Protein 3IEG (pdb70)

Structure (mmCIF, N/CA/C/O backbone):
data_3IEG
#
_entry.id   3IEG
#
_cell.length_a   84.041
_cell.length_b   93.186
_cell.length_c   84.412
_cell.angle_alpha   90.00
_cell.angle_beta   119.50
_cell.angle_gamma   90.00
#
_symmetry.space_group_name_H-M   'P 1 21 1'
#
loop_
_entity.id
_entity.type
_entity.pdbx_description
1 polymer 'DnaJ homolog subfamily C member 3'
2 water water
#
loop_
_atom_site.group_PDB
_atom_site.id
_atom_site.type_symbol
_atom_site.label_atom_id
_atom_site.label_alt_id
_atom_site.label_comp_id
_atom_site.label_asym_id
_atom_site.label_entity_id
_atom_site.label_seq_id
_atom_site.pdbx_PDB_ins_code
_atom_site.Cartn_x
_atom_site.Cartn_y
_atom_site.Cartn_z
_atom_site.occupancy
_atom_site.B_iso_or_equiv
_atom_site.auth_seq_id
_atom_site.auth_comp_id
_atom_site.auth_asym_id
_atom_site.auth_atom_id
_atom_site.pdbx_PDB_model_num
ATOM 1 N N . ALA A 1 1 ? 13.041 73.204 71.995 1.00 51.80 35 ALA A N 1
ATOM 2 C CA . ALA A 1 1 ? 13.538 74.390 71.235 1.00 52.12 35 ALA A CA 1
ATOM 3 C C . ALA A 1 1 ? 14.449 73.996 70.070 1.00 52.35 35 ALA A C 1
ATOM 4 O O . ALA A 1 1 ? 14.339 74.552 68.978 1.00 52.28 35 ALA A O 1
ATOM 6 N N . ASP A 1 2 ? 15.364 73.058 70.305 1.00 52.79 36 ASP A N 1
ATOM 7 C CA . ASP A 1 2 ? 16.091 72.422 69.204 1.00 53.11 36 ASP A CA 1
ATOM 8 C C . ASP A 1 2 ? 15.104 71.533 68.459 1.00 52.57 36 ASP A C 1
ATOM 9 O O . ASP A 1 2 ? 15.046 71.550 67.224 1.00 52.33 36 ASP A O 1
ATOM 14 N N . VAL A 1 3 ? 14.321 70.787 69.241 1.00 51.84 37 VAL A N 1
ATOM 15 C CA . VAL A 1 3 ? 13.184 70.003 68.757 1.00 51.13 37 VAL A CA 1
ATOM 16 C C . VAL A 1 3 ? 12.230 70.830 67.898 1.00 50.78 37 VAL A C 1
ATOM 17 O O . VAL A 1 3 ? 11.859 70.416 66.807 1.00 50.57 37 VAL A O 1
ATOM 21 N N . GLU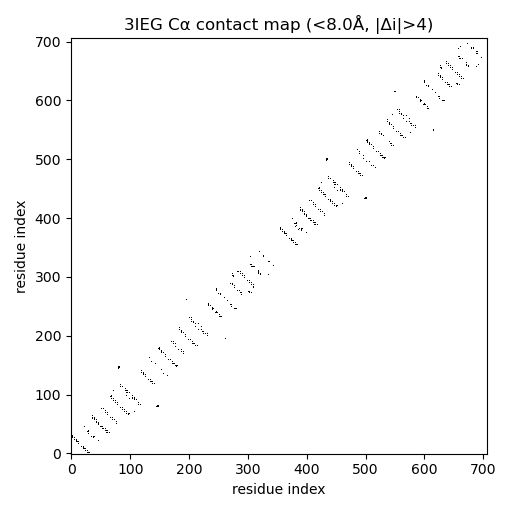 A 1 4 ? 11.847 72.000 68.398 1.00 50.72 38 GLU A N 1
ATOM 22 C CA . GLU A 1 4 ? 10.912 72.8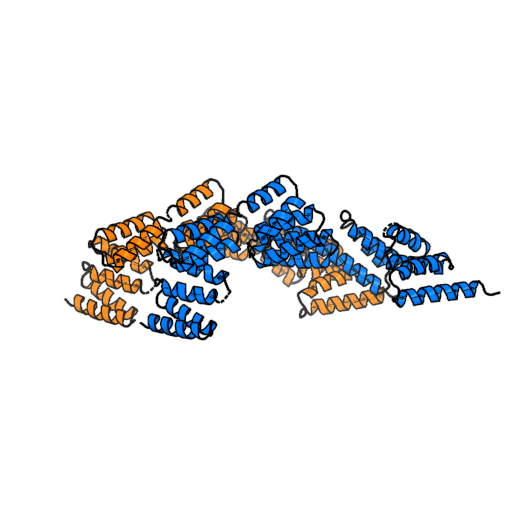76 67.699 1.00 50.73 38 GLU A CA 1
ATOM 23 C C . GLU A 1 4 ? 11.478 73.332 66.363 1.00 50.18 38 GLU A C 1
ATOM 24 O O . GLU A 1 4 ? 10.760 73.436 65.370 1.00 50.05 38 GLU A O 1
ATOM 30 N N . LYS A 1 5 ? 12.777 73.600 66.357 1.00 49.77 39 LYS A N 1
ATOM 31 C CA . LYS A 1 5 ? 13.472 74.057 65.169 1.00 49.36 39 LYS A CA 1
ATOM 32 C C . LYS A 1 5 ? 13.558 72.929 64.140 1.00 48.34 39 LYS A C 1
ATOM 33 O O . LYS A 1 5 ? 13.412 73.166 62.940 1.00 48.39 39 LYS A O 1
ATOM 39 N N . HIS A 1 6 ? 13.778 71.705 64.617 1.00 46.97 40 HIS A N 1
ATOM 40 C CA . HIS A 1 6 ? 13.761 70.532 63.753 1.00 45.70 40 HIS A CA 1
ATOM 41 C C . HIS A 1 6 ? 12.367 70.304 63.166 1.00 44.93 40 HIS A C 1
ATOM 42 O O . HIS A 1 6 ? 12.228 69.981 61.986 1.00 44.59 40 HIS A O 1
ATOM 49 N N . LEU A 1 7 ? 11.343 70.492 63.991 1.00 44.01 41 LEU A N 1
ATOM 50 C CA . LEU A 1 7 ? 9.970 70.299 63.557 1.00 43.67 41 LEU A CA 1
ATOM 51 C C . LEU A 1 7 ? 9.605 71.252 62.440 1.00 43.74 41 LEU A C 1
ATOM 52 O O . LEU A 1 7 ? 9.067 70.840 61.414 1.00 43.81 41 LEU A O 1
ATOM 57 N N . GLU A 1 8 ? 9.929 72.523 62.646 1.00 44.04 42 GLU A N 1
ATOM 58 C CA . GLU A 1 8 ? 9.620 73.593 61.705 1.00 44.34 42 GLU A CA 1
ATOM 59 C C . GLU A 1 8 ? 10.296 73.376 60.344 1.00 43.73 42 GLU A C 1
ATOM 60 O O . GLU A 1 8 ? 9.639 73.451 59.295 1.00 43.56 42 GLU A O 1
ATOM 66 N N . LEU A 1 9 ? 11.598 73.085 60.376 1.00 43.04 43 LEU A N 1
ATOM 67 C CA . LEU A 1 9 ? 12.368 72.789 59.168 1.00 42.64 43 LEU A CA 1
ATOM 68 C C . LEU A 1 9 ? 11.765 71.620 58.372 1.00 42.02 43 LEU A C 1
ATOM 69 O O . LEU A 1 9 ? 11.541 71.732 57.159 1.00 42.19 43 LEU A O 1
ATOM 74 N N . GLY A 1 10 ? 11.497 70.513 59.064 1.00 41.09 44 GLY A N 1
ATOM 75 C CA . GLY A 1 10 ? 10.880 69.340 58.467 1.00 40.24 44 GLY A CA 1
ATOM 76 C C . GLY A 1 10 ? 9.588 69.639 57.727 1.00 39.94 44 GLY A C 1
ATOM 77 O O . GLY A 1 10 ? 9.365 69.111 56.636 1.00 39.62 44 GLY A O 1
ATOM 78 N N . LYS A 1 11 ? 8.744 70.482 58.321 1.00 39.59 45 LYS A N 1
ATOM 79 C CA . LYS A 1 11 ? 7.491 70.907 57.705 1.00 39.80 45 LYS A CA 1
ATOM 80 C C . LYS A 1 11 ? 7.748 71.622 56.378 1.00 39.84 45 LYS A C 1
ATOM 81 O O . LYS A 1 11 ? 7.100 71.319 55.370 1.00 39.61 45 LYS A O 1
ATOM 87 N N . LYS A 1 12 ? 8.709 72.554 56.385 1.00 40.03 46 LYS A N 1
ATOM 88 C CA . LYS A 1 12 ? 9.147 73.247 55.167 1.00 40.23 46 LYS A CA 1
ATOM 89 C C . LYS A 1 12 ? 9.647 72.239 54.138 1.00 39.38 46 LYS A C 1
ATOM 90 O O . LYS A 1 12 ? 9.174 72.222 52.994 1.00 39.52 46 LYS A O 1
ATOM 96 N N . LEU A 1 13 ? 10.585 71.389 54.560 1.00 38.17 47 LEU A N 1
ATOM 97 C CA . LEU A 1 13 ? 11.149 70.363 53.686 1.00 37.08 47 LEU A CA 1
ATOM 98 C C . LEU A 1 13 ? 10.078 69.434 53.128 1.00 36.58 47 LEU A C 1
ATOM 99 O O . LEU A 1 13 ? 10.091 69.129 51.938 1.00 36.49 47 LEU A O 1
ATOM 104 N N . LEU A 1 14 ? 9.144 69.005 53.978 1.00 36.01 48 LEU A N 1
ATOM 105 C CA . LEU A 1 14 ? 8.028 68.171 53.532 1.00 35.69 48 LEU A CA 1
ATOM 106 C C . LEU A 1 14 ? 7.219 68.882 52.459 1.00 35.47 48 LEU A C 1
ATOM 107 O O . LEU A 1 14 ? 6.958 68.307 51.405 1.00 35.28 48 LEU A O 1
ATOM 112 N N . ALA A 1 15 ? 6.827 70.128 52.734 1.00 35.41 49 ALA A N 1
ATOM 113 C CA . ALA A 1 15 ? 6.039 70.929 51.787 1.00 35.30 49 ALA A CA 1
ATOM 114 C C . ALA A 1 15 ? 6.727 71.027 50.422 1.00 35.19 49 ALA A C 1
ATOM 115 O O . ALA A 1 15 ? 6.066 70.941 49.386 1.00 35.19 49 ALA A O 1
ATOM 117 N N . ALA A 1 16 ? 8.054 71.178 50.447 1.00 34.71 50 ALA A N 1
ATOM 118 C CA . ALA A 1 16 ? 8.881 71.290 49.248 1.00 34.34 50 ALA A CA 1
ATOM 119 C C . ALA A 1 16 ? 9.191 69.961 48.553 1.00 34.04 50 ALA A C 1
ATOM 120 O O . ALA A 1 16 ? 9.862 69.948 47.526 1.00 34.44 50 ALA A O 1
ATOM 122 N N . GLY A 1 17 ? 8.723 68.847 49.101 1.00 33.58 51 GLY A N 1
ATOM 123 C CA . GLY A 1 17 ? 8.955 67.542 48.475 1.00 32.96 51 GLY A CA 1
ATOM 124 C C . GLY A 1 17 ? 10.277 66.867 48.805 1.00 32.74 51 GLY A C 1
ATOM 125 O O . GLY A 1 17 ? 10.551 65.773 48.309 1.00 32.85 51 GLY A O 1
ATOM 126 N N . GLN A 1 18 ? 11.096 67.499 49.644 1.00 32.45 52 GLN A N 1
ATOM 127 C CA . GLN A 1 18 ? 12.348 66.890 50.084 1.00 32.84 52 GLN A CA 1
ATOM 128 C C . GLN A 1 18 ? 12.085 65.926 51.245 1.00 32.00 52 GLN A C 1
ATOM 129 O O . GLN A 1 18 ? 12.224 66.262 52.419 1.00 32.28 52 GLN A O 1
ATOM 135 N N . LEU A 1 19 ? 11.682 64.713 50.887 1.00 31.37 53 LEU A N 1
ATOM 136 C CA . LEU A 1 19 ? 11.153 63.751 51.846 1.00 30.45 53 LEU A CA 1
ATOM 137 C C . LEU A 1 19 ? 12.214 63.216 52.788 1.00 30.11 53 LEU A C 1
ATOM 138 O O . LEU A 1 19 ? 11.996 63.161 54.001 1.00 29.99 53 LEU A O 1
ATOM 143 N N . ALA A 1 20 ? 13.352 62.816 52.229 1.00 29.91 54 ALA A N 1
ATOM 144 C CA . ALA A 1 20 ? 14.431 62.243 53.021 1.00 29.87 54 ALA A CA 1
ATOM 145 C C . ALA A 1 20 ? 14.956 63.276 54.002 1.00 30.12 54 ALA A C 1
ATOM 146 O O . ALA A 1 20 ? 15.146 62.982 55.180 1.00 30.54 54 ALA A O 1
ATOM 148 N N . ASP A 1 21 ? 15.147 64.501 53.529 1.00 29.89 55 ASP A N 1
ATOM 149 C CA . ASP A 1 21 ? 15.581 65.567 54.411 1.00 30.17 55 ASP A CA 1
ATOM 150 C C . ASP A 1 21 ? 14.556 65.879 55.497 1.00 29.55 55 ASP A C 1
ATOM 151 O O . ASP A 1 21 ? 14.930 66.112 56.639 1.00 29.14 55 ASP A O 1
ATOM 156 N N . ALA A 1 22 ? 13.271 65.875 55.141 1.00 29.47 56 ALA A N 1
ATOM 157 C CA . ALA A 1 22 ? 12.195 66.020 56.132 1.00 29.24 56 ALA A CA 1
ATOM 158 C C . ALA A 1 22 ? 12.279 64.902 57.157 1.00 29.31 56 ALA A C 1
ATOM 159 O O . ALA A 1 22 ? 12.263 65.162 58.361 1.00 29.03 56 ALA A O 1
ATOM 161 N N . LEU A 1 23 ? 12.421 63.667 56.674 1.00 29.45 57 LEU A N 1
ATOM 162 C CA . LEU A 1 23 ? 12.562 62.517 57.554 1.00 29.96 57 LEU A CA 1
ATOM 163 C C . LEU A 1 23 ? 13.674 62.714 58.571 1.00 30.66 57 LEU A C 1
ATOM 164 O O . LEU A 1 23 ? 13.494 62.416 59.752 1.00 30.96 57 LEU A O 1
ATOM 169 N N . SER A 1 24 ? 14.808 63.229 58.105 1.00 31.46 58 SER A N 1
ATOM 170 C CA . SER A 1 24 ? 15.990 63.425 58.935 1.00 32.46 58 SER A CA 1
ATOM 171 C C . SER A 1 24 ? 15.693 64.372 60.106 1.00 32.91 58 SER A C 1
ATOM 172 O O . SER A 1 24 ? 16.066 64.095 61.252 1.00 32.79 58 SER A O 1
ATOM 175 N N . GLN A 1 25 ? 14.995 65.466 59.806 1.00 33.22 59 GLN A N 1
ATOM 176 C CA . GLN A 1 25 ? 14.602 66.455 60.805 1.00 33.94 59 GLN A CA 1
ATOM 177 C C . GLN A 1 25 ? 13.639 65.886 61.849 1.00 34.24 59 GLN A C 1
ATOM 178 O O . GLN A 1 25 ? 13.776 66.145 63.052 1.00 34.38 59 GLN A O 1
ATOM 184 N N . PHE A 1 26 ? 12.661 65.115 61.381 1.00 34.16 60 PHE A N 1
ATOM 185 C CA . PHE A 1 26 ? 11.684 64.515 62.270 1.00 34.03 60 PHE A CA 1
ATOM 186 C C . PHE A 1 26 ? 12.307 63.408 63.136 1.00 34.28 60 PHE A C 1
ATOM 187 O O . PHE A 1 26 ? 11.883 63.220 64.277 1.00 34.12 60 PHE A O 1
ATOM 195 N N . HIS A 1 27 ? 13.299 62.693 62.593 1.00 34.38 61 HIS A N 1
ATOM 196 C CA . HIS A 1 27 ? 14.110 61.755 63.373 1.00 35.08 61 HIS A CA 1
ATOM 197 C C . HIS A 1 27 ? 14.817 62.476 64.528 1.00 35.69 61 HIS A C 1
ATOM 198 O O . HIS A 1 27 ? 14.748 62.056 65.678 1.00 35.37 61 HIS A O 1
ATOM 205 N N . ALA A 1 28 ? 15.487 63.572 64.189 1.00 36.90 62 ALA A N 1
ATOM 206 C CA . ALA A 1 28 ? 16.208 64.406 65.138 1.00 37.93 62 ALA A CA 1
ATOM 207 C C . ALA A 1 28 ? 15.280 64.910 66.217 1.00 38.61 62 ALA A C 1
ATOM 208 O O . ALA A 1 28 ? 15.644 64.922 67.389 1.00 39.05 62 ALA A O 1
ATOM 210 N N . ALA A 1 29 ? 14.084 65.329 65.814 1.00 39.38 63 ALA A N 1
ATOM 211 C CA . ALA A 1 29 ? 13.082 65.819 66.750 1.00 40.27 63 ALA A CA 1
ATOM 212 C C . ALA A 1 29 ? 12.646 64.708 67.711 1.00 40.98 63 ALA A C 1
ATOM 213 O O . ALA A 1 29 ? 12.592 64.916 68.923 1.00 41.21 63 ALA A O 1
ATOM 215 N N . VAL A 1 30 ? 12.344 63.532 67.168 1.00 41.53 64 VAL A N 1
ATOM 216 C CA . VAL A 1 30 ? 11.963 62.393 67.990 1.00 42.35 64 VAL A CA 1
ATOM 217 C C . VAL A 1 30 ? 13.080 62.005 68.969 1.00 43.13 64 VAL A C 1
ATOM 218 O O . VAL A 1 30 ? 12.818 61.735 70.136 1.00 43.56 64 VAL A O 1
ATOM 222 N N . ASP A 1 31 ? 14.319 61.988 68.490 1.00 43.83 65 ASP A N 1
ATOM 223 C CA . ASP A 1 31 ? 15.466 61.658 69.323 1.00 44.52 65 ASP A CA 1
ATOM 224 C C . ASP A 1 31 ? 15.690 62.670 70.437 1.00 44.54 65 ASP A C 1
ATOM 225 O O . ASP A 1 31 ? 16.066 62.302 71.557 1.00 44.28 65 ASP A O 1
ATOM 230 N N . GLY A 1 32 ? 15.457 63.942 70.109 1.00 44.80 66 GLY A N 1
ATOM 231 C CA . GLY A 1 32 ? 15.576 65.051 71.049 1.00 44.88 66 GLY A CA 1
ATOM 232 C C . GLY A 1 32 ? 14.503 65.047 72.124 1.00 45.22 66 GLY A C 1
ATOM 233 O O . GLY A 1 32 ? 14.730 65.574 73.215 1.00 45.65 66 GLY A O 1
ATOM 234 N N . ASP A 1 33 ? 13.341 64.450 71.826 1.00 45.29 67 ASP A N 1
ATOM 235 C CA . ASP A 1 33 ? 12.236 64.332 72.794 1.00 45.18 67 ASP A CA 1
ATOM 236 C C . ASP A 1 33 ? 11.346 63.112 72.526 1.00 44.94 67 ASP A C 1
ATOM 237 O O . ASP A 1 33 ? 10.377 63.199 71.776 1.00 44.87 67 ASP A O 1
ATOM 242 N N . PRO A 1 34 ? 11.655 61.971 73.160 1.00 44.95 68 PRO A N 1
ATOM 243 C CA . PRO A 1 34 ? 10.946 60.727 72.820 1.00 44.84 68 PRO A CA 1
ATOM 244 C C . PRO A 1 34 ? 9.453 60.657 73.207 1.00 44.61 68 PRO A C 1
ATOM 245 O O . PRO A 1 34 ? 8.783 59.702 72.822 1.00 44.29 68 PRO A O 1
ATOM 249 N N . ASP A 1 35 ? 8.944 61.652 73.935 1.00 44.61 69 ASP A N 1
ATOM 250 C CA . ASP A 1 35 ? 7.537 61.664 74.399 1.00 44.93 69 ASP A CA 1
ATOM 251 C C . ASP A 1 35 ? 6.584 62.544 73.586 1.00 44.10 69 ASP A C 1
ATOM 252 O O . ASP A 1 35 ? 5.367 62.473 73.758 1.00 44.20 69 ASP A O 1
ATOM 257 N N . ASN A 1 36 ? 7.149 63.383 72.728 1.00 43.02 70 ASN A N 1
ATOM 258 C CA . ASN A 1 36 ? 6.402 64.355 71.952 1.00 41.79 70 ASN A CA 1
ATOM 259 C C . ASN A 1 36 ? 5.590 63.699 70.842 1.00 40.71 70 ASN A C 1
ATOM 260 O O . ASN A 1 36 ? 6.145 63.149 69.902 1.00 40.50 70 ASN A O 1
ATOM 265 N N . TYR A 1 37 ? 4.271 63.771 70.948 1.00 39.62 71 TYR A N 1
ATOM 266 C CA . TYR A 1 37 ? 3.410 63.035 70.035 1.00 38.68 71 TYR A CA 1
ATOM 267 C C . TYR A 1 37 ? 3.421 63.509 68.578 1.00 37.87 71 TYR A C 1
ATOM 268 O O . TYR A 1 37 ? 3.367 62.672 67.681 1.00 37.65 71 TYR A O 1
ATOM 277 N N . ILE A 1 38 ? 3.484 64.822 68.328 1.00 36.71 72 ILE A N 1
ATOM 278 C CA . ILE A 1 38 ? 3.517 65.297 66.932 1.00 35.90 72 ILE A CA 1
ATOM 279 C C . ILE A 1 38 ? 4.776 64.892 66.206 1.00 34.87 72 ILE A C 1
ATOM 280 O O . ILE A 1 38 ? 4.722 64.611 65.017 1.00 34.91 72 ILE A O 1
ATOM 285 N N . ALA A 1 39 ? 5.902 64.864 66.913 1.00 33.67 73 ALA A N 1
ATOM 286 C CA . ALA A 1 39 ? 7.157 64.463 66.295 1.00 32.85 73 ALA A CA 1
ATOM 287 C C . ALA A 1 39 ? 6.975 63.109 65.621 1.00 32.50 73 ALA A C 1
ATOM 288 O O . ALA A 1 39 ? 7.312 62.959 64.454 1.00 32.29 73 ALA A O 1
ATOM 290 N N . TYR A 1 40 ? 6.397 62.143 66.341 1.00 31.94 74 TYR A N 1
ATOM 291 C CA . TYR A 1 40 ? 6.120 60.830 65.773 1.00 31.09 74 TYR A CA 1
ATOM 292 C C . TYR A 1 40 ? 5.100 60.919 64.650 1.00 30.40 74 TYR A C 1
ATOM 293 O O . TYR A 1 40 ? 5.175 60.162 63.677 1.00 30.29 74 TYR A O 1
ATOM 302 N N . TYR A 1 41 ? 4.143 61.830 64.779 1.00 29.47 75 TYR A N 1
ATOM 303 C CA . TYR A 1 41 ? 3.154 61.995 63.722 1.00 29.15 75 TYR A CA 1
ATOM 304 C C . TYR A 1 41 ? 3.814 62.551 62.456 1.00 28.89 75 TYR A C 1
ATOM 305 O O . TYR A 1 41 ? 3.628 62.011 61.374 1.00 29.01 75 TYR A O 1
ATOM 314 N N . ARG A 1 42 ? 4.606 63.609 62.603 1.00 28.50 76 ARG A N 1
ATOM 315 C CA . ARG A 1 42 ? 5.289 64.206 61.466 1.00 28.38 76 ARG A CA 1
ATOM 316 C C . ARG A 1 42 ? 6.147 63.185 60.732 1.00 28.07 76 ARG A C 1
ATOM 317 O O . ARG A 1 42 ? 6.095 63.086 59.487 1.00 27.98 76 ARG A O 1
ATOM 325 N N . ARG A 1 43 ? 6.911 62.409 61.497 1.00 27.16 77 ARG A N 1
ATOM 326 C CA . ARG A 1 43 ? 7.697 61.344 60.908 1.00 26.89 77 ARG A CA 1
ATOM 327 C C . ARG A 1 43 ? 6.816 60.347 60.174 1.00 26.82 77 ARG A C 1
ATOM 328 O O . ARG A 1 43 ? 7.188 59.865 59.121 1.00 27.01 77 ARG A O 1
ATOM 336 N N . ALA A 1 44 ? 5.644 60.048 60.714 1.00 26.69 78 ALA A N 1
ATOM 337 C CA . ALA A 1 44 ? 4.779 59.079 60.054 1.00 26.94 78 ALA A CA 1
ATOM 338 C C . ALA A 1 44 ? 4.186 59.596 58.743 1.00 27.18 78 ALA A C 1
ATOM 339 O O . ALA A 1 44 ? 4.015 58.820 57.795 1.00 27.33 78 ALA A O 1
ATOM 341 N N . THR A 1 45 ? 3.858 60.887 58.681 1.00 27.46 79 THR A N 1
ATOM 342 C CA . THR A 1 45 ? 3.325 61.449 57.429 1.00 28.04 79 THR A CA 1
ATOM 343 C C . THR A 1 45 ? 4.402 61.442 56.343 1.00 27.63 79 THR A C 1
ATOM 344 O O . THR A 1 45 ? 4.080 61.266 55.174 1.00 28.45 79 THR A O 1
ATOM 348 N N . VAL A 1 46 ? 5.671 61.595 56.729 1.00 27.06 80 VAL A N 1
ATOM 349 C CA . VAL A 1 46 ? 6.792 61.453 55.770 1.00 26.73 80 VAL A CA 1
ATOM 350 C C . VAL A 1 46 ? 6.925 60.026 55.218 1.00 26.43 80 VAL A C 1
ATOM 351 O O . VAL A 1 46 ? 6.896 59.844 54.002 1.00 26.70 80 VAL A O 1
ATOM 355 N N . PHE A 1 47 ? 7.049 59.026 56.089 1.00 26.14 81 PHE A N 1
ATOM 356 C CA . PHE A 1 47 ? 6.962 57.620 55.654 1.00 26.25 81 PHE A CA 1
ATOM 357 C C . PHE A 1 47 ? 5.725 57.372 54.768 1.00 27.23 81 PHE A C 1
ATOM 358 O O . PHE A 1 47 ? 5.801 56.654 53.765 1.00 27.36 81 PHE A O 1
ATOM 366 N N . LEU A 1 48 ? 4.589 57.969 55.125 1.00 28.19 82 LEU A N 1
ATOM 367 C CA . LEU A 1 48 ? 3.381 57.784 54.328 1.00 29.36 82 LEU A CA 1
ATOM 368 C C . LEU A 1 48 ? 3.561 58.349 52.920 1.00 30.26 82 LEU A C 1
ATOM 369 O O . LEU A 1 48 ? 3.194 57.699 51.939 1.00 29.98 82 LEU A O 1
ATOM 374 N N . ALA A 1 49 ? 4.152 59.544 52.833 1.00 31.30 83 ALA A N 1
ATOM 375 C CA . ALA A 1 49 ? 4.409 60.199 51.549 1.00 32.37 83 ALA A CA 1
ATOM 376 C C . ALA A 1 49 ? 5.390 59.410 50.668 1.00 33.21 83 ALA A C 1
ATOM 377 O O . ALA A 1 49 ? 5.217 59.337 49.461 1.00 33.14 83 ALA A O 1
ATOM 387 N N . GLY A 1 51 ? 5.439 56.331 50.950 1.00 35.94 85 GLY A N 1
ATOM 388 C CA . GLY A 1 51 ? 4.693 55.098 50.780 1.00 35.13 85 GLY A CA 1
ATOM 389 C C . GLY A 1 51 ? 5.299 53.912 51.501 1.00 34.81 85 GLY A C 1
ATOM 390 O O . GLY A 1 51 ? 5.143 52.784 51.048 1.00 35.26 85 GLY A O 1
ATOM 391 N N . LYS A 1 52 ? 5.986 54.148 52.618 1.00 34.36 86 LYS A N 1
ATOM 392 C CA . LYS A 1 52 ? 6.589 53.050 53.390 1.00 33.89 86 LYS A CA 1
ATOM 393 C C . LYS A 1 52 ? 5.762 52.760 54.643 1.00 33.78 86 LYS A C 1
ATOM 394 O O . LYS A 1 52 ? 6.111 53.199 55.745 1.00 33.71 86 LYS A O 1
ATOM 400 N N . SER A 1 53 ? 4.671 52.021 54.468 1.00 33.66 87 SER A N 1
ATOM 401 C CA . SER A 1 53 ? 3.715 51.779 55.554 1.00 33.82 87 SER A CA 1
ATOM 402 C C . SER A 1 53 ? 4.281 50.941 56.696 1.00 33.89 87 SER A C 1
ATOM 403 O O . SER A 1 53 ? 3.892 51.115 57.841 1.00 34.15 87 SER A O 1
ATOM 406 N N . LYS A 1 54 ? 5.198 50.038 56.383 1.00 34.12 88 LYS A N 1
ATOM 407 C CA . LYS A 1 54 ? 5.885 49.251 57.404 1.00 34.56 88 LYS A CA 1
ATOM 408 C C . LYS A 1 54 ? 6.524 50.167 58.434 1.00 33.92 88 LYS A C 1
ATOM 409 O O . LYS A 1 54 ? 6.487 49.870 59.622 1.00 34.27 88 LYS A O 1
ATOM 415 N N . ALA A 1 55 ? 7.097 51.278 57.969 1.00 33.01 89 ALA A N 1
ATOM 416 C CA . ALA A 1 55 ? 7.763 52.247 58.832 1.00 32.02 89 ALA A CA 1
ATOM 417 C C . ALA A 1 55 ? 6.790 53.222 59.506 1.00 31.68 89 ALA A C 1
ATOM 418 O O . ALA A 1 55 ? 7.004 53.626 60.648 1.00 31.35 89 ALA A O 1
ATOM 420 N N . ALA A 1 56 ? 5.721 53.588 58.801 1.00 31.21 90 ALA A N 1
ATOM 421 C CA . ALA A 1 56 ? 4.716 54.500 59.337 1.00 30.66 90 ALA A CA 1
ATOM 422 C C . ALA A 1 56 ? 3.939 53.927 60.513 1.00 30.55 90 ALA A C 1
ATOM 423 O O . ALA A 1 56 ? 3.708 54.626 61.507 1.00 30.53 90 ALA A O 1
ATOM 425 N N . LEU A 1 57 ? 3.542 52.665 60.406 1.00 30.24 91 LEU A N 1
ATOM 426 C CA . LEU A 1 57 ? 2.674 52.055 61.420 1.00 30.40 91 LEU A CA 1
ATOM 427 C C . LEU A 1 57 ? 3.185 52.195 62.867 1.00 30.35 91 LEU A C 1
ATOM 428 O O . LEU A 1 57 ? 2.475 52.748 63.703 1.00 30.46 91 LEU A O 1
ATOM 433 N N . PRO A 1 58 ? 4.414 51.727 63.172 1.00 30.58 92 PRO A N 1
ATOM 434 C CA . PRO A 1 58 ? 4.840 51.922 64.566 1.00 30.91 92 PRO A CA 1
ATOM 435 C C . PRO A 1 58 ? 4.743 53.365 65.060 1.00 31.20 92 PRO A C 1
ATOM 436 O O . PRO A 1 58 ? 4.415 53.578 66.218 1.00 31.71 92 PRO A O 1
ATOM 440 N N . ASP A 1 59 ? 4.997 54.348 64.202 1.00 31.57 93 ASP A N 1
ATOM 441 C CA . ASP A 1 59 ? 4.864 55.751 64.621 1.00 31.91 93 ASP A CA 1
ATOM 442 C C . ASP A 1 59 ? 3.403 56.160 64.790 1.00 31.78 93 ASP A C 1
ATOM 443 O O . ASP A 1 59 ? 3.062 56.894 65.714 1.00 31.67 93 ASP A O 1
ATOM 448 N N . LEU A 1 60 ? 2.543 55.678 63.905 1.00 32.02 94 LEU A N 1
ATOM 449 C CA . LEU A 1 60 ? 1.124 55.942 64.033 1.00 32.54 94 LEU A CA 1
ATOM 450 C C . LEU A 1 60 ? 0.593 55.400 65.346 1.00 33.29 94 LEU A C 1
ATOM 451 O O . LEU A 1 60 ? -0.054 56.132 66.096 1.00 33.50 94 LEU A O 1
ATOM 456 N N . THR A 1 61 ? 0.897 54.139 65.653 1.00 33.88 95 THR A N 1
ATOM 457 C CA . THR A 1 61 ? 0.417 53.571 66.910 1.00 34.23 95 THR A CA 1
ATOM 458 C C . THR A 1 61 ? 1.097 54.199 68.131 1.00 34.30 95 THR A C 1
ATOM 459 O O . THR A 1 61 ? 0.509 54.251 69.210 1.00 34.67 95 THR A O 1
ATOM 463 N N . LYS A 1 62 ? 2.314 54.694 67.969 1.00 34.33 96 LYS A N 1
ATOM 464 C CA . LYS A 1 62 ? 2.929 55.435 69.050 1.00 35.01 96 LYS A CA 1
ATOM 465 C C . LYS A 1 62 ? 2.110 56.695 69.353 1.00 35.57 96 LYS A C 1
ATOM 466 O O . LYS A 1 62 ? 1.787 56.977 70.510 1.00 35.90 96 LYS A O 1
ATOM 472 N N . VAL A 1 63 ? 1.753 57.440 68.312 1.00 35.75 97 VAL A N 1
ATOM 473 C CA . VAL A 1 63 ? 1.003 58.672 68.500 1.00 35.78 97 VAL A CA 1
ATOM 474 C C . VAL A 1 63 ? -0.285 58.386 69.239 1.00 36.14 97 VAL A C 1
ATOM 475 O O . VAL A 1 63 ? -0.642 59.086 70.175 1.00 36.54 97 VAL A O 1
ATOM 479 N N . ILE A 1 64 ? -0.971 57.339 68.820 1.00 36.55 98 ILE A N 1
ATOM 480 C CA . ILE A 1 64 ? -2.241 56.991 69.401 1.00 36.98 98 ILE A CA 1
ATOM 481 C C . ILE A 1 64 ? -2.038 56.614 70.863 1.00 37.81 98 ILE A C 1
ATOM 482 O O . ILE A 1 64 ? -2.796 57.044 71.721 1.00 38.01 98 ILE A O 1
ATOM 487 N N . ALA A 1 65 ? -0.989 55.851 71.151 1.00 38.96 99 ALA A N 1
ATOM 488 C CA . ALA A 1 65 ? -0.673 55.485 72.530 1.00 39.81 99 ALA A CA 1
ATOM 489 C C . ALA A 1 65 ? -0.520 56.728 73.416 1.00 40.58 99 ALA A C 1
ATOM 490 O O . ALA A 1 65 ? -0.997 56.745 74.546 1.00 40.81 99 ALA A O 1
ATOM 492 N N . LEU A 1 66 ? 0.123 57.768 72.885 1.00 41.55 100 LEU A N 1
ATOM 493 C CA . LEU A 1 66 ? 0.348 59.020 73.607 1.00 42.19 100 LEU A CA 1
ATOM 494 C C . LEU A 1 66 ? -0.861 59.943 73.633 1.00 43.12 100 LEU A C 1
ATOM 495 O O . LEU A 1 66 ? -1.041 60.710 74.576 1.00 43.02 100 LEU A O 1
ATOM 500 N N . LYS A 1 67 ? -1.682 59.882 72.591 1.00 44.47 101 LYS A N 1
ATOM 501 C CA . LYS A 1 67 ? -2.732 60.861 72.411 1.00 46.18 101 LYS A CA 1
ATOM 502 C C . LYS A 1 67 ? -3.931 60.204 71.761 1.00 47.58 101 LYS A C 1
ATOM 503 O O . LYS A 1 67 ? -4.108 60.300 70.551 1.00 47.65 101 LYS A O 1
ATOM 517 N N . ASP A 1 69 ? -7.086 60.798 71.527 1.00 47.91 103 ASP A N 1
ATOM 518 C CA . ASP A 1 69 ? -8.051 61.590 70.773 1.00 46.28 103 ASP A CA 1
ATOM 519 C C . ASP A 1 69 ? -7.502 62.126 69.441 1.00 44.83 103 ASP A C 1
ATOM 520 O O . ASP A 1 69 ? -8.231 62.793 68.707 1.00 44.76 103 ASP A O 1
ATOM 525 N N . PHE A 1 70 ? -6.238 61.827 69.120 1.00 42.99 104 PHE A N 1
ATOM 526 C CA . PHE A 1 70 ? -5.614 62.379 67.908 1.00 41.04 104 PHE A CA 1
ATOM 527 C C . PHE A 1 70 ? -6.167 61.723 66.679 1.00 39.32 104 PHE A C 1
ATOM 528 O O . PHE A 1 70 ? -5.574 60.804 66.123 1.00 38.79 104 PHE A O 1
ATOM 536 N N . THR A 1 71 ? -7.312 62.224 66.251 1.00 37.55 105 THR A N 1
ATOM 537 C CA . THR A 1 71 ? -8.093 61.537 65.252 1.00 36.11 105 THR A CA 1
ATOM 538 C C . THR A 1 71 ? -7.378 61.256 63.912 1.00 35.12 105 THR A C 1
ATOM 539 O O . THR A 1 71 ? -7.511 60.172 63.361 1.00 35.42 105 THR A O 1
ATOM 543 N N . ALA A 1 72 ? -6.592 62.210 63.423 1.00 34.22 106 ALA A N 1
ATOM 544 C CA . ALA A 1 72 ? -5.903 62.074 62.125 1.00 33.13 106 ALA A CA 1
ATOM 545 C C . ALA A 1 72 ? -4.969 60.862 62.034 1.00 32.30 106 ALA A C 1
ATOM 546 O O . ALA A 1 72 ? -4.922 60.196 61.013 1.00 32.31 106 ALA A O 1
ATOM 548 N N . ALA A 1 73 ? -4.243 60.581 63.108 1.00 31.62 107 ALA A N 1
ATOM 549 C CA . ALA A 1 73 ? -3.314 59.465 63.136 1.00 31.02 107 ALA A CA 1
ATOM 550 C C . ALA A 1 73 ? -4.037 58.132 63.159 1.00 30.52 107 ALA A C 1
ATOM 551 O O . ALA A 1 73 ? -3.578 57.164 62.544 1.00 30.58 107 ALA A O 1
ATOM 553 N N . ARG A 1 74 ? -5.160 58.079 63.870 1.00 29.89 108 ARG A N 1
ATOM 554 C CA . ARG A 1 74 ? -5.952 56.866 63.944 1.00 29.45 108 ARG A CA 1
ATOM 555 C C . ARG A 1 74 ? -6.622 56.589 62.603 1.00 28.79 108 ARG A C 1
ATOM 556 O O . ARG A 1 74 ? -6.680 55.444 62.162 1.00 28.16 108 ARG A O 1
ATOM 564 N N . LEU A 1 75 ? -7.100 57.632 61.936 1.00 28.41 109 LEU A N 1
ATOM 565 C CA . LEU A 1 75 ? -7.667 57.430 60.617 1.00 28.46 109 LEU A CA 1
ATOM 566 C C . LEU A 1 75 ? -6.638 56.774 59.694 1.00 28.91 109 LEU A C 1
ATOM 567 O O . LEU A 1 75 ? -6.956 55.812 58.993 1.00 28.91 109 LEU A O 1
ATOM 572 N N . GLN A 1 76 ? -5.400 57.274 59.726 1.00 28.89 110 GLN A N 1
ATOM 573 C CA . GLN A 1 76 ? -4.328 56.735 58.885 1.00 28.88 110 GLN A CA 1
ATOM 574 C C . GLN A 1 76 ? -4.021 55.267 59.188 1.00 28.79 110 GLN A C 1
ATOM 575 O O . GLN A 1 76 ? -3.862 54.459 58.273 1.00 29.04 110 GLN A O 1
ATOM 581 N N . ARG A 1 77 ? -3.952 54.917 60.469 1.00 28.81 111 ARG A N 1
ATOM 582 C CA . ARG A 1 77 ? -3.718 53.523 60.857 1.00 28.56 111 ARG A CA 1
ATOM 583 C C . ARG A 1 77 ? -4.835 52.607 60.374 1.00 28.34 111 ARG A C 1
ATOM 584 O O . ARG A 1 77 ? -4.571 51.500 59.901 1.00 29.07 111 ARG A O 1
ATOM 592 N N . GLY A 1 78 ? -6.072 53.076 60.491 1.00 27.91 112 GLY A N 1
ATOM 593 C CA . GLY A 1 78 ? -7.230 52.379 59.949 1.00 27.48 112 GLY A CA 1
ATOM 594 C C . GLY A 1 78 ? -7.075 52.028 58.482 1.00 27.51 112 GLY A C 1
ATOM 595 O O . GLY A 1 78 ? -7.398 50.917 58.069 1.00 28.10 112 GLY A O 1
ATOM 596 N N . HIS A 1 79 ? -6.580 52.964 57.687 1.00 27.55 113 HIS A N 1
ATOM 597 C CA . HIS A 1 79 ? -6.305 52.685 56.279 1.00 27.58 113 HIS A CA 1
ATOM 598 C C . HIS A 1 79 ? -5.321 51.523 56.097 1.00 27.08 113 HIS A C 1
ATOM 599 O O . HIS A 1 79 ? -5.558 50.634 55.275 1.00 27.23 113 HIS A O 1
ATOM 606 N N . LEU A 1 80 ? -4.231 51.534 56.861 1.00 26.25 114 LEU A N 1
ATOM 607 C CA . LEU A 1 80 ? -3.183 50.536 56.692 1.00 25.65 114 LEU A CA 1
ATOM 608 C C . LEU A 1 80 ? -3.687 49.181 57.133 1.00 25.44 114 LEU A C 1
ATOM 609 O O . LEU A 1 80 ? -3.444 48.199 56.449 1.00 25.66 114 LEU A O 1
ATOM 614 N N . LEU A 1 81 ? -4.399 49.138 58.260 1.00 25.16 115 LEU A N 1
ATOM 615 C CA . LEU A 1 81 ? -5.014 47.893 58.755 1.00 25.24 115 LEU A CA 1
ATOM 616 C C . LEU A 1 81 ? -5.979 47.270 57.748 1.00 25.29 115 LEU A C 1
ATOM 617 O O . LEU A 1 81 ? -5.917 46.072 57.490 1.00 25.58 115 LEU A O 1
ATOM 622 N N . LEU A 1 82 ? -6.866 48.073 57.174 1.00 25.28 116 LEU A N 1
ATOM 623 C CA . LEU A 1 82 ? -7.758 47.563 56.139 1.00 25.48 116 LEU A CA 1
ATOM 624 C C . LEU A 1 82 ? -6.977 46.932 54.982 1.00 25.85 116 LEU A C 1
ATOM 625 O O . LEU A 1 82 ? -7.342 45.870 54.496 1.00 25.53 116 LEU A O 1
ATOM 630 N N . LYS A 1 83 ? -5.899 47.587 54.549 1.00 26.46 117 LYS A N 1
ATOM 631 C CA . LYS A 1 83 ? -5.058 47.053 53.477 1.00 27.01 117 LYS A CA 1
ATOM 632 C C . LYS A 1 83 ? -4.373 45.743 53.890 1.00 26.50 117 LYS A C 1
ATOM 633 O O . LYS A 1 83 ? -4.148 44.859 53.071 1.00 26.31 117 LYS A O 1
ATOM 639 N N . GLN A 1 84 ? -4.054 45.626 55.169 1.00 26.31 118 GLN A N 1
ATOM 640 C CA . GLN A 1 84 ? -3.441 44.419 55.693 1.00 26.49 118 GLN A CA 1
ATOM 641 C C . GLN A 1 84 ? -4.469 43.296 55.905 1.00 26.97 118 GLN A C 1
ATOM 642 O O . GLN A 1 84 ? -4.106 42.166 56.205 1.00 27.54 118 GLN A O 1
ATOM 648 N N . GLY A 1 85 ? -5.751 43.607 55.741 1.00 27.64 119 GLY A N 1
ATOM 649 C CA . GLY A 1 85 ? -6.832 42.646 55.968 1.00 27.71 119 GLY A CA 1
ATOM 650 C C . GLY A 1 85 ? -7.103 42.372 57.441 1.00 28.24 119 GLY A C 1
ATOM 651 O O . GLY A 1 85 ? -7.754 41.379 57.785 1.00 27.66 119 GLY A O 1
ATOM 652 N N . LYS A 1 86 ? -6.586 43.237 58.314 1.00 28.61 120 LYS A N 1
ATOM 653 C CA . LYS A 1 86 ? -6.924 43.188 59.733 1.00 29.31 120 LYS A CA 1
ATOM 654 C C . LYS A 1 86 ? -8.264 43.892 59.921 1.00 29.93 120 LYS A C 1
ATOM 655 O O . LYS A 1 86 ? -8.322 45.021 60.385 1.00 29.98 120 LYS A O 1
ATOM 661 N N . LEU A 1 87 ? -9.338 43.210 59.539 1.00 30.86 121 LEU A N 1
ATOM 662 C CA . LEU A 1 87 ? -10.649 43.839 59.419 1.00 32.29 121 LEU A CA 1
ATOM 663 C C . LEU A 1 87 ? -11.254 44.278 60.742 1.00 33.20 121 LEU A C 1
ATOM 664 O O . LEU A 1 87 ? -11.799 45.369 60.842 1.00 33.62 121 LEU A O 1
ATOM 669 N N . ASP A 1 88 ? -11.144 43.443 61.761 1.00 34.25 122 ASP A N 1
ATOM 670 C CA . ASP A 1 88 ? -11.655 43.800 63.076 1.00 35.13 122 ASP A CA 1
ATOM 671 C C . ASP A 1 88 ? -10.972 45.029 63.663 1.00 35.03 122 ASP A C 1
ATOM 672 O O . ASP A 1 88 ? -11.642 45.914 64.205 1.00 35.43 122 ASP A O 1
ATOM 677 N N . GLU A 1 89 ? -9.651 45.087 63.549 1.00 34.56 123 GLU A N 1
ATOM 678 C CA . GLU A 1 89 ? -8.887 46.217 64.057 1.00 34.68 123 GLU A CA 1
ATOM 679 C C . GLU A 1 89 ? -9.088 47.479 63.228 1.00 34.35 123 GLU A C 1
ATOM 680 O O . GLU A 1 89 ? -9.011 48.587 63.752 1.00 34.28 123 GLU A O 1
ATOM 686 N N . ALA A 1 90 ? -9.333 47.309 61.936 1.00 34.01 124 ALA A N 1
ATOM 687 C CA . ALA A 1 90 ? -9.625 48.439 61.074 1.00 34.11 124 ALA A CA 1
ATOM 688 C C . ALA A 1 90 ? -10.932 49.106 61.502 1.00 34.16 124 ALA A C 1
ATOM 689 O O . ALA A 1 90 ? -10.961 50.309 61.792 1.00 34.35 124 ALA A O 1
ATOM 691 N N . GLU A 1 91 ? -12.001 48.313 61.547 1.00 33.85 125 GLU A N 1
ATOM 692 C CA . GLU A 1 91 ? -13.312 48.783 61.944 1.00 33.65 125 GLU A CA 1
ATOM 693 C C . GLU A 1 91 ? -13.242 49.454 63.315 1.00 33.92 125 GLU A C 1
ATOM 694 O O . GLU A 1 91 ? -13.804 50.536 63.518 1.00 33.98 125 GLU A O 1
ATOM 700 N N . ASP A 1 92 ? -12.524 48.827 64.240 1.00 33.88 126 ASP A N 1
ATOM 701 C CA . ASP A 1 92 ? -12.344 49.386 65.555 1.00 34.19 126 ASP A CA 1
ATOM 702 C C . ASP A 1 92 ? -11.758 50.800 65.468 1.00 34.33 126 ASP A C 1
ATOM 703 O O . ASP A 1 92 ? -12.270 51.720 66.108 1.00 34.87 126 ASP A O 1
ATOM 708 N N . ASP A 1 93 ? -10.707 50.975 64.666 1.00 34.13 127 ASP A N 1
ATOM 709 C CA . ASP A 1 93 ? -10.084 52.288 64.473 1.00 34.00 127 ASP A CA 1
ATOM 710 C C . ASP A 1 93 ? -11.006 53.307 63.810 1.00 33.81 127 ASP A C 1
ATOM 711 O O . ASP A 1 93 ? -11.155 54.418 64.318 1.00 33.97 127 ASP A O 1
ATOM 716 N N . PHE A 1 94 ? -11.632 52.930 62.700 1.00 33.42 128 PHE A N 1
ATOM 717 C CA . PHE A 1 94 ? -12.579 53.808 62.034 1.00 33.27 128 PHE A CA 1
ATOM 718 C C . PHE A 1 94 ? -13.732 54.187 62.953 1.00 33.97 128 PHE A C 1
ATOM 719 O O . PHE A 1 94 ? -14.116 55.349 63.018 1.00 34.03 128 PHE A O 1
ATOM 727 N N . LYS A 1 95 ? -14.290 53.209 63.662 1.00 34.59 129 LYS A N 1
ATOM 728 C CA . LYS A 1 95 ? -15.376 53.481 64.592 1.00 35.20 129 LYS A CA 1
ATOM 729 C C . LYS A 1 95 ? -14.968 54.486 65.683 1.00 35.31 129 LYS A C 1
ATOM 730 O O . LYS A 1 95 ? -15.733 55.392 66.007 1.00 35.43 129 LYS A O 1
ATOM 736 N N . LYS A 1 96 ? -13.773 54.329 66.246 1.00 35.47 130 LYS A N 1
ATOM 737 C CA . LYS A 1 96 ? -13.301 55.251 67.283 1.00 35.93 130 LYS A CA 1
ATOM 738 C C . LYS A 1 96 ? -13.023 56.673 66.752 1.00 36.10 130 LYS A C 1
ATOM 739 O O . LYS A 1 96 ? -13.158 57.658 67.491 1.00 36.00 130 LYS A O 1
ATOM 745 N N . VAL A 1 97 ? -12.631 56.759 65.479 1.00 36.06 131 VAL A N 1
ATOM 746 C CA . VAL A 1 97 ? -12.475 58.020 64.774 1.00 36.16 131 VAL A CA 1
ATOM 747 C C . VAL A 1 97 ? -13.808 58.779 64.771 1.00 36.79 131 VAL A C 1
ATOM 748 O O . VAL A 1 97 ? -13.846 59.979 65.081 1.00 36.97 131 VAL A O 1
ATOM 752 N N . LEU A 1 98 ? -14.895 58.075 64.449 1.00 36.77 132 LEU A N 1
ATOM 753 C CA . LEU A 1 98 ? -16.223 58.675 64.419 1.00 37.16 132 LEU A CA 1
ATOM 754 C C . LEU A 1 98 ? -16.621 59.279 65.768 1.00 37.68 132 LEU A C 1
ATOM 755 O O . LEU A 1 98 ? -17.410 60.212 65.813 1.00 37.81 132 LEU A O 1
ATOM 760 N N . LYS A 1 99 ? -16.051 58.765 66.852 1.00 38.37 133 LYS A N 1
ATOM 761 C CA . LYS A 1 99 ? -16.424 59.179 68.211 1.00 39.09 133 LYS A CA 1
ATOM 762 C C . LYS A 1 99 ? -15.344 60.001 68.922 1.00 39.39 133 LYS A C 1
ATOM 763 O O . LYS A 1 99 ? -15.330 60.079 70.158 1.00 39.89 133 LYS A O 1
ATOM 769 N N . SER A 1 100 ? -14.431 60.591 68.155 1.00 39.13 134 SER A N 1
ATOM 770 C CA . SER A 1 100 ? -13.392 61.443 68.732 1.00 38.95 134 SER A CA 1
ATOM 771 C C . SER A 1 100 ? -13.413 62.842 68.084 1.00 38.79 134 SER A C 1
ATOM 772 O O . SER A 1 100 ? -12.382 63.513 67.965 1.00 37.71 134 SER A O 1
ATOM 775 N N . ASN A 1 101 ? -14.623 63.259 67.696 1.00 39.07 135 ASN A N 1
ATOM 776 C CA . ASN A 1 101 ? -14.893 64.529 67.008 1.00 39.52 135 ASN A CA 1
ATOM 777 C C . ASN A 1 101 ? -14.075 64.705 65.728 1.00 39.77 135 ASN A C 1
ATOM 778 O O . ASN A 1 101 ? -13.175 65.541 65.669 1.00 40.04 135 ASN A O 1
ATOM 783 N N . PRO A 1 102 ? -14.382 63.904 64.699 1.00 39.94 136 PRO A N 1
ATOM 784 C CA . PRO A 1 102 ? -13.647 64.002 63.450 1.00 40.09 136 PRO A CA 1
ATOM 785 C C . PRO A 1 102 ? -13.969 65.299 62.756 1.00 40.27 136 PRO A C 1
ATOM 786 O O . PRO A 1 102 ? -15.053 65.843 62.954 1.00 40.19 136 PRO A O 1
ATOM 790 N N . SER A 1 103 ? -13.029 65.792 61.957 1.00 40.72 137 SER A N 1
ATOM 791 C CA . SER A 1 103 ? -13.320 66.895 61.067 1.00 41.14 137 SER A CA 1
ATOM 792 C C . SER A 1 103 ? -14.281 66.313 60.061 1.00 41.51 137 SER A C 1
ATOM 793 O O . SER A 1 103 ? -14.405 65.096 59.952 1.00 41.37 137 SER A O 1
ATOM 796 N N . GLU A 1 104 ? -14.964 67.178 59.329 1.00 42.32 138 GLU A N 1
ATOM 797 C CA . GLU A 1 104 ? -15.887 66.735 58.297 1.00 43.01 138 GLU A CA 1
ATOM 798 C C . GLU A 1 104 ? -15.248 65.713 57.345 1.00 43.01 138 GLU A C 1
ATOM 799 O O . GLU A 1 104 ? -15.825 64.662 57.081 1.00 42.99 138 GLU A O 1
ATOM 805 N N . GLN A 1 105 ? -14.055 66.031 56.849 1.00 43.37 139 GLN A N 1
ATOM 806 C CA . GLN A 1 105 ? -13.331 65.174 55.902 1.00 43.70 139 GLN A CA 1
ATOM 807 C C . GLN A 1 105 ? -13.001 63.802 56.495 1.00 43.36 139 GLN A C 1
ATOM 808 O O . GLN A 1 105 ? -13.222 62.775 55.859 1.00 43.04 139 GLN A O 1
ATOM 814 N N . GLU A 1 106 ? -12.474 63.809 57.716 1.00 43.08 140 GLU A N 1
ATOM 815 C CA . GLU A 1 106 ? -12.220 62.596 58.473 1.00 42.89 140 GLU A CA 1
ATOM 816 C C . GLU A 1 106 ? -13.483 61.762 58.714 1.00 42.98 140 GLU A C 1
ATOM 817 O O . GLU A 1 106 ? -13.445 60.538 58.609 1.00 42.84 140 GLU A O 1
ATOM 823 N N . GLU A 1 107 ? -14.595 62.422 59.021 1.00 43.32 141 GLU A N 1
ATOM 824 C CA . GLU A 1 107 ? -15.867 61.723 59.202 1.00 43.84 141 GLU A CA 1
ATOM 825 C C . GLU A 1 107 ? -16.304 60.970 57.931 1.00 44.13 141 GLU A C 1
ATOM 826 O O . GLU A 1 107 ? -16.661 59.801 58.017 1.00 43.97 141 GLU A O 1
ATOM 832 N N . LYS A 1 108 ? -16.255 61.628 56.769 1.00 44.86 142 LYS A N 1
ATOM 833 C CA . LYS A 1 108 ? -16.654 60.993 55.501 1.00 45.43 142 LYS A CA 1
ATOM 834 C C . LYS A 1 108 ? -15.739 59.829 55.116 1.00 45.13 142 LYS A C 1
ATOM 835 O O . LYS A 1 108 ? -16.222 58.784 54.677 1.00 45.32 142 LYS A O 1
ATOM 841 N N . GLU A 1 109 ? -14.429 60.023 55.285 1.00 44.94 143 GLU A N 1
ATOM 842 C CA . GLU A 1 109 ? -13.414 58.990 55.009 1.00 44.75 143 GLU A CA 1
ATOM 843 C C . GLU A 1 109 ? -13.637 57.732 55.874 1.00 44.03 143 GLU A C 1
ATOM 844 O O . GLU A 1 109 ? -13.603 56.614 55.360 1.00 44.10 143 GLU A O 1
ATOM 850 N N . ALA A 1 110 ? -13.907 57.925 57.166 1.00 43.05 144 ALA A N 1
ATOM 851 C CA . ALA A 1 110 ? -14.141 56.819 58.089 1.00 42.44 144 ALA A CA 1
ATOM 852 C C . ALA A 1 110 ? -15.451 56.072 57.841 1.00 42.38 144 ALA A C 1
ATOM 853 O O . ALA A 1 110 ? -15.495 54.854 57.984 1.00 42.55 144 ALA A O 1
ATOM 855 N N . GLU A 1 111 ? -16.513 56.789 57.477 1.00 42.16 145 GLU A N 1
ATOM 856 C CA . GLU A 1 111 ? -17.792 56.149 57.130 1.00 41.87 145 GLU A CA 1
ATOM 857 C C . GLU A 1 111 ? -17.648 55.343 55.843 1.00 41.04 145 GLU A C 1
ATOM 858 O O . GLU A 1 111 ? -18.185 54.237 55.716 1.00 40.74 145 GLU A O 1
ATOM 864 N N . SER A 1 112 ? -16.914 55.917 54.897 1.00 40.18 146 SER A N 1
ATOM 865 C CA . SER A 1 112 ? -16.627 55.276 53.627 1.00 39.56 146 SER A CA 1
ATOM 866 C C . SER A 1 112 ? -15.819 53.978 53.839 1.00 39.20 146 SER A C 1
ATOM 867 O O . SER A 1 112 ? -16.078 52.951 53.190 1.00 38.97 146 SER A O 1
ATOM 870 N N . GLN A 1 113 ? -14.862 54.025 54.767 1.00 38.23 147 GLN A N 1
ATOM 871 C CA . GLN A 1 113 ? -14.033 52.870 55.059 1.00 37.40 147 GLN A CA 1
ATOM 872 C C . GLN A 1 113 ? -14.760 51.804 55.893 1.00 37.39 147 GLN A C 1
ATOM 873 O O . GLN A 1 113 ? -14.400 50.629 55.834 1.00 37.62 147 GLN A O 1
ATOM 879 N N . LEU A 1 114 ? -15.784 52.202 56.648 1.00 36.87 148 LEU A N 1
ATOM 880 C CA . LEU A 1 114 ? -16.586 51.243 57.415 1.00 36.50 148 LEU A CA 1
ATOM 881 C C . LEU A 1 114 ? -17.552 50.471 56.540 1.00 36.51 148 LEU A C 1
ATOM 882 O O . LEU A 1 114 ? -17.847 49.306 56.822 1.00 36.24 148 LEU A O 1
ATOM 887 N N . VAL A 1 115 ? -18.048 51.115 55.483 1.00 36.66 149 VAL A N 1
ATOM 888 C CA . VAL A 1 115 ? -18.901 50.418 54.522 1.00 36.58 149 VAL A CA 1
ATOM 889 C C . VAL A 1 115 ? -18.061 49.340 53.859 1.00 36.76 149 VAL A C 1
ATOM 890 O O . VAL A 1 115 ? -18.471 48.180 53.803 1.00 37.01 149 VAL A O 1
ATOM 894 N N . LYS A 1 116 ? -16.865 49.724 53.417 1.00 36.49 150 LYS A N 1
ATOM 895 C CA . LYS A 1 116 ? -15.991 48.825 52.691 1.00 36.86 150 LYS A CA 1
ATOM 896 C C . LYS A 1 116 ? -15.416 47.680 53.528 1.00 36.67 150 LYS A C 1
ATOM 897 O O . LYS A 1 116 ? -15.277 46.570 53.022 1.00 36.50 150 LYS A O 1
ATOM 903 N N . ALA A 1 117 ? -15.070 47.954 54.785 1.00 36.46 151 ALA A N 1
ATOM 904 C CA . ALA A 1 117 ? -14.560 46.931 55.700 1.00 36.37 151 ALA A CA 1
ATOM 905 C C . ALA A 1 117 ? -15.601 45.840 55.895 1.00 36.72 151 ALA A C 1
ATOM 906 O O . ALA A 1 117 ? -15.303 44.647 55.852 1.00 36.33 151 ALA A O 1
ATOM 908 N N . ASP A 1 118 ? -16.833 46.279 56.089 1.00 37.49 152 ASP A N 1
ATOM 909 C CA . ASP A 1 118 ? -17.949 45.400 56.289 1.00 38.27 152 ASP A CA 1
ATOM 910 C C . ASP A 1 118 ? -18.252 44.534 55.057 1.00 38.59 152 ASP A C 1
ATOM 911 O O . ASP A 1 118 ? -18.665 43.382 55.204 1.00 38.86 152 ASP A O 1
ATOM 916 N N . GLU A 1 119 ? -18.063 45.080 53.857 1.00 38.82 153 GLU A N 1
ATOM 917 C CA . GLU A 1 119 ? -18.065 44.274 52.645 1.00 39.75 153 GLU A CA 1
ATOM 918 C C . GLU A 1 119 ? -17.003 43.164 52.715 1.00 40.15 153 GLU A C 1
ATOM 919 O O . GLU A 1 119 ? -17.303 41.993 52.491 1.00 40.01 153 GLU A O 1
ATOM 933 N N . GLN A 1 121 ? -15.504 41.997 55.294 1.00 40.64 155 GLN A N 1
ATOM 934 C CA . GLN A 1 121 ? -15.782 41.149 56.439 1.00 40.55 155 GLN A CA 1
ATOM 935 C C . GLN A 1 121 ? -16.786 40.044 56.055 1.00 40.69 155 GLN A C 1
ATOM 936 O O . GLN A 1 121 ? -16.674 38.902 56.495 1.00 40.76 155 GLN A O 1
ATOM 942 N N . ARG A 1 122 ? -17.742 40.410 55.209 1.00 40.81 156 ARG A N 1
ATOM 943 C CA . ARG A 1 122 ? -18.757 39.517 54.679 1.00 40.91 156 ARG A CA 1
ATOM 944 C C . ARG A 1 122 ? -18.149 38.577 53.640 1.00 40.17 156 ARG A C 1
ATOM 945 O O . ARG A 1 122 ? -18.469 37.392 53.604 1.00 40.50 156 ARG A O 1
ATOM 953 N N . LEU A 1 123 ? -17.275 39.118 52.795 1.00 39.39 157 LEU A N 1
ATOM 954 C CA . LEU A 1 123 ? -16.601 38.347 51.754 1.00 38.53 157 LEU A CA 1
ATOM 955 C C . LEU A 1 123 ? -15.612 37.337 52.336 1.00 38.09 157 LEU A C 1
ATOM 956 O O . LEU A 1 123 ? -15.406 36.266 51.777 1.00 37.74 157 LEU A O 1
ATOM 961 N N . ARG A 1 124 ? -15.000 37.693 53.458 1.00 37.58 158 ARG A N 1
ATOM 962 C CA . ARG A 1 124 ? -14.067 36.810 54.133 1.00 37.03 158 ARG A CA 1
ATOM 963 C C . ARG A 1 124 ? -14.787 35.545 54.624 1.00 37.00 158 ARG A C 1
ATOM 964 O O . ARG A 1 124 ? -14.315 34.441 54.394 1.00 36.58 158 ARG A O 1
ATOM 972 N N . SER A 1 125 ? -15.935 35.715 55.278 1.00 37.33 159 SER A N 1
ATOM 973 C CA . SER A 1 125 ? -16.776 34.583 55.699 1.00 37.73 159 SER A CA 1
ATOM 974 C C . SER A 1 125 ? -17.121 33.667 54.527 1.00 37.76 159 SER A C 1
ATOM 975 O O . SER A 1 125 ? -16.937 32.462 54.617 1.00 38.01 159 SER A O 1
ATOM 978 N N . GLN A 1 126 ? -17.599 34.252 53.430 1.00 37.63 160 GLN A N 1
ATOM 979 C CA . GLN A 1 126 ? -17.918 33.516 52.220 1.00 37.61 160 GLN A CA 1
ATOM 980 C C . GLN A 1 126 ? -16.716 32.769 51.624 1.00 38.06 160 GLN A C 1
ATOM 981 O O . GLN A 1 126 ? -16.862 31.657 51.108 1.00 38.36 160 GLN A O 1
ATOM 987 N N . ALA A 1 127 ? -15.536 33.385 51.694 1.00 38.03 161 ALA A N 1
ATOM 988 C CA . ALA A 1 127 ? -14.306 32.783 51.208 1.00 37.64 161 ALA A CA 1
ATOM 989 C C . ALA A 1 127 ? -13.894 31.607 52.087 1.00 37.61 161 ALA A C 1
ATOM 990 O O . ALA A 1 127 ? -13.642 30.524 51.574 1.00 37.66 161 ALA A O 1
ATOM 992 N N . LEU A 1 128 ? -13.821 31.825 53.401 1.00 37.58 162 LEU A N 1
ATOM 993 C CA . LEU A 1 128 ? -13.458 30.776 54.347 1.00 37.72 162 LEU A CA 1
ATOM 994 C C . LEU A 1 128 ? -14.484 29.660 54.345 1.00 38.45 162 LEU A C 1
ATOM 995 O O . LEU A 1 128 ? -14.125 28.485 54.450 1.00 38.62 162 LEU A O 1
ATOM 1000 N N . ASP A 1 129 ? -15.758 30.033 54.230 1.00 39.19 163 ASP A N 1
ATOM 1001 C CA . ASP A 1 129 ? -16.843 29.060 54.188 1.00 39.94 163 ASP A CA 1
ATOM 1002 C C . ASP A 1 129 ? -16.738 28.165 52.966 1.00 39.65 163 ASP A C 1
ATOM 1003 O O . ASP A 1 129 ? -16.869 26.954 53.090 1.00 39.97 163 ASP A O 1
ATOM 1008 N N . ALA A 1 130 ? -16.499 28.757 51.797 1.00 39.65 164 ALA A N 1
ATOM 1009 C CA . ALA A 1 130 ? -16.410 27.994 50.553 1.00 39.78 164 ALA A CA 1
ATOM 1010 C C . ALA A 1 130 ? -15.213 27.043 50.583 1.00 40.05 164 ALA A C 1
ATOM 1011 O O . ALA A 1 130 ? -15.306 25.906 50.129 1.00 40.49 164 ALA A O 1
ATOM 1013 N N . PHE A 1 131 ? -14.103 27.514 51.142 1.00 40.09 165 PHE A N 1
ATOM 1014 C CA . PHE A 1 131 ? -12.907 26.702 51.311 1.00 39.95 165 PHE A CA 1
ATOM 1015 C C . PHE A 1 131 ? -13.151 25.507 52.252 1.00 40.65 165 PHE A C 1
ATOM 1016 O O . PHE A 1 131 ? -12.834 24.372 51.902 1.00 41.18 165 PHE A O 1
ATOM 1024 N N . ASP A 1 132 ? -13.713 25.749 53.430 1.00 41.12 166 ASP A N 1
ATOM 1025 C CA . ASP A 1 132 ? -14.042 24.656 54.341 1.00 41.93 166 ASP A CA 1
ATOM 1026 C C . ASP A 1 132 ? -14.971 23.636 53.699 1.00 41.68 166 ASP A C 1
ATOM 1027 O O . ASP A 1 132 ? -14.949 22.461 54.051 1.00 41.62 166 ASP A O 1
ATOM 1032 N N . GLY A 1 133 ? -15.793 24.097 52.760 1.00 41.55 167 GLY A N 1
ATOM 1033 C CA . GLY A 1 133 ? -16.717 23.219 52.054 1.00 40.97 167 GLY A CA 1
ATOM 1034 C C . GLY A 1 133 ? -16.096 22.645 50.800 1.00 40.77 167 GLY A C 1
ATOM 1035 O O . GLY A 1 133 ? -16.805 22.124 49.940 1.00 41.22 167 GLY A O 1
ATOM 1036 N N . ALA A 1 134 ? -14.769 22.750 50.701 1.00 40.14 168 ALA A N 1
ATOM 1037 C CA . ALA A 1 134 ? -13.989 22.271 49.562 1.00 39.15 168 ALA A CA 1
ATOM 1038 C C . ALA A 1 134 ? -14.545 22.726 48.217 1.00 38.83 168 ALA A C 1
ATOM 1039 O O . ALA A 1 134 ? -14.455 22.010 47.214 1.00 38.84 168 ALA A O 1
ATOM 1041 N N . ASP A 1 135 ? -15.111 23.924 48.198 1.00 38.28 169 ASP A N 1
ATOM 1042 C CA . ASP A 1 135 ? -15.488 24.545 46.939 1.00 38.27 169 ASP A CA 1
ATOM 1043 C C . ASP A 1 135 ? -14.456 25.604 46.530 1.00 37.80 169 ASP A C 1
ATOM 1044 O O . ASP A 1 135 ? -14.644 26.807 46.765 1.00 37.50 169 ASP A O 1
ATOM 1049 N N . TYR A 1 136 ? -13.385 25.138 45.891 1.00 36.98 170 TYR A N 1
ATOM 1050 C CA . TYR A 1 136 ? -12.198 25.954 45.671 1.00 36.42 170 TYR A CA 1
ATOM 1051 C C . TYR A 1 136 ? -12.406 27.032 44.637 1.00 36.72 170 TYR A C 1
ATOM 1052 O O . TYR A 1 136 ? -11.859 28.127 44.777 1.00 36.56 170 TYR A O 1
ATOM 1061 N N . THR A 1 137 ? -13.221 26.750 43.622 1.00 37.12 171 THR A N 1
ATOM 1062 C CA . THR A 1 137 ? -13.538 27.782 42.627 1.00 37.88 171 THR A CA 1
ATOM 1063 C C . THR A 1 137 ? -14.424 28.894 43.193 1.00 37.63 171 THR A C 1
ATOM 1064 O O . THR A 1 137 ? -14.245 30.058 42.855 1.00 37.98 171 THR A O 1
ATOM 1068 N N . ALA A 1 138 ? -15.370 28.544 44.053 1.00 37.55 172 ALA A N 1
ATOM 1069 C CA . ALA A 1 138 ? -16.165 29.567 44.726 1.00 37.38 172 ALA A CA 1
ATOM 1070 C C . ALA A 1 138 ? -15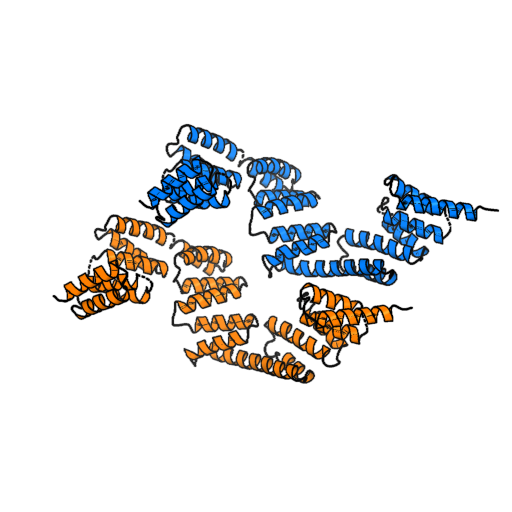.259 30.424 45.597 1.00 37.17 172 ALA A C 1
ATOM 1071 O O . ALA A 1 138 ? -15.329 31.647 45.546 1.00 37.26 172 ALA A O 1
ATOM 1073 N N . ALA A 1 139 ? -14.405 29.773 46.384 1.00 36.87 173 ALA A N 1
ATOM 1074 C CA . ALA A 1 139 ? -13.432 30.467 47.213 1.00 36.73 173 ALA A CA 1
ATOM 1075 C C . ALA A 1 139 ? -12.567 31.464 46.425 1.00 36.99 173 ALA A C 1
ATOM 1076 O O . ALA A 1 139 ? -12.442 32.624 46.849 1.00 37.07 173 ALA A O 1
ATOM 1078 N N . ILE A 1 140 ? -12.002 31.052 45.281 1.00 36.88 174 ILE A N 1
ATOM 1079 C CA . ILE A 1 140 ? -11.136 31.971 44.527 1.00 37.04 174 ILE A CA 1
ATOM 1080 C C . ILE A 1 140 ? -11.886 33.254 44.181 1.00 36.65 174 ILE A C 1
ATOM 1081 O O . ILE A 1 140 ? -11.344 34.355 44.344 1.00 36.96 174 ILE A O 1
ATOM 1086 N N . THR A 1 141 ? -13.138 33.105 43.745 1.00 36.13 175 THR A N 1
ATOM 1087 C CA . THR A 1 141 ? -13.985 34.234 43.357 1.00 35.50 175 THR A CA 1
ATOM 1088 C C . THR A 1 141 ? -14.009 35.272 44.466 1.00 34.97 175 THR A C 1
ATOM 1089 O O . THR A 1 141 ? -13.725 36.443 44.232 1.00 34.91 175 THR A O 1
ATOM 1093 N N . PHE A 1 142 ? -14.310 34.819 45.677 1.00 34.48 176 PHE A N 1
ATOM 1094 C CA . PHE A 1 142 ? -14.385 35.697 46.827 1.00 33.92 176 PHE A CA 1
ATOM 1095 C C . PHE A 1 142 ? -13.019 36.267 47.166 1.00 33.49 176 PHE A C 1
ATOM 1096 O O . PHE A 1 142 ? -12.896 37.451 47.459 1.00 33.53 176 PHE A O 1
ATOM 1104 N N . LEU A 1 143 ? -11.985 35.438 47.106 1.00 33.32 177 LEU A N 1
ATOM 1105 C CA . LEU A 1 143 ? -10.644 35.907 47.444 1.00 32.80 177 LEU A CA 1
ATOM 1106 C C . LEU A 1 143 ? -10.156 36.923 46.431 1.00 32.75 177 LEU A C 1
ATOM 1107 O O . LEU A 1 143 ? -9.500 37.888 46.792 1.00 32.68 177 LEU A O 1
ATOM 1112 N N . ASP A 1 144 ? -10.504 36.723 45.167 1.00 33.29 178 ASP A N 1
ATOM 1113 C CA . ASP A 1 144 ? -10.177 37.699 44.132 1.00 33.92 178 ASP A CA 1
ATOM 1114 C C . ASP A 1 144 ? -10.671 39.084 44.531 1.00 34.21 178 ASP A C 1
ATOM 1115 O O . ASP A 1 144 ? -9.910 40.047 44.495 1.00 34.37 178 ASP A O 1
ATOM 1120 N N . LYS A 1 145 ? -11.947 39.167 44.913 1.00 34.75 179 LYS A N 1
ATOM 1121 C CA . LYS A 1 145 ? -12.553 40.412 45.370 1.00 35.11 179 LYS A CA 1
ATOM 1122 C C . LYS A 1 145 ? -11.856 40.975 46.605 1.00 34.35 179 LYS A C 1
ATOM 1123 O O . LYS A 1 145 ? -11.462 42.137 46.615 1.00 34.46 179 LYS A O 1
ATOM 1129 N N . ILE A 1 146 ? -11.696 40.159 47.639 1.00 33.54 180 ILE A N 1
ATOM 1130 C CA . ILE A 1 146 ? -11.035 40.628 48.845 1.00 33.15 180 ILE A CA 1
ATOM 1131 C C . ILE A 1 146 ? -9.639 41.175 48.523 1.00 33.17 180 ILE A C 1
ATOM 1132 O O . ILE A 1 146 ? -9.310 42.302 48.904 1.00 33.05 180 ILE A O 1
ATOM 1137 N N . LEU A 1 147 ? -8.837 40.417 47.785 1.00 33.02 181 LEU A N 1
ATOM 1138 C CA . LEU A 1 147 ? -7.441 40.809 47.591 1.00 33.41 181 LEU A CA 1
ATOM 1139 C C . LEU A 1 147 ? -7.223 42.075 46.751 1.00 33.69 181 LEU A C 1
ATOM 1140 O O . LEU A 1 147 ? -6.109 42.596 46.705 1.00 33.52 181 LEU A O 1
ATOM 1145 N N . GLU A 1 148 ? -8.285 42.562 46.104 1.00 34.29 182 GLU A N 1
ATOM 1146 C CA . GLU A 1 148 ? -8.259 43.853 45.401 1.00 34.92 182 GLU A CA 1
ATOM 1147 C C . GLU A 1 148 ? -8.115 44.989 46.400 1.00 34.27 182 GLU A C 1
ATOM 1148 O O . GLU A 1 148 ? -7.494 46.002 46.106 1.00 35.08 182 GLU A O 1
ATOM 1154 N N . VAL A 1 149 ? -8.697 44.815 47.579 1.00 33.20 183 VAL A N 1
ATOM 1155 C CA . VAL A 1 149 ? -8.690 45.845 48.594 1.00 32.06 183 VAL A CA 1
ATOM 1156 C C . VAL A 1 149 ? -7.637 45.529 49.639 1.00 31.77 183 VAL A C 1
ATOM 1157 O O . VAL A 1 149 ? -6.817 46.375 49.959 1.00 32.08 183 VAL A O 1
ATOM 1161 N N . CYS A 1 150 ? -7.664 44.315 50.176 1.00 31.38 184 CYS A N 1
ATOM 1162 C CA . CYS A 1 150 ? -6.723 43.923 51.208 1.00 30.93 184 CYS A CA 1
ATOM 1163 C C . CYS A 1 150 ? -5.496 43.332 50.526 1.00 31.09 184 CYS A C 1
ATOM 1164 O O . CYS A 1 150 ? -5.298 42.104 50.498 1.00 31.50 184 CYS A O 1
ATOM 1167 N N . VAL A 1 151 ? -4.682 44.220 49.966 1.00 30.51 185 VAL A N 1
ATOM 1168 C CA . VAL A 1 151 ? -3.578 43.835 49.096 1.00 30.13 185 VAL A CA 1
ATOM 1169 C C . VAL A 1 151 ? -2.361 43.326 49.867 1.00 30.08 185 VAL A C 1
ATOM 1170 O O . VAL A 1 151 ? -1.511 42.645 49.297 1.00 30.92 185 VAL A O 1
ATOM 1174 N N . TRP A 1 152 ? -2.275 43.643 51.153 1.00 29.42 186 TRP A N 1
ATOM 1175 C CA . TRP A 1 152 ? -1.150 43.197 51.969 1.00 29.11 186 TRP A CA 1
ATOM 1176 C C . TRP A 1 152 ? -1.559 42.089 52.950 1.00 29.40 186 TRP A C 1
ATOM 1177 O O . TRP A 1 152 ? -0.858 41.811 53.929 1.00 29.21 186 TRP A O 1
ATOM 1188 N N . ASP A 1 153 ? -2.700 41.466 52.675 1.00 29.46 187 ASP A N 1
ATOM 1189 C CA . ASP A 1 153 ? -3.169 40.337 53.449 1.00 29.96 187 ASP A CA 1
ATOM 1190 C C . ASP A 1 153 ? -2.445 39.079 52.971 1.00 30.25 187 ASP A C 1
ATOM 1191 O O . ASP A 1 153 ? -2.811 38.473 51.959 1.00 30.43 187 ASP A O 1
ATOM 1196 N N . ALA A 1 154 ? -1.401 38.698 53.695 1.00 30.44 188 ALA A N 1
ATOM 1197 C CA . ALA A 1 154 ? -0.566 37.582 53.276 1.00 30.34 188 ALA A CA 1
ATOM 1198 C C . ALA A 1 154 ? -1.301 36.252 53.365 1.00 30.44 188 ALA A C 1
ATOM 1199 O O . ALA A 1 154 ? -1.186 35.430 52.469 1.00 30.41 188 ALA A O 1
ATOM 1201 N N . GLU A 1 155 ? -2.066 36.046 54.432 1.00 30.90 189 GLU A N 1
ATOM 1202 C CA . GLU A 1 155 ? -2.670 34.734 54.684 1.00 31.67 189 GLU A CA 1
ATOM 1203 C C . GLU A 1 155 ? -3.793 34.392 53.686 1.00 31.58 189 GLU A C 1
ATOM 1204 O O . GLU A 1 155 ? -3.944 33.231 53.294 1.00 32.15 189 GLU A O 1
ATOM 1210 N N . LEU A 1 156 ? -4.572 35.389 53.270 1.00 31.34 190 LEU A N 1
ATOM 1211 C CA . LEU A 1 156 ? -5.637 35.167 52.292 1.00 30.91 190 LEU A CA 1
ATOM 1212 C C . LEU A 1 156 ? -5.060 34.917 50.914 1.00 31.15 190 LEU A C 1
ATOM 1213 O O . LEU A 1 156 ? -5.628 34.183 50.121 1.00 31.12 190 LEU A O 1
ATOM 1218 N N . ARG A 1 157 ? -3.923 35.548 50.647 1.00 31.62 191 ARG A N 1
ATOM 1219 C CA . ARG A 1 157 ? -3.082 35.245 49.500 1.00 32.06 191 ARG A CA 1
ATOM 1220 C C . ARG A 1 157 ? -2.671 33.775 49.485 1.00 31.96 191 ARG A C 1
ATOM 1221 O O . ARG A 1 157 ? -2.790 33.098 48.471 1.00 32.05 191 ARG A O 1
ATOM 1229 N N . GLU A 1 158 ? -2.165 33.297 50.612 1.00 31.89 192 GLU A N 1
ATOM 1230 C CA . GLU A 1 158 ? -1.760 31.909 50.722 1.00 32.29 192 GLU A CA 1
ATOM 1231 C C . GLU A 1 158 ? -2.950 30.965 50.628 1.00 31.38 192 GLU A C 1
ATOM 1232 O O . GLU A 1 158 ? -2.813 29.887 50.070 1.00 31.61 192 GLU A O 1
ATOM 1238 N N . LEU A 1 159 ? -4.104 31.373 51.158 1.00 30.59 193 LEU A N 1
ATOM 1239 C CA . LEU A 1 159 ? -5.323 30.583 51.050 1.00 30.05 193 LEU A CA 1
ATOM 1240 C C . LEU A 1 159 ? -5.793 30.437 49.605 1.00 29.96 193 LEU A C 1
ATOM 1241 O O . LEU A 1 159 ? -6.224 29.360 49.203 1.00 30.14 193 LEU A O 1
ATOM 1246 N N . ARG A 1 160 ? -5.700 31.508 48.828 1.00 29.70 194 ARG A N 1
ATOM 1247 C CA . ARG A 1 160 ? -5.990 31.442 47.401 1.00 30.05 194 ARG A CA 1
ATOM 1248 C C . ARG A 1 160 ? -5.016 30.500 46.692 1.00 30.57 194 ARG A C 1
ATOM 1249 O O . ARG A 1 160 ? -5.399 29.791 45.764 1.00 30.73 194 ARG A O 1
ATOM 1257 N N . ALA A 1 161 ? -3.762 30.495 47.134 1.00 30.73 195 ALA A N 1
ATOM 1258 C CA . ALA A 1 161 ? -2.772 29.593 46.578 1.00 31.52 195 ALA A CA 1
ATOM 1259 C C . ALA A 1 161 ? -3.178 28.133 46.818 1.00 32.11 195 ALA A C 1
ATOM 1260 O O . ALA A 1 161 ? -3.125 27.313 45.897 1.00 31.92 195 ALA A O 1
ATOM 1262 N N . GLU A 1 162 ? -3.613 27.826 48.042 1.00 32.83 196 GLU A N 1
ATOM 1263 C CA . GLU A 1 162 ? -4.148 26.513 48.364 1.00 33.46 196 GLU A CA 1
ATOM 1264 C C . GLU A 1 162 ? -5.242 26.152 47.376 1.00 33.61 196 GLU A C 1
ATOM 1265 O O . GLU A 1 162 ? -5.319 25.011 46.919 1.00 33.64 196 GLU A O 1
ATOM 1271 N N . CYS A 1 163 ? -6.099 27.115 47.045 1.00 33.58 197 CYS A N 1
ATOM 1272 C CA . CYS A 1 163 ? -7.189 26.825 46.118 1.00 33.90 197 CYS A CA 1
ATOM 1273 C C . CYS A 1 163 ? -6.614 26.397 44.789 1.00 33.97 197 CYS A C 1
ATOM 1274 O O . CYS A 1 163 ? -7.066 25.432 44.184 1.00 33.97 197 CYS A O 1
ATOM 1277 N N . PHE A 1 164 ? -5.592 27.119 44.356 1.00 34.35 198 PHE A N 1
ATOM 1278 C CA . PHE A 1 164 ? -5.007 26.882 43.068 1.00 34.74 198 PHE A CA 1
ATOM 1279 C C . PHE A 1 164 ? -4.328 25.529 43.019 1.00 35.02 198 PHE A C 1
ATOM 1280 O O . PHE A 1 164 ? -4.462 24.831 42.014 1.00 35.07 198 PHE A O 1
ATOM 1288 N N . ILE A 1 165 ? -3.618 25.138 44.080 1.00 35.16 199 ILE A N 1
ATOM 1289 C CA . ILE A 1 165 ? -3.006 23.811 44.049 1.00 35.74 199 ILE A CA 1
ATOM 1290 C C . ILE A 1 165 ? -4.090 22.720 43.970 1.00 35.53 199 ILE A C 1
ATOM 1291 O O . ILE A 1 165 ? -3.977 21.808 43.162 1.00 35.61 199 ILE A O 1
ATOM 1296 N N . LYS A 1 166 ? -5.150 22.853 44.764 1.00 35.68 200 LYS A N 1
ATOM 1297 C CA . LYS A 1 166 ? -6.270 21.908 44.740 1.00 35.77 200 LYS A CA 1
ATOM 1298 C C . LYS A 1 166 ? -6.944 21.882 43.377 1.00 36.09 200 LYS A C 1
ATOM 1299 O O . LYS A 1 166 ? -7.443 20.854 42.939 1.00 36.09 200 LYS A O 1
ATOM 1305 N N . GLU A 1 167 ? -6.952 23.020 42.704 1.00 36.43 201 GLU A N 1
ATOM 1306 C CA . GLU A 1 167 ? -7.626 23.123 41.429 1.00 37.14 201 GLU A CA 1
ATOM 1307 C C . GLU A 1 167 ? -6.720 22.649 40.310 1.00 37.29 201 GLU A C 1
ATOM 1308 O O . GLU A 1 167 ? -7.050 22.796 39.135 1.00 37.62 201 GLU A O 1
ATOM 1314 N N . GLY A 1 168 ? -5.577 22.068 40.680 1.00 37.48 202 GLY A N 1
ATOM 1315 C CA . GLY A 1 168 ? -4.589 21.604 39.722 1.00 37.19 202 GLY A CA 1
ATOM 1316 C C . GLY A 1 168 ? -3.935 22.729 38.930 1.00 37.63 202 GLY A C 1
ATOM 1317 O O . GLY A 1 168 ? -3.659 22.574 37.742 1.00 38.02 202 GLY A O 1
ATOM 1318 N N . GLU A 1 169 ? -3.669 23.859 39.583 1.00 37.53 203 GLU A N 1
ATOM 1319 C CA . GLU A 1 169 ? -3.033 25.005 38.926 1.00 37.31 203 GLU A CA 1
ATOM 1320 C C . GLU A 1 169 ? -1.776 25.426 39.682 1.00 37.12 203 GLU A C 1
ATOM 1321 O O . GLU A 1 169 ? -1.713 26.543 40.204 1.00 37.17 203 GLU A O 1
ATOM 1327 N N . PRO A 1 170 ? -0.769 24.533 39.755 1.00 37.09 204 PRO A N 1
ATOM 1328 C CA . PRO A 1 170 ? 0.399 24.806 40.604 1.00 37.03 204 PRO A CA 1
ATOM 1329 C C . PRO A 1 170 ? 1.170 26.074 40.262 1.00 37.10 204 PRO A C 1
ATOM 1330 O O . PRO A 1 170 ? 1.675 26.726 41.172 1.00 37.29 204 PRO A O 1
ATOM 1334 N N . ARG A 1 171 ? 1.261 26.429 38.982 1.00 37.27 205 ARG A N 1
ATOM 1335 C CA . ARG A 1 171 ? 1.986 27.638 38.596 1.00 37.65 205 ARG A CA 1
ATOM 1336 C C . ARG A 1 171 ? 1.306 28.903 39.104 1.00 37.47 205 ARG A C 1
ATOM 1337 O O . ARG A 1 171 ? 1.968 29.893 39.394 1.00 37.50 205 ARG A O 1
ATOM 1345 N N . LYS A 1 172 ? -0.013 28.870 39.216 1.00 37.50 206 LYS A N 1
ATOM 1346 C CA . LYS A 1 172 ? -0.732 30.010 39.756 1.00 37.56 206 LYS A CA 1
ATOM 1347 C C . LYS A 1 172 ? -0.470 30.098 41.251 1.00 37.19 206 LYS A C 1
ATOM 1348 O O . LYS A 1 172 ? -0.254 31.185 41.795 1.00 37.42 206 LYS A O 1
ATOM 1354 N N . ALA A 1 173 ? -0.449 28.938 41.896 1.00 36.74 207 ALA A N 1
ATOM 1355 C CA . ALA A 1 173 ? -0.152 28.840 43.316 1.00 36.53 207 ALA A CA 1
ATOM 1356 C C . ALA A 1 173 ? 1.245 29.359 43.653 1.00 36.60 207 ALA A C 1
ATOM 1357 O O . ALA A 1 173 ? 1.393 30.157 44.571 1.00 36.40 207 ALA A O 1
ATOM 1359 N N . ILE A 1 174 ? 2.263 28.930 42.904 1.00 37.23 208 ILE A N 1
ATOM 1360 C CA . ILE A 1 174 ? 3.635 29.436 43.105 1.00 37.77 208 ILE A CA 1
ATOM 1361 C C . ILE A 1 174 ? 3.643 30.958 43.094 1.00 37.45 208 ILE A C 1
ATOM 1362 O O . ILE A 1 174 ? 4.294 31.593 43.927 1.00 38.09 208 ILE A O 1
ATOM 1367 N N . SER A 1 175 ? 2.895 31.537 42.163 1.00 36.67 209 SER A N 1
ATOM 1368 C CA . SER A 1 175 ? 2.872 32.978 41.988 1.00 36.14 209 SER A CA 1
ATOM 1369 C C . SER A 1 175 ? 2.264 33.703 43.187 1.00 35.60 209 SER A C 1
ATOM 1370 O O . SER A 1 175 ? 2.795 34.710 43.648 1.00 35.20 209 SER A O 1
ATOM 1373 N N . ASP A 1 176 ? 1.154 33.177 43.691 1.00 35.26 210 ASP A N 1
ATOM 1374 C CA . ASP A 1 176 ? 0.529 33.729 44.883 1.00 34.99 210 ASP A CA 1
ATOM 1375 C C . ASP A 1 176 ? 1.404 33.589 46.108 1.00 34.59 210 ASP A C 1
ATOM 1376 O O . ASP A 1 176 ? 1.446 34.486 46.941 1.00 34.57 210 ASP A O 1
ATOM 1381 N N . LEU A 1 177 ? 2.106 32.463 46.212 1.00 34.32 211 LEU A N 1
ATOM 1382 C CA . LEU A 1 177 ? 3.013 32.229 47.328 1.00 33.84 211 LEU A CA 1
ATOM 1383 C C . LEU A 1 177 ? 4.237 33.128 47.270 1.00 34.14 211 LEU A C 1
ATOM 1384 O O . LEU A 1 177 ? 4.726 33.570 48.309 1.00 34.24 211 LEU A O 1
ATOM 1389 N N . LYS A 1 178 ? 4.717 33.412 46.063 1.00 34.51 212 LYS A N 1
ATOM 1390 C CA . LYS A 1 178 ? 5.826 34.339 45.893 1.00 35.20 212 LYS A CA 1
ATOM 1391 C C . LYS A 1 178 ? 5.396 35.736 46.304 1.00 35.36 212 LYS A C 1
ATOM 1392 O O . LYS A 1 178 ? 6.099 36.400 47.073 1.00 35.36 212 LYS A O 1
ATOM 1398 N N . ALA A 1 179 ? 4.234 36.173 45.816 1.00 35.70 213 ALA A N 1
ATOM 1399 C CA . ALA A 1 179 ? 3.689 37.474 46.214 1.00 36.01 213 ALA A CA 1
ATOM 1400 C C . ALA A 1 179 ? 3.571 37.565 47.737 1.00 36.57 213 ALA A C 1
ATOM 1401 O O . ALA A 1 179 ? 4.042 38.526 48.337 1.00 36.91 213 ALA A O 1
ATOM 1403 N N . ALA A 1 180 ? 2.991 36.535 48.351 1.00 37.30 214 ALA A N 1
ATOM 1404 C CA . ALA A 1 180 ? 2.815 36.454 49.801 1.00 38.38 214 ALA A CA 1
ATOM 1405 C C . ALA A 1 180 ? 4.116 36.553 50.582 1.00 39.33 214 ALA A C 1
ATOM 1406 O O . ALA A 1 180 ? 4.135 37.093 51.692 1.00 39.57 214 ALA A O 1
ATOM 1408 N N . SER A 1 181 ? 5.188 36.010 50.010 1.00 40.34 215 SER A N 1
ATOM 1409 C CA . SER A 1 181 ? 6.497 35.984 50.660 1.00 41.24 215 SER A CA 1
ATOM 1410 C C . SER A 1 181 ? 7.115 37.375 50.749 1.00 42.08 215 SER A C 1
ATOM 1411 O O . SER A 1 181 ? 7.857 37.672 51.675 1.00 41.82 215 SER A O 1
ATOM 1414 N N . LYS A 1 182 ? 6.791 38.220 49.778 1.00 43.42 216 LYS A N 1
ATOM 1415 C CA . LYS A 1 182 ? 7.224 39.614 49.780 1.00 45.12 216 LYS A CA 1
ATOM 1416 C C . LYS A 1 182 ? 6.516 40.471 50.846 1.00 45.74 216 LYS A C 1
ATOM 1417 O O . LYS A 1 182 ? 6.935 41.588 51.110 1.00 45.99 216 LYS A O 1
ATOM 1423 N N . LEU A 1 183 ? 5.454 39.950 51.454 1.00 46.72 217 LEU A N 1
ATOM 1424 C CA . LEU A 1 183 ? 4.639 40.724 52.396 1.00 47.67 217 LEU A CA 1
ATOM 1425 C C . LEU A 1 183 ? 4.934 40.335 53.831 1.00 48.66 217 LEU A C 1
ATOM 1426 O O . LEU A 1 183 ? 4.717 41.122 54.744 1.00 48.82 217 LEU A O 1
ATOM 1431 N N . LYS A 1 184 ? 5.428 39.114 54.010 1.00 49.89 218 LYS A N 1
ATOM 1432 C CA . LYS A 1 184 ? 5.712 38.527 55.316 1.00 51.08 218 LYS A CA 1
ATOM 1433 C C . LYS A 1 184 ? 7.227 38.261 55.412 1.00 51.48 218 LYS A C 1
ATOM 1434 O O . LYS A 1 184 ? 7.901 38.122 54.390 1.00 51.56 218 LYS A O 1
ATOM 1440 N N . SER A 1 185 ? 7.768 38.200 56.627 1.00 52.00 219 SER A N 1
ATOM 1441 C CA . SER A 1 185 ? 9.176 37.817 56.815 1.00 52.12 219 SER A CA 1
ATOM 1442 C C . SER A 1 185 ? 9.315 36.291 56.999 1.00 52.24 219 SER A C 1
ATOM 1443 O O . SER A 1 185 ? 10.090 35.638 56.284 1.00 52.32 219 SER A O 1
ATOM 1446 N N . ASP A 1 186 ? 8.565 35.735 57.954 1.00 52.07 220 ASP A N 1
ATOM 1447 C CA . ASP A 1 186 ? 8.517 34.286 58.170 1.00 52.13 220 ASP A CA 1
ATOM 1448 C C . ASP A 1 186 ? 7.998 33.566 56.908 1.00 51.47 220 ASP A C 1
ATOM 1449 O O . ASP A 1 186 ? 6.785 33.361 56.731 1.00 51.69 220 ASP A O 1
ATOM 1454 N N . ASN A 1 187 ? 8.934 33.182 56.044 1.00 50.25 221 ASN A N 1
ATOM 1455 C CA . ASN A 1 187 ? 8.605 32.693 54.704 1.00 49.14 221 ASN A CA 1
ATOM 1456 C C . ASN A 1 187 ? 8.938 31.227 54.488 1.00 48.01 221 ASN A C 1
ATOM 1457 O O . ASN A 1 187 ? 8.717 30.669 53.412 1.00 47.66 221 ASN A O 1
ATOM 1462 N N . THR A 1 188 ? 9.456 30.613 55.539 1.00 46.77 222 THR A N 1
ATOM 1463 C CA . THR A 1 188 ? 9.993 29.269 55.485 1.00 45.69 222 THR A CA 1
ATOM 1464 C C . THR A 1 188 ? 8.998 28.251 54.903 1.00 44.72 222 THR A C 1
ATOM 1465 O O . THR A 1 188 ? 9.339 27.433 54.049 1.00 44.40 222 THR A O 1
ATOM 1469 N N . GLU A 1 189 ? 7.757 28.359 55.344 1.00 43.78 223 GLU A N 1
ATOM 1470 C CA . GLU A 1 189 ? 6.703 27.434 54.990 1.00 43.03 223 GLU A CA 1
ATOM 1471 C C . GLU A 1 189 ? 6.252 27.661 53.542 1.00 42.24 223 GLU A C 1
ATOM 1472 O O . GLU A 1 189 ? 5.900 26.717 52.830 1.00 41.60 223 GLU A O 1
ATOM 1478 N N . ALA A 1 190 ? 6.292 28.917 53.105 1.00 41.68 224 ALA A N 1
ATOM 1479 C CA . ALA A 1 190 ? 5.908 29.265 51.740 1.00 41.40 224 ALA A CA 1
ATOM 1480 C C . ALA A 1 190 ? 6.987 28.837 50.748 1.00 41.32 224 ALA A C 1
ATOM 1481 O O . ALA A 1 190 ? 6.666 28.262 49.707 1.00 41.33 224 ALA A O 1
ATOM 1483 N N . PHE A 1 191 ? 8.254 29.111 51.082 1.00 40.76 225 PHE A N 1
ATOM 1484 C CA . PHE A 1 191 ? 9.386 28.657 50.285 1.00 40.23 225 PHE A CA 1
ATOM 1485 C C . PHE A 1 191 ? 9.372 27.143 50.188 1.00 39.48 225 PHE A C 1
ATOM 1486 O O . PHE A 1 191 ? 9.596 26.593 49.116 1.00 39.80 225 PHE A O 1
ATOM 1494 N N . TYR A 1 192 ? 9.075 26.462 51.289 1.00 38.25 226 TYR A N 1
ATOM 1495 C CA . TYR A 1 192 ? 8.979 25.008 51.243 1.00 37.39 226 TYR A CA 1
ATOM 1496 C C . TYR A 1 192 ? 7.934 24.545 50.245 1.00 36.91 226 TYR A C 1
ATOM 1497 O O . TYR A 1 192 ? 8.143 23.587 49.512 1.00 36.86 226 TYR A O 1
ATOM 1506 N N . LYS A 1 193 ? 6.811 25.241 50.229 1.00 36.75 227 LYS A N 1
ATOM 1507 C CA . LYS A 1 193 ? 5.661 24.840 49.436 1.00 36.68 227 LYS A CA 1
ATOM 1508 C C . LYS A 1 193 ? 5.923 25.051 47.959 1.00 36.36 227 LYS A C 1
ATOM 1509 O O . LYS A 1 193 ? 5.606 24.182 47.137 1.00 36.38 227 LYS A O 1
ATOM 1515 N N . ILE A 1 194 ? 6.513 26.195 47.620 1.00 36.10 228 ILE A N 1
ATOM 1516 C CA . ILE A 1 194 ? 6.851 26.454 46.226 1.00 35.91 228 ILE A CA 1
ATOM 1517 C C . ILE A 1 194 ? 7.897 25.455 45.700 1.00 35.44 228 ILE A C 1
ATOM 1518 O O . ILE A 1 194 ? 7.806 25.012 44.556 1.00 35.17 228 ILE A O 1
ATOM 1523 N N . SER A 1 195 ? 8.843 25.071 46.555 1.00 35.23 229 SER A N 1
ATOM 1524 C CA . SER A 1 195 ? 9.911 24.139 46.178 1.00 35.25 229 SER A CA 1
ATOM 1525 C C . SER A 1 195 ? 9.323 22.785 45.853 1.00 35.33 229 SER A C 1
ATOM 1526 O O . SER A 1 195 ? 9.711 22.131 44.884 1.00 35.48 229 SER A O 1
ATOM 1529 N N . THR A 1 196 ? 8.377 22.387 46.691 1.00 35.36 230 THR A N 1
ATOM 1530 C CA . THR A 1 196 ? 7.569 21.192 46.498 1.00 34.95 230 THR A CA 1
ATOM 1531 C C . THR A 1 196 ? 6.793 21.236 45.182 1.00 34.53 230 THR A C 1
ATOM 1532 O O . THR A 1 196 ? 6.732 20.253 44.458 1.00 34.40 230 THR A O 1
ATOM 1536 N N . LEU A 1 197 ? 6.208 22.384 44.870 1.00 34.52 231 LEU A N 1
ATOM 1537 C CA . LEU A 1 197 ? 5.347 22.473 43.703 1.00 34.30 231 LEU A CA 1
ATOM 1538 C C . LEU A 1 197 ? 6.187 22.389 42.427 1.00 34.51 231 LEU A C 1
ATOM 1539 O O . LEU A 1 197 ? 5.800 21.726 41.451 1.00 34.69 231 LEU A O 1
ATOM 1544 N N . TYR A 1 198 ? 7.342 23.046 42.450 1.00 34.36 232 TYR A N 1
ATOM 1545 C CA . TYR A 1 198 ? 8.300 22.908 41.374 1.00 34.75 232 TYR A CA 1
ATOM 1546 C C . TYR A 1 198 ? 8.693 21.439 41.196 1.00 35.16 232 TYR A C 1
ATOM 1547 O O . TYR A 1 198 ? 8.775 20.944 40.065 1.00 35.44 232 TYR A O 1
ATOM 1556 N N . TYR A 1 199 ? 8.932 20.753 42.314 1.00 35.46 233 TYR A N 1
ATOM 1557 C CA . TYR A 1 199 ? 9.338 19.354 42.284 1.00 35.93 233 TYR A CA 1
ATOM 1558 C C . TYR A 1 199 ? 8.307 18.541 41.529 1.00 36.50 233 TYR A C 1
ATOM 1559 O O . TYR A 1 199 ? 8.641 17.918 40.523 1.00 36.64 233 TYR A O 1
ATOM 1568 N N . GLN A 1 200 ? 7.058 18.574 41.998 1.00 37.15 234 GLN A N 1
ATOM 1569 C CA . GLN A 1 200 ? 5.959 17.874 41.343 1.00 38.05 234 GLN A CA 1
ATOM 1570 C C . GLN A 1 200 ? 5.858 18.272 39.877 1.00 37.72 234 GLN A C 1
ATOM 1571 O O . GLN A 1 200 ? 5.480 17.460 39.039 1.00 37.91 234 GLN A O 1
ATOM 1577 N N . LEU A 1 201 ? 6.217 19.514 39.564 1.00 37.67 235 LEU A N 1
ATOM 1578 C CA . LEU A 1 201 ? 6.170 19.978 38.175 1.00 37.65 235 LEU A CA 1
ATOM 1579 C C . LEU A 1 201 ? 7.278 19.416 37.300 1.00 37.46 235 LEU A C 1
ATOM 1580 O O . LEU A 1 201 ? 7.162 19.430 36.076 1.00 37.79 235 LEU A O 1
ATOM 1585 N N . GLY A 1 202 ? 8.349 18.932 37.917 1.00 37.00 236 GLY A N 1
ATOM 1586 C CA . GLY A 1 202 ? 9.498 18.475 37.157 1.00 36.86 236 GLY A CA 1
ATOM 1587 C C . GLY A 1 202 ? 10.616 19.496 37.081 1.00 36.77 236 GLY A C 1
ATOM 1588 O O . GLY A 1 202 ? 11.683 19.195 36.571 1.00 36.63 236 GLY A O 1
ATOM 1589 N N . ASP A 1 203 ? 10.374 20.699 37.597 1.00 36.75 237 ASP A N 1
ATOM 1590 C CA . ASP A 1 203 ? 11.398 21.744 37.642 1.00 36.80 237 ASP A CA 1
ATOM 1591 C C . ASP A 1 203 ? 12.386 21.544 38.796 1.00 36.18 237 ASP A C 1
ATOM 1592 O O . ASP A 1 203 ? 12.416 22.317 39.764 1.00 35.90 237 ASP A O 1
ATOM 1597 N N . HIS A 1 204 ? 13.208 20.511 38.669 1.00 35.53 238 HIS A N 1
ATOM 1598 C CA . HIS A 1 204 ? 14.144 20.136 39.717 1.00 35.17 238 HIS A CA 1
ATOM 1599 C C . HIS A 1 204 ? 15.108 21.243 40.107 1.00 35.27 238 HIS A C 1
ATOM 1600 O O . HIS A 1 204 ? 15.441 21.387 41.287 1.00 35.58 238 HIS A O 1
ATOM 1607 N N . GLU A 1 205 ? 15.529 22.050 39.142 1.00 35.08 239 GLU A N 1
ATOM 1608 C CA . GLU A 1 205 ? 16.510 23.079 39.438 1.00 35.72 239 GLU A CA 1
ATOM 1609 C C . GLU A 1 205 ? 15.970 24.220 40.306 1.00 35.30 239 GLU A C 1
ATOM 1610 O O . GLU A 1 205 ? 16.588 24.594 41.306 1.00 34.99 239 GLU A O 1
ATOM 1616 N N . LEU A 1 206 ? 14.822 24.769 39.919 1.00 35.37 240 LEU A N 1
ATOM 1617 C CA . LEU A 1 206 ? 14.169 25.825 40.699 1.00 35.19 240 LEU A CA 1
ATOM 1618 C C . LEU A 1 206 ? 13.744 25.298 42.057 1.00 34.75 240 LEU A C 1
ATOM 1619 O O . LEU A 1 206 ? 13.903 25.995 43.055 1.00 34.74 240 LEU A O 1
ATOM 1624 N N . SER A 1 207 ? 13.237 24.062 42.087 1.00 34.09 241 SER A N 1
ATOM 1625 C CA . SER A 1 207 ? 12.945 23.360 43.339 1.00 33.55 241 SER A CA 1
ATOM 1626 C C . SER A 1 207 ? 14.150 23.393 44.289 1.00 33.84 241 SER A C 1
ATOM 1627 O O . SER A 1 207 ? 14.008 23.726 45.467 1.00 33.53 241 SER A O 1
ATOM 1630 N N . LEU A 1 208 ? 15.331 23.080 43.758 1.00 34.16 242 LEU A N 1
ATOM 1631 C CA . LEU A 1 208 ? 16.561 23.039 44.547 1.00 34.75 242 LEU A CA 1
ATOM 1632 C C . LEU A 1 208 ? 16.906 24.405 45.124 1.00 35.19 242 LEU A C 1
ATOM 1633 O O . LEU A 1 208 ? 17.153 24.524 46.324 1.00 35.03 242 LEU A O 1
ATOM 1638 N N . SER A 1 209 ? 16.931 25.431 44.275 1.00 35.89 243 SER A N 1
ATOM 1639 C CA . SER A 1 209 ? 17.347 26.766 44.717 1.00 36.98 243 SER A CA 1
ATOM 1640 C C . SER A 1 209 ? 16.271 27.404 45.579 1.00 37.60 243 SER A C 1
ATOM 1641 O O . SER A 1 209 ? 16.541 28.300 46.373 1.00 37.95 243 SER A O 1
ATOM 1644 N N . GLU A 1 210 ? 15.047 26.928 45.418 1.00 38.19 244 GLU A N 1
ATOM 1645 C CA . GLU A 1 210 ? 13.961 27.405 46.227 1.00 39.10 244 GLU A CA 1
ATOM 1646 C C . GLU A 1 210 ? 14.034 26.807 47.626 1.00 39.43 244 GLU A C 1
ATOM 1647 O O . GLU A 1 210 ? 13.748 27.490 48.607 1.00 39.36 244 GLU A O 1
ATOM 1653 N N . VAL A 1 211 ? 14.420 25.539 47.721 1.00 39.80 245 VAL A N 1
ATOM 1654 C CA . VAL A 1 211 ? 14.609 24.921 49.021 1.00 40.75 245 VAL A CA 1
ATOM 1655 C C . VAL A 1 211 ? 15.846 25.512 49.726 1.00 41.90 245 VAL A C 1
ATOM 1656 O O . VAL A 1 211 ? 15.941 25.498 50.960 1.00 41.90 245 VAL A O 1
ATOM 1660 N N . ARG A 1 212 ? 16.777 26.054 48.936 1.00 43.24 246 ARG A N 1
ATOM 1661 C CA . ARG A 1 212 ? 17.978 26.680 49.492 1.00 44.72 246 ARG A CA 1
ATOM 1662 C C . ARG A 1 212 ? 17.600 27.969 50.204 1.00 45.52 246 ARG A C 1
ATOM 1663 O O . ARG A 1 212 ? 18.117 28.266 51.281 1.00 45.68 246 ARG A O 1
ATOM 1671 N N . GLU A 1 213 ? 16.686 28.722 49.599 1.00 46.42 247 GLU A N 1
ATOM 1672 C CA . GLU A 1 213 ? 16.143 29.913 50.231 1.00 47.29 247 GLU A CA 1
ATOM 1673 C C . GLU A 1 213 ? 15.511 29.571 51.577 1.00 47.68 247 GLU A C 1
ATOM 1674 O O . GLU A 1 213 ? 15.704 30.301 52.549 1.00 48.10 247 GLU A O 1
ATOM 1680 N N . CYS A 1 214 ? 14.781 28.457 51.635 1.00 48.29 248 CYS A N 1
ATOM 1681 C CA . CYS A 1 214 ? 14.195 27.994 52.886 1.00 48.98 248 CYS A CA 1
ATOM 1682 C C . CYS A 1 214 ? 15.279 27.759 53.945 1.00 49.80 248 CYS A C 1
ATOM 1683 O O . CYS A 1 214 ? 15.209 28.311 55.047 1.00 49.92 248 CYS A O 1
ATOM 1686 N N . LEU A 1 215 ? 16.289 26.963 53.596 1.00 50.66 249 LEU A N 1
ATOM 1687 C CA . LEU A 1 215 ? 17.353 26.610 54.534 1.00 51.44 249 LEU A CA 1
ATOM 1688 C C . LEU A 1 215 ? 18.210 27.802 54.948 1.00 52.27 249 LEU A C 1
ATOM 1689 O O . LEU A 1 215 ? 18.804 27.802 56.026 1.00 52.33 249 LEU A O 1
ATOM 1694 N N . LYS A 1 216 ? 18.258 28.814 54.088 1.00 53.37 250 LYS A N 1
ATOM 1695 C CA . LYS A 1 216 ? 18.976 30.051 54.374 1.00 54.69 250 LYS A CA 1
ATOM 1696 C C . LYS A 1 216 ? 18.299 30.836 55.514 1.00 55.33 250 LYS A C 1
ATOM 1697 O O . LYS A 1 216 ? 18.977 31.522 56.290 1.00 55.58 250 LYS A O 1
ATOM 1703 N N . LEU A 1 217 ? 16.971 30.725 55.611 1.00 55.85 251 LEU A N 1
ATOM 1704 C CA . LEU A 1 217 ? 16.206 31.396 56.665 1.00 56.19 251 LEU A CA 1
ATOM 1705 C C . LEU A 1 217 ? 16.215 30.586 57.951 1.00 56.42 251 LEU A C 1
ATOM 1706 O O . LEU A 1 217 ? 16.240 31.149 59.047 1.00 56.55 251 LEU A O 1
ATOM 1711 N N . ASP A 1 218 ? 16.196 29.267 57.810 1.00 56.56 252 ASP A N 1
ATOM 1712 C CA . ASP A 1 218 ? 16.212 28.374 58.952 1.00 57.00 252 ASP A CA 1
ATOM 1713 C C . ASP A 1 218 ? 16.919 27.087 58.542 1.00 57.28 252 ASP A C 1
ATOM 1714 O O . ASP A 1 218 ? 16.343 26.246 57.847 1.00 57.28 252 ASP A O 1
ATOM 1719 N N . GLN A 1 219 ? 18.169 26.943 58.978 1.00 57.59 253 GLN A N 1
ATOM 1720 C CA . GLN A 1 219 ? 18.999 25.791 58.603 1.00 58.09 253 GLN A CA 1
ATOM 1721 C C . GLN A 1 219 ? 18.480 24.476 59.162 1.00 57.86 253 GLN A C 1
ATOM 1722 O O . GLN A 1 219 ? 18.727 23.416 58.582 1.00 57.93 253 GLN A O 1
ATOM 1728 N N . ASP A 1 220 ? 17.765 24.545 60.282 1.00 57.58 254 ASP A N 1
ATOM 1729 C CA . ASP A 1 220 ? 17.303 23.340 60.963 1.00 57.44 254 ASP A CA 1
ATOM 1730 C C . ASP A 1 220 ? 15.923 22.848 60.519 1.00 56.97 254 ASP A C 1
ATOM 1731 O O . ASP A 1 220 ? 15.449 21.814 60.999 1.00 56.76 254 ASP A O 1
ATOM 1736 N N . HIS A 1 221 ? 15.295 23.566 59.588 1.00 56.54 255 HIS A N 1
ATOM 1737 C CA . HIS A 1 221 ? 13.964 23.196 59.101 1.00 56.13 255 HIS A CA 1
ATOM 1738 C C . HIS A 1 221 ? 13.930 21.751 58.613 1.00 55.80 255 HIS A C 1
ATOM 1739 O O . HIS A 1 221 ? 14.389 21.452 57.510 1.00 56.17 255 HIS A O 1
ATOM 1746 N N . LYS A 1 222 ? 13.384 20.861 59.437 1.00 55.29 256 LYS A N 1
ATOM 1747 C CA . LYS A 1 222 ? 13.444 19.420 59.173 1.00 55.04 256 LYS A CA 1
ATOM 1748 C C . LYS A 1 222 ? 12.867 18.993 57.827 1.00 54.22 256 LYS A C 1
ATOM 1749 O O . LYS A 1 222 ? 13.505 18.228 57.103 1.00 54.36 256 LYS A O 1
ATOM 1755 N N . ARG A 1 223 ? 11.674 19.482 57.491 1.00 53.34 257 ARG A N 1
ATOM 1756 C CA . ARG A 1 223 ? 11.036 19.125 56.220 1.00 52.30 257 ARG A CA 1
ATOM 1757 C C . ARG A 1 223 ? 11.797 19.691 55.029 1.00 51.04 257 ARG A C 1
ATOM 1758 O O . ARG A 1 223 ? 11.966 19.017 54.016 1.00 50.92 257 ARG A O 1
ATOM 1766 N N . CYS A 1 224 ? 12.255 20.930 55.159 1.00 49.48 258 CYS A N 1
ATOM 1767 C CA . CYS A 1 224 ? 13.029 21.569 54.104 1.00 48.20 258 CYS A CA 1
ATOM 1768 C C . CYS A 1 224 ? 14.339 20.842 53.870 1.00 47.39 258 CYS A C 1
ATOM 1769 O O . CYS A 1 224 ? 14.809 20.762 52.731 1.00 46.98 258 CYS A O 1
ATOM 1772 N N . PHE A 1 225 ? 14.918 20.315 54.951 1.00 46.03 259 PHE A N 1
ATOM 1773 C CA . PHE A 1 225 ? 16.185 19.618 54.853 1.00 44.62 259 PHE A CA 1
ATOM 1774 C C . PHE A 1 225 ? 16.011 18.255 54.195 1.00 43.46 259 PHE A C 1
ATOM 1775 O O . PHE A 1 225 ? 16.779 17.916 53.299 1.00 43.45 259 PHE A O 1
ATOM 1783 N N . ALA A 1 226 ? 14.996 17.501 54.615 1.00 41.92 260 ALA A N 1
ATOM 1784 C CA . ALA A 1 226 ? 14.736 16.164 54.068 1.00 40.94 260 ALA A CA 1
ATOM 1785 C C . ALA A 1 226 ? 14.486 16.215 52.565 1.00 40.22 260 ALA A C 1
ATOM 1786 O O . ALA A 1 226 ? 14.883 15.304 51.832 1.00 40.39 260 ALA A O 1
ATOM 1788 N N . HIS A 1 227 ? 13.817 17.281 52.127 1.00 38.83 261 HIS A N 1
ATOM 1789 C CA . HIS A 1 227 ? 13.506 17.480 50.730 1.00 37.24 261 HIS A CA 1
ATOM 1790 C C . HIS A 1 227 ? 14.746 17.941 49.958 1.00 36.99 261 HIS A C 1
ATOM 1791 O O . HIS A 1 227 ? 14.943 17.531 48.826 1.00 37.24 261 HIS A O 1
ATOM 1798 N N . TYR A 1 228 ? 15.571 18.783 50.575 1.00 36.74 262 TYR A N 1
ATOM 1799 C CA . TYR A 1 228 ? 16.877 19.207 50.029 1.00 36.53 262 TYR A CA 1
ATOM 1800 C C . TYR A 1 228 ? 17.725 18.010 49.617 1.00 36.98 262 TYR A C 1
ATOM 1801 O O . TYR A 1 228 ? 18.271 17.972 48.512 1.00 37.19 262 TYR A O 1
ATOM 1810 N N . LYS A 1 229 ? 17.803 17.016 50.495 1.00 37.09 263 LYS A N 1
ATOM 1811 C CA . LYS A 1 229 ? 18.611 15.832 50.230 1.00 37.15 263 LYS A CA 1
ATOM 1812 C C . LYS A 1 229 ? 18.097 15.078 49.016 1.00 36.83 263 LYS A C 1
ATOM 1813 O O . LYS A 1 229 ? 18.892 14.559 48.226 1.00 36.99 263 LYS A O 1
ATOM 1819 N N . GLN A 1 230 ? 16.774 15.046 48.864 1.00 36.44 264 GLN A N 1
ATOM 1820 C CA . GLN A 1 230 ? 16.127 14.384 47.732 1.00 36.20 264 GLN A CA 1
ATOM 1821 C C . GLN A 1 230 ? 16.361 15.125 46.412 1.00 36.24 264 GLN A C 1
ATOM 1822 O O . GLN A 1 230 ? 16.823 14.518 45.453 1.00 36.24 264 GLN A O 1
ATOM 1828 N N . VAL A 1 231 ? 16.057 16.422 46.359 1.00 36.24 265 VAL A N 1
ATOM 1829 C CA . VAL A 1 231 ? 16.276 17.182 45.123 1.00 36.50 265 VAL A CA 1
ATOM 1830 C C . VAL A 1 231 ? 17.744 17.277 44.787 1.00 36.75 265 VAL A C 1
ATOM 1831 O O . VAL A 1 231 ? 18.096 17.163 43.632 1.00 36.86 265 VAL A O 1
ATOM 1835 N N . LYS A 1 232 ? 18.596 17.494 45.792 1.00 37.41 266 LYS A N 1
ATOM 1836 C CA . LYS A 1 232 ? 20.038 17.616 45.556 1.00 37.80 266 LYS A CA 1
ATOM 1837 C C . LYS A 1 232 ? 20.541 16.407 44.764 1.00 38.51 266 LYS A C 1
ATOM 1838 O O . LYS A 1 232 ? 21.170 16.583 43.708 1.00 38.38 266 LYS A O 1
ATOM 1844 N N . LYS A 1 233 ? 20.219 15.203 45.254 1.00 38.79 267 LYS A N 1
ATOM 1845 C CA . LYS A 1 233 ? 20.559 13.948 44.579 1.00 39.95 267 LYS A CA 1
ATOM 1846 C C . LYS A 1 233 ? 19.914 13.820 43.199 1.00 39.45 267 LYS A C 1
ATOM 1847 O O . LYS A 1 233 ? 20.594 13.555 42.212 1.00 39.89 267 LYS A O 1
ATOM 1853 N N . LEU A 1 234 ? 18.601 14.002 43.138 1.00 38.91 268 LEU A N 1
ATOM 1854 C CA . LEU A 1 234 ? 17.874 13.887 41.895 1.00 38.36 268 LEU A CA 1
ATOM 1855 C C . LEU A 1 234 ? 18.411 14.870 40.870 1.00 38.37 268 LEU A C 1
ATOM 1856 O O . LEU A 1 234 ? 18.469 14.567 39.683 1.00 38.93 268 LEU A O 1
ATOM 1861 N N . ASN A 1 235 ? 18.826 16.038 41.336 1.00 37.84 269 ASN A N 1
ATOM 1862 C CA . ASN A 1 235 ? 19.349 17.063 40.459 1.00 37.38 269 ASN A CA 1
ATOM 1863 C C . ASN A 1 235 ? 20.768 16.783 39.964 1.00 37.60 269 ASN A C 1
ATOM 1864 O O . ASN A 1 235 ? 21.085 17.104 38.819 1.00 37.52 269 ASN A O 1
ATOM 1869 N N . LYS A 1 236 ? 21.625 16.221 40.823 1.00 37.60 270 LYS A N 1
ATOM 1870 C CA . LYS A 1 236 ? 22.995 15.874 40.420 1.00 37.72 270 LYS A CA 1
ATOM 1871 C C . LYS A 1 236 ? 22.953 14.798 39.356 1.00 36.80 270 LYS A C 1
ATOM 1872 O O . LYS A 1 236 ? 23.656 14.885 38.350 1.00 37.15 270 LYS A O 1
ATOM 1878 N N . LEU A 1 237 ? 22.110 13.799 39.582 1.00 35.78 271 LEU A N 1
ATOM 1879 C CA . LEU A 1 237 ? 21.917 12.711 38.638 1.00 35.16 271 LEU A CA 1
ATOM 1880 C C . LEU A 1 237 ? 21.537 13.199 37.244 1.00 34.36 271 LEU A C 1
ATOM 1881 O O . LEU A 1 237 ? 22.140 12.770 36.270 1.00 34.87 271 LEU A O 1
ATOM 1886 N N . ILE A 1 238 ? 20.566 14.104 37.150 1.00 33.52 272 ILE A N 1
ATOM 1887 C CA . ILE A 1 238 ? 20.150 14.661 35.866 1.00 32.75 272 ILE A CA 1
ATOM 1888 C C . ILE A 1 238 ? 21.261 15.509 35.247 1.00 32.77 272 ILE A C 1
ATOM 1889 O O . ILE A 1 238 ? 21.463 15.501 34.030 1.00 32.81 272 ILE A O 1
ATOM 1894 N N . GLU A 1 239 ? 21.990 16.223 36.093 1.00 32.67 273 GLU A N 1
ATOM 1895 C CA . GLU A 1 239 ? 23.109 17.041 35.641 1.00 32.88 273 GLU A CA 1
ATOM 1896 C C . GLU A 1 239 ? 24.213 16.139 35.093 1.00 32.04 273 GLU A C 1
ATOM 1897 O O . GLU A 1 239 ? 24.826 16.441 34.065 1.00 31.73 273 GLU A O 1
ATOM 1903 N N . SER A 1 240 ? 24.424 15.009 35.756 1.00 31.26 274 SER A N 1
ATOM 1904 C CA . SER A 1 240 ? 25.394 14.031 35.293 1.00 30.61 274 SER A CA 1
ATOM 1905 C C . SER A 1 240 ? 24.996 13.433 33.958 1.00 30.01 274 SER A C 1
ATOM 1906 O O . SER A 1 240 ? 25.829 13.309 33.059 1.00 29.81 274 SER A O 1
ATOM 1909 N N . ALA A 1 241 ? 23.723 13.070 33.834 1.00 29.05 275 ALA A N 1
ATOM 1910 C CA . ALA A 1 241 ? 23.208 12.458 32.618 1.00 28.36 275 ALA A CA 1
ATOM 1911 C C . ALA A 1 241 ? 23.366 13.373 31.414 1.00 28.17 275 ALA A C 1
ATOM 1912 O O . ALA A 1 241 ? 23.850 12.945 30.370 1.00 28.01 275 ALA A O 1
ATOM 1914 N N . GLU A 1 242 ? 22.964 14.632 31.569 1.00 28.07 276 GLU A N 1
ATOM 1915 C CA . GLU A 1 242 ? 23.088 15.633 30.511 1.00 28.11 276 GLU A CA 1
ATOM 1916 C C . GLU A 1 242 ? 24.546 15.930 30.173 1.00 28.14 276 GLU A C 1
ATOM 1917 O O . GLU A 1 242 ? 24.895 16.224 29.032 1.00 27.75 276 GLU A O 1
ATOM 1923 N N . GLU A 1 243 ? 25.402 15.823 31.173 1.00 28.68 277 GLU A N 1
ATOM 1924 C CA . GLU A 1 243 ? 26.824 15.940 30.945 1.00 29.77 277 GLU A CA 1
ATOM 1925 C C . GLU A 1 243 ? 27.343 14.733 30.141 1.00 29.57 277 GLU A C 1
ATOM 1926 O O . GLU A 1 243 ? 28.119 14.881 29.194 1.00 29.64 277 GLU A O 1
ATOM 1932 N N . LEU A 1 244 ? 26.888 13.543 30.503 1.00 29.32 278 LEU A N 1
ATOM 1933 C CA . LEU A 1 244 ? 27.250 12.367 29.745 1.00 29.21 278 LEU A CA 1
ATOM 1934 C C . LEU A 1 244 ? 26.762 12.442 28.291 1.00 29.80 278 LEU A C 1
ATOM 1935 O O . LEU A 1 244 ? 27.534 12.107 27.388 1.00 30.02 278 LEU A O 1
ATOM 1940 N N . ILE A 1 245 ? 25.524 12.895 28.046 1.00 30.03 279 ILE A N 1
ATOM 1941 C CA . ILE A 1 245 ? 25.049 12.927 26.653 1.00 30.43 279 ILE A CA 1
ATOM 1942 C C . ILE A 1 245 ? 25.828 13.969 25.844 1.00 31.05 279 ILE A C 1
ATOM 1943 O O . ILE A 1 245 ? 25.992 13.817 24.637 1.00 31.99 279 ILE A O 1
ATOM 1948 N N . ARG A 1 246 ? 26.325 15.007 26.508 1.00 31.12 280 ARG A N 1
ATOM 1949 C CA . ARG A 1 246 ? 27.142 16.025 25.855 1.00 31.34 280 ARG A CA 1
ATOM 1950 C C . ARG A 1 246 ? 28.458 15.450 25.275 1.00 31.53 280 ARG A C 1
ATOM 1951 O O . ARG A 1 246 ? 28.941 15.888 24.222 1.00 31.75 280 ARG A O 1
ATOM 1959 N N . ASP A 1 247 ? 29.024 14.462 25.957 1.00 31.37 281 ASP A N 1
ATOM 1960 C CA . ASP A 1 247 ? 30.287 13.866 25.545 1.00 31.16 281 ASP A CA 1
ATOM 1961 C C . ASP A 1 247 ? 30.125 12.584 24.754 1.00 30.73 281 ASP A C 1
ATOM 1962 O O . ASP A 1 247 ? 31.091 11.849 24.587 1.00 31.20 281 ASP A O 1
ATOM 1967 N N . GLY A 1 248 ? 28.914 12.301 24.286 1.00 30.18 282 GLY A N 1
ATOM 1968 C CA . GLY A 1 248 ? 28.663 11.091 23.510 1.00 29.63 282 GLY A CA 1
ATOM 1969 C C . GLY A 1 248 ? 28.683 9.785 24.290 1.00 29.48 282 GLY A C 1
ATOM 1970 O O . GLY A 1 248 ? 28.691 8.704 23.703 1.00 29.23 282 GLY A O 1
ATOM 1971 N N . ARG A 1 249 ? 28.684 9.867 25.616 1.00 29.57 283 ARG A N 1
ATOM 1972 C CA . ARG A 1 249 ? 28.715 8.663 26.450 1.00 29.53 283 ARG A CA 1
ATOM 1973 C C . ARG A 1 249 ? 27.296 8.118 26.687 1.00 30.35 283 ARG A C 1
ATOM 1974 O O . ARG A 1 249 ? 26.791 8.138 27.807 1.00 30.90 283 ARG A O 1
ATOM 1982 N N . TYR A 1 250 ? 26.669 7.618 25.628 1.00 30.74 284 TYR A N 1
ATOM 1983 C CA . TYR A 1 250 ? 25.240 7.293 25.645 1.00 31.32 284 TYR A CA 1
ATOM 1984 C C . TYR A 1 250 ? 24.817 6.151 26.561 1.00 31.68 284 TYR A C 1
ATOM 1985 O O . TYR A 1 250 ? 23.757 6.214 27.201 1.00 31.78 284 TYR A O 1
ATOM 1994 N N . THR A 1 251 ? 25.644 5.117 26.649 1.00 32.08 285 THR A N 1
ATOM 1995 C CA . THR A 1 251 ? 25.275 3.993 27.492 1.00 32.17 285 THR A CA 1
ATOM 1996 C C . THR A 1 251 ? 25.405 4.340 28.979 1.00 32.04 285 THR A C 1
ATOM 1997 O O . THR A 1 251 ? 24.616 3.862 29.788 1.00 32.47 285 THR A O 1
ATOM 2001 N N . ASP A 1 252 ? 26.365 5.190 29.330 1.00 31.97 286 ASP A N 1
ATOM 2002 C CA . ASP A 1 252 ? 26.458 5.677 30.708 1.00 32.56 286 ASP A CA 1
ATOM 2003 C C . ASP A 1 252 ? 25.339 6.656 31.057 1.00 32.61 286 ASP A C 1
ATOM 2004 O O . ASP A 1 252 ? 24.842 6.660 32.184 1.00 32.79 286 ASP A O 1
ATOM 2009 N N . ALA A 1 253 ? 24.934 7.466 30.085 1.00 32.74 287 ALA A N 1
ATOM 2010 C CA . ALA A 1 253 ? 23.759 8.336 30.239 1.00 32.95 287 ALA A CA 1
ATOM 2011 C C . ALA A 1 253 ? 22.471 7.538 30.443 1.00 32.66 287 ALA A C 1
ATOM 2012 O O . ALA A 1 253 ? 21.646 7.881 31.285 1.00 32.80 287 ALA A O 1
ATOM 2014 N N . THR A 1 254 ? 22.301 6.476 29.670 1.00 32.59 288 THR A N 1
ATOM 2015 C CA . THR A 1 254 ? 21.147 5.608 29.834 1.00 32.63 288 THR A CA 1
ATOM 2016 C C . THR A 1 254 ? 21.109 5.113 31.275 1.00 32.87 288 THR A C 1
ATOM 2017 O O . THR A 1 254 ? 20.158 5.385 32.017 1.00 32.83 288 THR A O 1
ATOM 2021 N N . SER A 1 255 ? 22.184 4.432 31.658 1.00 32.98 289 SER A N 1
ATOM 2022 C CA . SER A 1 255 ? 22.438 4.017 33.025 1.00 32.95 289 SER A CA 1
ATOM 2023 C C . SER A 1 255 ? 22.106 5.127 34.034 1.00 32.81 289 SER A C 1
ATOM 2024 O O . SER A 1 255 ? 21.401 4.880 35.009 1.00 32.61 289 SER A O 1
ATOM 2027 N N . LYS A 1 256 ? 22.602 6.342 33.795 1.00 32.73 290 LYS A N 1
ATOM 2028 C CA . LYS A 1 256 ? 22.307 7.470 34.672 1.00 32.76 290 LYS A CA 1
ATOM 2029 C C . LYS A 1 256 ? 20.823 7.819 34.772 1.00 32.89 290 LYS A C 1
ATOM 2030 O O . LYS A 1 256 ? 20.319 7.989 35.877 1.00 32.69 290 LYS A O 1
ATOM 2036 N N . TYR A 1 257 ? 20.126 7.921 33.640 1.00 33.10 291 TYR A N 1
ATOM 2037 C CA . TYR A 1 257 ? 18.691 8.188 33.680 1.00 33.68 291 TYR A CA 1
ATOM 2038 C C . TYR A 1 257 ? 17.893 7.031 34.295 1.00 34.79 291 TYR A C 1
ATOM 2039 O O . TYR A 1 257 ? 16.813 7.233 34.852 1.00 34.55 291 TYR A O 1
ATOM 2048 N N . GLU A 1 258 ? 18.451 5.828 34.218 1.00 36.33 292 GLU A N 1
ATOM 2049 C CA . GLU A 1 258 ? 17.841 4.669 34.841 1.00 38.22 292 GLU A CA 1
ATOM 2050 C C . GLU A 1 258 ? 17.741 4.923 36.339 1.00 38.77 292 GLU A C 1
ATOM 2051 O O . GLU A 1 258 ? 16.697 4.699 36.943 1.00 38.85 292 GLU A O 1
ATOM 2057 N N . SER A 1 259 ? 18.820 5.412 36.933 1.00 39.72 293 SER A N 1
ATOM 2058 C CA . SER A 1 259 ? 18.815 5.665 38.358 1.00 41.21 293 SER A CA 1
ATOM 2059 C C . SER A 1 259 ? 18.013 6.924 38.719 1.00 41.87 293 SER A C 1
ATOM 2060 O O . SER A 1 259 ? 17.478 7.021 39.818 1.00 42.05 293 SER A O 1
ATOM 2063 N N . VAL A 1 260 ? 17.902 7.867 37.785 1.00 42.81 294 VAL A N 1
ATOM 2064 C CA . VAL A 1 260 ? 17.013 9.021 37.959 1.00 43.54 294 VAL A CA 1
ATOM 2065 C C . VAL A 1 260 ? 15.563 8.580 38.203 1.00 44.53 294 VAL A C 1
ATOM 2066 O O . VAL A 1 260 ? 14.914 9.091 39.104 1.00 44.45 294 VAL A O 1
ATOM 2078 N N . LYS A 1 262 ? 14.759 5.535 39.270 1.00 46.91 296 LYS A N 1
ATOM 2079 C CA . LYS A 1 262 ? 14.816 4.789 40.511 1.00 46.66 296 LYS A CA 1
ATOM 2080 C C . LYS A 1 262 ? 14.566 5.762 41.667 1.00 46.01 296 LYS A C 1
ATOM 2081 O O . LYS A 1 262 ? 13.641 5.566 42.458 1.00 46.00 296 LYS A O 1
ATOM 2087 N N . THR A 1 263 ? 15.369 6.825 41.736 1.00 45.15 297 THR A N 1
ATOM 2088 C CA . THR A 1 263 ? 15.324 7.749 42.870 1.00 44.14 297 THR A CA 1
ATOM 2089 C C . THR A 1 263 ? 14.093 8.680 42.917 1.00 43.41 297 THR A C 1
ATOM 2090 O O . THR A 1 263 ? 13.828 9.301 43.950 1.00 43.22 297 THR A O 1
ATOM 2094 N N . GLU A 1 264 ? 13.327 8.741 41.828 1.00 42.42 298 GLU A N 1
ATOM 2095 C CA . GLU A 1 264 ? 12.003 9.366 41.862 1.00 41.56 298 GLU A CA 1
ATOM 2096 C C . GLU A 1 264 ? 10.992 8.659 40.963 1.00 41.56 298 GLU A C 1
ATOM 2097 O O . GLU A 1 264 ? 10.740 9.112 39.854 1.00 41.48 298 GLU A O 1
ATOM 2103 N N . PRO A 1 265 ? 10.390 7.558 41.453 1.00 41.75 299 PRO A N 1
ATOM 2104 C CA . PRO A 1 265 ? 9.461 6.753 40.648 1.00 41.91 299 PRO A CA 1
ATOM 2105 C C . PRO A 1 265 ? 8.013 7.217 40.691 1.00 42.27 299 PRO A C 1
ATOM 2106 O O . PRO A 1 265 ? 7.224 6.809 39.842 1.00 42.31 299 PRO A O 1
ATOM 2110 N N . SER A 1 266 ? 7.676 8.067 41.660 1.00 42.80 300 SER A N 1
ATOM 2111 C CA . SER A 1 266 ? 6.290 8.521 41.880 1.00 43.21 300 SER A CA 1
ATOM 2112 C C . SER A 1 266 ? 5.843 9.624 40.914 1.00 43.04 300 SER A C 1
ATOM 2113 O O . SER A 1 266 ? 4.772 9.532 40.309 1.00 43.25 300 SER A O 1
ATOM 2116 N N . VAL A 1 267 ? 6.660 10.666 40.781 1.00 42.73 301 VAL A N 1
ATOM 2117 C CA . VAL A 1 267 ? 6.304 11.829 39.970 1.00 42.04 301 VAL A CA 1
ATOM 2118 C C . VAL A 1 267 ? 6.483 11.508 38.498 1.00 41.68 301 VAL A C 1
ATOM 2119 O O . VAL A 1 267 ? 7.607 11.411 38.022 1.00 41.68 301 VAL A O 1
ATOM 2123 N N . ALA A 1 268 ? 5.364 11.360 37.789 1.00 41.46 302 ALA A N 1
ATOM 2124 C CA . ALA A 1 268 ? 5.343 10.902 36.388 1.00 41.23 302 ALA A CA 1
ATOM 2125 C C . ALA A 1 268 ? 6.303 11.644 35.453 1.00 40.86 302 ALA A C 1
ATOM 2126 O O . ALA A 1 268 ? 6.927 11.044 34.575 1.00 40.98 302 ALA A O 1
ATOM 2128 N N . GLU A 1 269 ? 6.427 12.945 35.666 1.00 40.26 303 GLU A N 1
ATOM 2129 C CA . GLU A 1 269 ? 7.260 13.792 34.834 1.00 39.53 303 GLU A CA 1
ATOM 2130 C C . GLU A 1 269 ? 8.718 13.338 34.773 1.00 38.93 303 GLU A C 1
ATOM 2131 O O . GLU A 1 269 ? 9.375 13.524 33.753 1.00 38.88 303 GLU A O 1
ATOM 2137 N N . TYR A 1 270 ? 9.227 12.753 35.853 1.00 38.00 304 TYR A N 1
ATOM 2138 C CA . TYR A 1 270 ? 10.628 12.347 35.868 1.00 37.19 304 TYR A CA 1
ATOM 2139 C C . TYR A 1 270 ? 10.873 11.058 35.104 1.00 37.48 304 TYR A C 1
ATOM 2140 O O . TYR A 1 270 ? 11.936 10.900 34.518 1.00 37.73 304 TYR A O 1
ATOM 2149 N N . THR A 1 271 ? 9.907 10.141 35.083 1.00 37.70 305 THR A N 1
ATOM 2150 C CA . THR A 1 271 ? 10.070 8.971 34.219 1.00 38.09 305 THR A CA 1
ATOM 2151 C C . THR A 1 271 ? 9.888 9.367 32.747 1.00 37.67 305 THR A C 1
ATOM 2152 O O . THR A 1 271 ? 10.722 9.015 31.918 1.00 37.85 305 THR A O 1
ATOM 2156 N N . VAL A 1 272 ? 8.835 10.124 32.439 1.00 37.10 306 VAL A N 1
ATOM 2157 C CA . VAL A 1 272 ? 8.549 10.546 31.052 1.00 36.95 306 VAL A CA 1
ATOM 2158 C C . VAL A 1 272 ? 9.723 11.310 30.429 1.00 36.31 306 VAL A C 1
ATOM 2159 O O . VAL A 1 272 ? 10.123 11.037 29.293 1.00 36.50 306 VAL A O 1
ATOM 2163 N N . ARG A 1 273 ? 10.270 12.257 31.183 1.00 35.51 307 ARG A N 1
ATOM 2164 C CA . ARG A 1 273 ? 11.375 13.069 30.711 1.00 35.00 307 ARG A CA 1
ATOM 2165 C C . ARG A 1 273 ? 12.636 12.224 30.592 1.00 34.98 307 ARG A C 1
ATOM 2166 O O . ARG A 1 273 ? 13.396 12.387 29.644 1.00 34.84 307 ARG A O 1
ATOM 2174 N N . SER A 1 274 ? 12.839 11.314 31.547 1.00 35.04 308 SER A N 1
ATOM 2175 C CA . SER A 1 274 ? 13.975 10.390 31.510 1.00 35.22 308 SER A CA 1
ATOM 2176 C C . SER A 1 274 ? 13.895 9.439 30.326 1.00 35.32 308 SER A C 1
ATOM 2177 O O . SER A 1 274 ? 14.897 9.208 29.650 1.00 35.55 308 SER A O 1
ATOM 2180 N N . LYS A 1 275 ? 12.706 8.902 30.071 1.00 35.37 309 LYS A N 1
ATOM 2181 C CA . LYS A 1 275 ? 12.494 8.034 28.925 1.00 35.67 309 LYS A CA 1
ATOM 2182 C C . LYS A 1 275 ? 12.797 8.764 27.628 1.00 35.02 309 LYS A C 1
ATOM 2183 O O . LYS A 1 275 ? 13.459 8.209 26.749 1.00 35.09 309 LYS A O 1
ATOM 2189 N N . GLU A 1 276 ? 12.347 10.014 27.519 1.00 34.46 310 GLU A N 1
ATOM 2190 C CA . GLU A 1 276 ? 12.644 10.819 26.338 1.00 33.86 310 GLU A CA 1
ATOM 2191 C C . GLU A 1 276 ? 14.157 10.913 26.070 1.00 33.70 310 GLU A C 1
ATOM 2192 O O . GLU A 1 276 ? 14.610 10.712 24.946 1.00 33.26 310 GLU A O 1
ATOM 2198 N N . ARG A 1 277 ? 14.929 11.223 27.108 1.00 33.52 311 ARG A N 1
ATOM 2199 C CA . ARG A 1 277 ? 16.381 11.319 26.980 1.00 33.51 311 ARG A CA 1
ATOM 2200 C C . ARG A 1 277 ? 17.023 9.948 26.695 1.00 34.10 311 ARG A C 1
ATOM 2201 O O . ARG A 1 277 ? 18.012 9.860 25.963 1.00 34.02 311 ARG A O 1
ATOM 2209 N N . ILE A 1 278 ? 16.447 8.882 27.246 1.00 34.52 312 ILE A N 1
ATOM 2210 C CA . ILE A 1 278 ? 16.934 7.542 26.953 1.00 35.10 312 ILE A CA 1
ATOM 2211 C C . ILE A 1 278 ? 16.664 7.216 25.482 1.00 35.92 312 ILE A C 1
ATOM 2212 O O . ILE A 1 278 ? 17.532 6.679 24.787 1.00 36.09 312 ILE A O 1
ATOM 2217 N N . CYS A 1 279 ? 15.476 7.581 25.011 1.00 36.94 313 CYS A N 1
ATOM 2218 C CA . CYS A 1 279 ? 15.141 7.505 23.595 1.00 36.80 313 CYS A CA 1
ATOM 2219 C C . CYS A 1 279 ? 16.207 8.195 22.740 1.00 36.41 313 CYS A C 1
ATOM 2220 O O . CYS A 1 279 ? 16.630 7.663 21.713 1.00 36.37 313 CYS A O 1
ATOM 2223 N N . HIS A 1 280 ? 16.658 9.363 23.197 1.00 36.03 314 HIS A N 1
ATOM 2224 C CA . HIS A 1 280 ? 17.743 10.106 22.559 1.00 35.49 314 HIS A CA 1
ATOM 2225 C C . HIS A 1 280 ? 19.050 9.319 22.598 1.00 35.41 314 HIS A C 1
ATOM 2226 O O . HIS A 1 280 ? 19.740 9.226 21.591 1.00 35.27 314 HIS A O 1
ATOM 2233 N N . CYS A 1 281 ? 19.374 8.744 23.754 1.00 35.55 315 CYS A N 1
ATOM 2234 C CA . CYS A 1 281 ? 20.604 7.967 23.920 1.00 36.12 315 CYS A CA 1
ATOM 2235 C C . CYS A 1 281 ? 20.741 6.807 22.951 1.00 36.82 315 CYS A C 1
ATOM 2236 O O . CYS A 1 281 ? 21.732 6.716 22.238 1.00 36.69 315 CYS A O 1
ATOM 2239 N N . PHE A 1 282 ? 19.740 5.937 22.911 1.00 37.94 316 PHE A N 1
ATOM 2240 C CA . PHE A 1 282 ? 19.763 4.811 21.983 1.00 39.24 316 PHE A CA 1
ATOM 2241 C C . PHE A 1 282 ? 19.852 5.257 20.513 1.00 39.71 316 PHE A C 1
ATOM 2242 O O . PHE A 1 282 ? 20.638 4.712 19.749 1.00 39.60 316 PHE A O 1
ATOM 2250 N N . SER A 1 283 ? 19.082 6.274 20.139 1.00 40.56 317 SER A N 1
ATOM 2251 C CA . SER A 1 283 ? 19.143 6.833 18.788 1.00 41.33 317 SER A CA 1
ATOM 2252 C C . SER A 1 283 ? 20.558 7.254 18.380 1.00 41.66 317 SER A C 1
ATOM 2253 O O . SER A 1 283 ? 21.066 6.816 17.354 1.00 41.49 317 SER A O 1
ATOM 2256 N N . LYS A 1 284 ? 21.184 8.100 19.193 1.00 42.49 318 LYS A N 1
ATOM 2257 C CA . LYS A 1 284 ? 22.509 8.646 18.899 1.00 43.16 318 LYS A CA 1
ATOM 2258 C C . LYS A 1 284 ? 23.641 7.618 19.027 1.00 43.55 318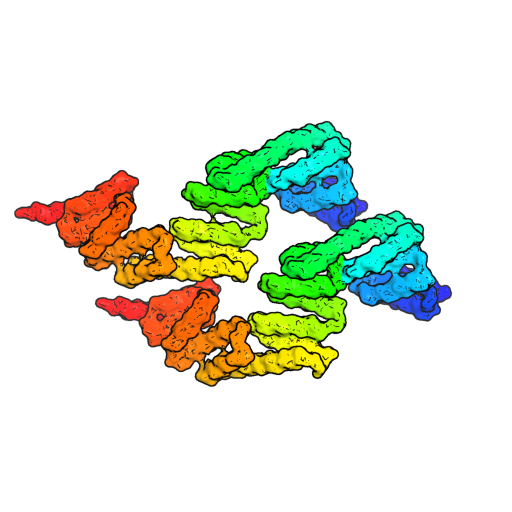 LYS A C 1
ATOM 2259 O O . LYS A 1 284 ? 24.701 7.773 18.418 1.00 43.72 318 LYS A O 1
ATOM 2265 N N . ASP A 1 285 ? 23.416 6.580 19.823 1.00 44.08 319 ASP A N 1
ATOM 2266 C CA . ASP A 1 285 ? 24.374 5.488 19.966 1.00 44.92 319 ASP A CA 1
ATOM 2267 C C . ASP A 1 285 ? 24.186 4.493 18.817 1.00 45.62 319 ASP A C 1
ATOM 2268 O O . ASP A 1 285 ? 24.727 3.386 18.838 1.00 45.65 319 ASP A O 1
ATOM 2273 N N . GLU A 1 286 ? 23.418 4.916 17.812 1.00 46.49 320 GLU A N 1
ATOM 2274 C CA . GLU A 1 286 ? 23.026 4.082 16.681 1.00 47.24 320 GLU A CA 1
ATOM 2275 C C . GLU A 1 286 ? 22.656 2.655 17.086 1.00 47.35 320 GLU A C 1
ATOM 2276 O O . GLU A 1 286 ? 23.266 1.690 16.623 1.00 47.41 320 GLU A O 1
ATOM 2282 N N . LYS A 1 287 ? 21.657 2.543 17.961 1.00 47.35 321 LYS A N 1
ATOM 2283 C CA . LYS A 1 287 ? 21.093 1.256 18.358 1.00 47.55 321 LYS A CA 1
ATOM 2284 C C . LYS A 1 287 ? 19.583 1.230 18.072 1.00 47.32 321 LYS A C 1
ATOM 2285 O O . LYS A 1 287 ? 18.761 1.316 18.981 1.00 47.37 321 LYS A O 1
ATOM 2291 N N . PRO A 1 288 ? 19.222 1.095 16.785 1.00 47.36 322 PRO A N 1
ATOM 2292 C CA . PRO A 1 288 ? 17.888 1.384 16.260 1.00 47.25 322 PRO A CA 1
ATOM 2293 C C . PRO A 1 288 ? 16.734 0.577 16.840 1.00 47.46 322 PRO A C 1
ATOM 2294 O O . PRO A 1 288 ? 15.683 1.150 17.091 1.00 47.70 322 PRO A O 1
ATOM 2298 N N . VAL A 1 289 ? 16.911 -0.728 17.044 1.00 47.83 323 VAL A N 1
ATOM 2299 C CA . VAL A 1 289 ? 15.824 -1.577 17.560 1.00 47.98 323 VAL A CA 1
ATOM 2300 C C . VAL A 1 289 ? 15.295 -1.045 18.887 1.00 48.10 323 VAL A C 1
ATOM 2301 O O . VAL A 1 289 ? 14.091 -0.840 19.036 1.00 48.15 323 VAL A O 1
ATOM 2305 N N . GLU A 1 290 ? 16.201 -0.814 19.838 1.00 48.39 324 GLU A N 1
ATOM 2306 C CA . GLU A 1 290 ? 15.834 -0.295 21.158 1.00 48.94 324 GLU A CA 1
ATOM 2307 C C . GLU A 1 290 ? 15.309 1.128 21.045 1.00 48.53 324 GLU A C 1
ATOM 2308 O O . GLU A 1 290 ? 14.358 1.498 21.725 1.00 48.60 324 GLU A O 1
ATOM 2314 N N . ALA A 1 291 ? 15.920 1.912 20.167 1.00 48.25 325 ALA A N 1
ATOM 2315 C CA . ALA A 1 291 ? 15.499 3.279 19.937 1.00 48.17 325 ALA A CA 1
ATOM 2316 C C . ALA A 1 291 ? 14.025 3.366 19.563 1.00 48.44 325 ALA A C 1
ATOM 2317 O O . ALA A 1 291 ? 13.284 4.135 20.179 1.00 48.13 325 ALA A O 1
ATOM 2319 N N . ILE A 1 292 ? 13.587 2.573 18.579 1.00 48.84 326 ILE A N 1
ATOM 2320 C CA . ILE A 1 292 ? 12.189 2.663 18.145 1.00 49.10 326 ILE A CA 1
ATOM 2321 C C . ILE A 1 292 ? 11.216 2.161 19.212 1.00 49.29 326 ILE A C 1
ATOM 2322 O O . ILE A 1 292 ? 10.109 2.680 19.305 1.00 49.36 326 ILE A O 1
ATOM 2327 N N . ARG A 1 293 ? 11.631 1.187 20.026 1.00 49.60 327 ARG A N 1
ATOM 2328 C CA . ARG A 1 293 ? 10.739 0.641 21.056 1.00 50.46 327 ARG A CA 1
ATOM 2329 C C . ARG A 1 293 ? 10.373 1.703 22.083 1.00 49.76 327 ARG A C 1
ATOM 2330 O O . ARG A 1 293 ? 9.194 1.919 22.363 1.00 49.80 327 ARG A O 1
ATOM 2338 N N . ILE A 1 294 ? 11.377 2.384 22.625 1.00 49.32 328 ILE A N 1
ATOM 2339 C CA . ILE A 1 294 ? 11.116 3.317 23.719 1.00 48.87 328 ILE A CA 1
ATOM 2340 C C . ILE A 1 294 ? 10.762 4.720 23.259 1.00 48.01 328 ILE A C 1
ATOM 2341 O O . ILE A 1 294 ? 10.053 5.417 23.962 1.00 47.92 328 ILE A O 1
ATOM 2346 N N . CYS A 1 295 ? 11.227 5.133 22.085 1.00 47.44 329 CYS A N 1
ATOM 2347 C CA . CYS A 1 295 ? 10.755 6.398 21.533 1.00 47.22 329 CYS A CA 1
ATOM 2348 C C . CYS A 1 295 ? 9.258 6.297 21.246 1.00 47.89 329 CYS A C 1
ATOM 2349 O O . CYS A 1 295 ? 8.528 7.281 21.399 1.00 47.76 329 CYS A O 1
ATOM 2352 N N . SER A 1 296 ? 8.807 5.101 20.860 1.00 48.70 330 SER A N 1
ATOM 2353 C CA . SER A 1 296 ? 7.376 4.825 20.706 1.00 49.59 330 SER A CA 1
ATOM 2354 C C . SER A 1 296 ? 6.628 4.944 22.026 1.00 50.54 330 SER A C 1
ATOM 2355 O O . SER A 1 296 ? 5.556 5.537 22.077 1.00 50.51 330 SER A O 1
ATOM 2358 N N . GLU A 1 297 ? 7.194 4.383 23.092 1.00 51.92 331 GLU A N 1
ATOM 2359 C CA . GLU A 1 297 ? 6.588 4.494 24.419 1.00 53.46 331 GLU A CA 1
ATOM 2360 C C . GLU A 1 297 ? 6.371 5.946 24.788 1.00 54.04 331 GLU A C 1
ATOM 2361 O O . GLU A 1 297 ? 5.258 6.338 25.110 1.00 54.34 331 GLU A O 1
ATOM 2367 N N . VAL A 1 298 ? 7.437 6.740 24.726 1.00 54.91 332 VAL A N 1
ATOM 2368 C CA . VAL A 1 298 ? 7.350 8.172 24.987 1.00 55.71 332 VAL A CA 1
ATOM 2369 C C . VAL A 1 298 ? 6.226 8.772 24.143 1.00 56.49 332 VAL A C 1
ATOM 2370 O O . VAL A 1 298 ? 5.396 9.518 24.658 1.00 56.43 332 VAL A O 1
ATOM 2374 N N . LEU A 1 299 ? 6.182 8.404 22.863 1.00 57.75 333 LEU A N 1
ATOM 2375 C CA . LEU A 1 299 ? 5.195 8.943 21.931 1.00 59.13 333 LEU A CA 1
ATOM 2376 C C . LEU A 1 299 ? 3.772 8.465 22.196 1.00 60.49 333 LEU A C 1
ATOM 2377 O O . LEU A 1 299 ? 2.811 9.159 21.871 1.00 60.65 333 LEU A O 1
ATOM 2382 N N . GLN A 1 300 ? 3.639 7.284 22.787 1.00 62.34 334 GLN A N 1
ATOM 2383 C CA . GLN A 1 300 ? 2.344 6.815 23.248 1.00 64.35 334 GLN A CA 1
ATOM 2384 C C . GLN A 1 300 ? 1.771 7.831 24.224 1.00 65.42 334 GLN A C 1
ATOM 2385 O O . GLN A 1 300 ? 0.597 8.187 24.135 1.00 65.72 334 GLN A O 1
ATOM 2399 N N . GLU A 1 302 ? 3.149 11.024 24.726 1.00 65.44 336 GLU A N 1
ATOM 2400 C CA . GLU A 1 302 ? 3.245 12.371 24.182 1.00 63.94 336 GLU A CA 1
ATOM 2401 C C . GLU A 1 302 ? 3.329 12.332 22.665 1.00 63.27 336 GLU A C 1
ATOM 2402 O O . GLU A 1 302 ? 4.412 12.481 22.107 1.00 63.38 336 GLU A O 1
ATOM 2408 N N . PRO A 1 303 ? 2.185 12.141 21.983 1.00 62.47 337 PRO A N 1
ATOM 2409 C CA . PRO A 1 303 ? 2.203 12.013 20.518 1.00 61.46 337 PRO A CA 1
ATOM 2410 C C . PRO A 1 303 ? 2.877 13.171 19.779 1.00 60.39 337 PRO A C 1
ATOM 2411 O O . PRO A 1 303 ? 3.273 13.004 18.628 1.00 60.23 337 PRO A O 1
ATOM 2415 N N . ASP A 1 304 ? 3.024 14.321 20.434 1.00 59.14 338 ASP A N 1
ATOM 2416 C CA . ASP A 1 304 ? 3.582 15.507 19.773 1.00 58.07 338 ASP A CA 1
ATOM 2417 C C . ASP A 1 304 ? 5.026 15.848 20.152 1.00 56.76 338 ASP A C 1
ATOM 2418 O O . ASP A 1 304 ? 5.547 16.870 19.697 1.00 56.66 338 ASP A O 1
ATOM 2423 N N . ASN A 1 305 ? 5.664 15.009 20.976 1.00 55.09 339 ASN A N 1
ATOM 2424 C CA . ASN A 1 305 ? 7.060 15.220 21.401 1.00 53.40 339 ASN A CA 1
ATOM 2425 C C . ASN A 1 305 ? 8.031 15.279 20.219 1.00 52.53 339 ASN A C 1
ATOM 2426 O O . ASN A 1 305 ? 8.393 14.249 19.648 1.00 52.38 339 ASN A O 1
ATOM 2431 N N . VAL A 1 306 ? 8.451 16.493 19.870 1.00 51.43 340 VAL A N 1
ATOM 2432 C CA . VAL A 1 306 ? 9.304 16.727 18.704 1.00 50.47 340 VAL A CA 1
ATOM 2433 C C . VAL A 1 306 ? 10.632 15.947 18.776 1.00 49.97 340 VAL A C 1
ATOM 2434 O O . VAL A 1 306 ? 11.023 15.301 17.796 1.00 50.04 340 VAL A O 1
ATOM 2438 N N . ASN A 1 307 ? 11.304 16.001 19.931 1.00 49.01 341 ASN A N 1
ATOM 2439 C CA . ASN A 1 307 ? 12.581 15.295 20.144 1.00 47.85 341 ASN A CA 1
ATOM 2440 C C . ASN A 1 307 ? 12.480 13.789 19.896 1.00 47.26 341 ASN A C 1
ATOM 2441 O O . ASN A 1 307 ? 13.345 13.195 19.242 1.00 46.99 341 ASN A O 1
ATOM 2446 N N . ALA A 1 308 ? 11.414 13.193 20.422 1.00 46.67 342 ALA A N 1
ATOM 2447 C CA . ALA A 1 308 ? 11.136 11.761 20.274 1.00 46.10 342 ALA A CA 1
ATOM 2448 C C . ALA A 1 308 ? 10.849 11.402 18.821 1.00 45.59 342 ALA A C 1
ATOM 2449 O O . ALA A 1 308 ? 11.276 10.347 18.342 1.00 45.58 342 ALA A O 1
ATOM 2451 N N . LEU A 1 309 ? 10.129 12.281 18.128 1.00 44.83 343 LEU A N 1
ATOM 2452 C CA . LEU A 1 309 ? 9.856 12.095 16.709 1.00 44.49 343 LEU A CA 1
ATOM 2453 C C . LEU A 1 309 ? 11.141 12.096 15.885 1.00 44.36 343 LEU A C 1
ATOM 2454 O O . LEU A 1 309 ? 11.366 11.186 15.083 1.00 44.19 343 LEU A O 1
ATOM 2459 N N . LYS A 1 310 ? 11.981 13.107 16.102 1.00 44.09 344 LYS A N 1
ATOM 2460 C CA . LYS A 1 310 ? 13.249 13.243 15.385 1.00 44.31 344 LYS A CA 1
ATOM 2461 C C . LYS A 1 310 ? 14.167 12.061 15.653 1.00 43.88 344 LYS A C 1
ATOM 2462 O O . LYS A 1 310 ? 14.802 11.538 14.732 1.00 43.92 344 LYS A O 1
ATOM 2468 N N . ASP A 1 311 ? 14.231 11.643 16.916 1.00 43.55 345 ASP A N 1
ATOM 2469 C CA . ASP A 1 311 ? 15.122 10.561 17.308 1.00 43.12 345 ASP A CA 1
ATOM 2470 C C . ASP A 1 311 ? 14.636 9.206 16.793 1.00 43.28 345 ASP A C 1
ATOM 2471 O O . ASP A 1 311 ? 15.455 8.385 16.350 1.00 43.01 345 ASP A O 1
ATOM 2476 N N . ARG A 1 312 ? 13.319 8.983 16.829 1.00 43.31 346 ARG A N 1
ATOM 2477 C CA . ARG A 1 312 ? 12.750 7.784 16.208 1.00 43.67 346 ARG A CA 1
ATOM 2478 C C . ARG A 1 312 ? 12.985 7.802 14.696 1.00 44.15 346 ARG A C 1
ATOM 2479 O O . ARG A 1 312 ? 13.385 6.789 14.119 1.00 44.35 346 ARG A O 1
ATOM 2487 N N . ALA A 1 313 ? 12.754 8.954 14.067 1.00 44.38 347 ALA A N 1
ATOM 2488 C CA . ALA A 1 313 ? 13.086 9.131 12.666 1.00 44.75 347 ALA A CA 1
ATOM 2489 C C . ALA A 1 313 ? 14.526 8.690 12.414 1.00 45.15 347 ALA A C 1
ATOM 2490 O O . ALA A 1 313 ? 14.761 7.753 11.659 1.00 45.16 347 ALA A O 1
ATOM 2492 N N . GLU A 1 314 ? 15.487 9.338 13.066 1.00 45.78 348 GLU A N 1
ATOM 2493 C CA . GLU A 1 314 ? 16.887 8.964 12.888 1.00 46.77 348 GLU A CA 1
ATOM 2494 C C . GLU A 1 314 ? 17.121 7.451 13.018 1.00 46.27 348 GLU A C 1
ATOM 2495 O O . GLU A 1 314 ? 17.950 6.888 12.305 1.00 46.47 348 GLU A O 1
ATOM 2501 N N . ALA A 1 315 ? 16.376 6.795 13.903 1.00 46.09 349 ALA A N 1
ATOM 2502 C CA . ALA A 1 315 ? 16.509 5.351 14.085 1.00 45.97 349 ALA A CA 1
ATOM 2503 C C . ALA A 1 315 ? 15.908 4.552 12.925 1.00 46.09 349 ALA A C 1
ATOM 2504 O O . ALA A 1 315 ? 16.421 3.489 12.582 1.00 46.03 349 ALA A O 1
ATOM 2506 N N . TYR A 1 316 ? 14.828 5.061 12.329 1.00 46.36 350 TYR A N 1
ATOM 2507 C CA . TYR A 1 316 ? 14.196 4.413 11.170 1.00 46.62 350 TYR A CA 1
ATOM 2508 C C . TYR A 1 316 ? 15.112 4.350 9.952 1.00 46.98 350 TYR A C 1
ATOM 2509 O O . TYR A 1 316 ? 15.076 3.381 9.196 1.00 46.60 350 TYR A O 1
ATOM 2518 N N . LEU A 1 317 ? 15.920 5.395 9.782 1.00 47.71 351 LEU A N 1
ATOM 2519 C CA . LEU A 1 317 ? 16.864 5.510 8.675 1.00 48.68 351 LEU A CA 1
ATOM 2520 C C . LEU A 1 317 ? 17.990 4.470 8.718 1.00 49.35 351 LEU A C 1
ATOM 2521 O O . LEU A 1 317 ? 18.404 3.961 7.672 1.00 49.37 351 LEU A O 1
ATOM 2526 N N . ILE A 1 318 ? 18.503 4.172 9.911 1.00 50.23 352 ILE A N 1
ATOM 2527 C CA . ILE A 1 318 ? 19.476 3.091 10.044 1.00 51.09 352 ILE A CA 1
ATOM 2528 C C . ILE A 1 318 ? 18.798 1.808 9.574 1.00 51.94 352 ILE A C 1
ATOM 2529 O O . ILE A 1 318 ? 19.351 1.060 8.774 1.00 51.97 352 ILE A O 1
ATOM 2534 N N . GLU A 1 319 ? 17.567 1.603 10.024 1.00 53.26 353 GLU A N 1
ATOM 2535 C CA . GLU A 1 319 ? 16.754 0.462 9.612 1.00 54.66 353 GLU A CA 1
ATOM 2536 C C . GLU A 1 319 ? 16.251 0.539 8.169 1.00 55.60 353 GLU A C 1
ATOM 2537 O O . GLU A 1 319 ? 15.470 -0.313 7.738 1.00 55.84 353 GLU A O 1
ATOM 2543 N N . GLU A 1 320 ? 16.683 1.558 7.432 1.00 56.76 354 GLU A N 1
ATOM 2544 C CA . GLU A 1 320 ? 16.300 1.735 6.024 1.00 58.33 354 GLU A CA 1
ATOM 2545 C C . GLU A 1 320 ? 14.790 1.817 5.797 1.00 59.06 354 GLU A C 1
ATOM 2546 O O . GLU A 1 320 ? 14.309 1.657 4.678 1.00 59.16 354 GLU A O 1
ATOM 2560 N N . TYR A 1 322 ? 12.556 4.133 5.305 1.00 61.25 356 TYR A N 1
ATOM 2561 C CA . TYR A 1 322 ? 12.485 5.531 4.901 1.00 61.24 356 TYR A CA 1
ATOM 2562 C C . TYR A 1 322 ? 11.085 6.141 5.032 1.00 61.18 356 TYR A C 1
ATOM 2563 O O . TYR A 1 322 ? 10.944 7.289 5.458 1.00 60.89 356 TYR A O 1
ATOM 2572 N N . ASP A 1 323 ? 10.064 5.358 4.679 1.00 61.17 357 ASP A N 1
ATOM 2573 C CA . ASP A 1 323 ? 8.659 5.778 4.755 1.00 61.14 357 ASP A CA 1
ATOM 2574 C C . ASP A 1 323 ? 8.246 6.216 6.162 1.00 60.88 357 ASP A C 1
ATOM 2575 O O . ASP A 1 323 ? 7.558 7.225 6.331 1.00 60.70 357 ASP A O 1
ATOM 2580 N N . GLU A 1 324 ? 8.674 5.443 7.159 1.00 60.68 358 GLU A N 1
ATOM 2581 C CA . GLU A 1 324 ? 8.370 5.718 8.562 1.00 60.33 358 GLU A CA 1
ATOM 2582 C C . GLU A 1 324 ? 9.172 6.905 9.085 1.00 60.24 358 GLU A C 1
ATOM 2583 O O . GLU A 1 324 ? 8.696 7.660 9.935 1.00 59.96 358 GLU A O 1
ATOM 2589 N N . ALA A 1 325 ? 10.389 7.061 8.567 1.00 60.21 359 ALA A N 1
ATOM 2590 C CA . ALA A 1 325 ? 11.261 8.157 8.960 1.00 60.12 359 ALA A CA 1
ATOM 2591 C C . ALA A 1 325 ? 10.678 9.490 8.522 1.00 60.31 359 ALA A C 1
ATOM 2592 O O . ALA A 1 325 ? 10.615 10.415 9.329 1.00 60.43 359 ALA A O 1
ATOM 2594 N N . ILE A 1 326 ? 10.234 9.588 7.265 1.00 60.52 360 ILE A N 1
ATOM 2595 C CA . ILE A 1 326 ? 9.667 10.845 6.763 1.00 60.77 360 ILE A CA 1
ATOM 2596 C C . ILE A 1 326 ? 8.341 11.169 7.453 1.00 60.87 360 ILE A C 1
ATOM 2597 O O . ILE A 1 326 ? 8.077 12.320 7.793 1.00 60.94 360 ILE A O 1
ATOM 2602 N N . GLN A 1 327 ? 7.534 10.140 7.687 1.00 61.09 361 GLN A N 1
ATOM 2603 C CA . GLN A 1 327 ? 6.247 10.290 8.341 1.00 61.41 361 GLN A CA 1
ATOM 2604 C C . GLN A 1 327 ? 6.400 10.875 9.747 1.00 61.62 361 GLN A C 1
ATOM 2605 O O . GLN A 1 327 ? 5.570 11.678 10.182 1.00 61.80 361 GLN A O 1
ATOM 2611 N N . ASP A 1 328 ? 7.463 10.475 10.445 1.00 61.66 362 ASP A N 1
ATOM 2612 C CA . ASP A 1 328 ? 7.778 11.028 11.764 1.00 61.47 362 ASP A CA 1
ATOM 2613 C C . ASP A 1 328 ? 8.322 12.462 11.707 1.00 61.51 362 ASP A C 1
ATOM 2614 O O . ASP A 1 328 ? 8.006 13.264 12.581 1.00 61.56 362 ASP A O 1
ATOM 2619 N N . TYR A 1 329 ? 9.122 12.791 10.690 1.00 61.64 363 TYR A N 1
ATOM 2620 C CA . TYR A 1 329 ? 9.595 14.176 10.505 1.00 61.92 363 TYR A CA 1
ATOM 2621 C C . TYR A 1 329 ? 8.437 15.123 10.175 1.00 62.58 363 TYR A C 1
ATOM 2622 O O . TYR A 1 329 ? 8.373 16.236 10.694 1.00 62.71 363 TYR A O 1
ATOM 2631 N N . GLU A 1 330 ? 7.525 14.667 9.321 1.00 63.41 364 GLU A N 1
ATOM 2632 C CA . GLU A 1 330 ? 6.342 15.441 8.951 1.00 64.36 364 GLU A CA 1
ATOM 2633 C C . GLU A 1 330 ? 5.446 15.778 10.145 1.00 64.83 364 GLU A C 1
ATOM 2634 O O . GLU A 1 330 ? 4.920 16.889 10.234 1.00 65.07 364 GLU A O 1
ATOM 2640 N N . ALA A 1 331 ? 5.284 14.820 11.054 1.00 65.48 365 ALA A N 1
ATOM 2641 C CA . ALA A 1 331 ? 4.532 15.031 12.289 1.00 66.28 365 ALA A CA 1
ATOM 2642 C C . ALA A 1 331 ? 5.206 16.078 13.184 1.00 66.97 365 ALA A C 1
ATOM 2643 O O . ALA A 1 331 ? 4.531 16.917 13.787 1.00 67.08 365 ALA A O 1
ATOM 2645 N N . ALA A 1 332 ? 6.536 16.026 13.257 1.00 67.70 366 ALA A N 1
ATOM 2646 C CA . ALA A 1 332 ? 7.303 16.980 14.040 1.00 68.51 366 ALA A CA 1
ATOM 2647 C C . ALA A 1 332 ? 7.238 18.365 13.414 1.00 69.27 366 ALA A C 1
ATOM 2648 O O . ALA A 1 332 ? 7.076 19.358 14.123 1.00 69.36 366 ALA A O 1
ATOM 2650 N N . GLN A 1 333 ? 7.347 18.419 12.086 1.00 70.29 367 GLN A N 1
ATOM 2651 C CA . GLN A 1 333 ? 7.361 19.682 11.343 1.00 71.37 367 GLN A CA 1
ATOM 2652 C C . GLN A 1 333 ? 6.013 20.392 11.410 1.00 72.41 367 GLN A C 1
ATOM 2653 O O . GLN A 1 333 ? 5.947 21.619 11.319 1.00 72.56 367 GLN A O 1
ATOM 2659 N N . GLU A 1 334 ? 4.948 19.614 11.584 1.00 73.63 368 GLU A N 1
ATOM 2660 C CA . GLU A 1 334 ? 3.588 20.131 11.532 1.00 75.00 368 GLU A CA 1
ATOM 2661 C C . GLU A 1 334 ? 3.378 21.403 12.356 1.00 75.74 368 GLU A C 1
ATOM 2662 O O . GLU A 1 334 ? 2.790 22.365 11.856 1.00 75.99 368 GLU A O 1
ATOM 2668 N N . HIS A 1 335 ? 3.853 21.412 13.601 1.00 76.60 369 HIS A N 1
ATOM 2669 C CA . HIS A 1 335 ? 3.737 22.605 14.455 1.00 77.44 369 HIS A CA 1
ATOM 2670 C C . HIS A 1 335 ? 5.011 23.454 14.499 1.00 77.61 369 HIS A C 1
ATOM 2671 O O . HIS A 1 335 ? 5.016 24.537 15.084 1.00 77.74 369 HIS A O 1
ATOM 2678 N N . ASN A 1 336 ? 6.076 22.966 13.870 1.00 77.76 370 ASN A N 1
ATOM 2679 C CA . ASN A 1 336 ? 7.352 23.670 13.863 1.00 78.02 370 ASN A CA 1
ATOM 2680 C C . ASN A 1 336 ? 7.799 24.000 12.444 1.00 78.50 370 ASN A C 1
ATOM 2681 O O . ASN A 1 336 ? 8.895 23.625 12.011 1.00 78.53 370 ASN A O 1
ATOM 2686 N N . GLU A 1 337 ? 6.930 24.724 11.742 1.00 79.07 371 GLU A N 1
ATOM 2687 C CA . GLU A 1 337 ? 7.094 25.081 10.327 1.00 79.65 371 GLU A CA 1
ATOM 2688 C C . GLU A 1 337 ? 8.488 25.580 9.940 1.00 79.80 371 GLU A C 1
ATOM 2689 O O . GLU A 1 337 ? 9.011 25.236 8.875 1.00 79.84 371 GLU A O 1
ATOM 2695 N N . ASN A 1 338 ? 9.081 26.386 10.816 1.00 79.95 372 ASN A N 1
ATOM 2696 C CA . ASN A 1 338 ? 10.306 27.106 10.496 1.00 80.03 372 ASN A CA 1
ATOM 2697 C C . ASN A 1 338 ? 11.579 26.443 11.004 1.00 79.78 372 ASN A C 1
ATOM 2698 O O . ASN A 1 338 ? 12.679 26.822 10.588 1.00 79.75 372 ASN A O 1
ATOM 2703 N N . ASP A 1 339 ? 11.432 25.462 11.896 1.00 79.50 373 ASP A N 1
ATOM 2704 C CA . ASP A 1 339 ? 12.592 24.802 12.493 1.00 79.21 373 ASP A CA 1
ATOM 2705 C C . ASP A 1 339 ? 13.499 24.231 11.420 1.00 78.78 373 ASP A C 1
ATOM 2706 O O . ASP A 1 339 ? 13.120 23.322 10.680 1.00 78.83 373 ASP A O 1
ATOM 2711 N N . GLN A 1 340 ? 14.704 24.783 11.361 1.00 78.37 374 GLN A N 1
ATOM 2712 C CA . GLN A 1 340 ? 15.701 24.409 10.371 1.00 77.89 374 GLN A CA 1
ATOM 2713 C C . GLN A 1 340 ? 16.193 22.974 10.556 1.00 77.31 374 GLN A C 1
ATOM 2714 O O . GLN A 1 340 ? 16.573 22.314 9.587 1.00 77.38 374 GLN A O 1
ATOM 2720 N N . GLN A 1 341 ? 16.184 22.493 11.797 1.00 76.56 375 GLN A N 1
ATOM 2721 C CA . GLN A 1 341 ? 16.724 21.172 12.094 1.00 75.70 375 GLN A CA 1
ATOM 2722 C C . GLN A 1 341 ? 15.819 20.052 11.591 1.00 75.05 375 GLN A C 1
ATOM 2723 O O . GLN A 1 341 ? 16.311 19.063 11.063 1.00 75.03 375 GLN A O 1
ATOM 2729 N N . ILE A 1 342 ? 14.506 20.210 11.743 1.00 74.19 376 ILE A N 1
ATOM 2730 C CA . ILE A 1 342 ? 13.558 19.244 11.196 1.00 73.33 376 ILE A CA 1
ATOM 2731 C C . ILE A 1 342 ? 13.705 19.162 9.676 1.00 73.22 376 ILE A C 1
ATOM 2732 O O . ILE A 1 342 ? 13.898 18.077 9.128 1.00 73.08 376 ILE A O 1
ATOM 2737 N N . ARG A 1 343 ? 13.644 20.315 9.011 1.00 72.98 377 ARG A N 1
ATOM 2738 C CA . ARG A 1 343 ? 13.802 20.391 7.558 1.00 72.79 377 ARG A CA 1
ATOM 2739 C C . ARG A 1 343 ? 15.012 19.616 7.058 1.00 72.35 377 ARG A C 1
ATOM 2740 O O . ARG A 1 343 ? 14.891 18.812 6.138 1.00 72.51 377 ARG A O 1
ATOM 2748 N N . GLU A 1 344 ? 16.175 19.865 7.660 1.00 71.83 378 GLU A N 1
ATOM 2749 C CA . GLU A 1 344 ? 17.427 19.232 7.228 1.00 71.45 378 GLU A CA 1
ATOM 2750 C C . GLU A 1 344 ? 17.311 17.702 7.184 1.00 70.49 378 GLU A C 1
ATOM 2751 O O . GLU A 1 344 ? 17.723 17.064 6.207 1.00 70.56 378 GLU A O 1
ATOM 2757 N N . GLY A 1 345 ? 16.732 17.137 8.243 1.00 69.30 379 GLY A N 1
ATOM 2758 C CA . GLY A 1 345 ? 16.579 15.696 8.391 1.00 67.60 379 GLY A CA 1
ATOM 2759 C C . GLY A 1 345 ? 15.552 15.126 7.443 1.00 66.42 379 GLY A C 1
ATOM 2760 O O . GLY A 1 345 ? 15.783 14.085 6.836 1.00 66.47 379 GLY A O 1
ATOM 2761 N N . LEU A 1 346 ? 14.416 15.808 7.313 1.00 65.22 380 LEU A N 1
ATOM 2762 C CA . LEU A 1 346 ? 13.373 15.384 6.388 1.00 63.98 380 LEU A CA 1
ATOM 2763 C C . LEU A 1 346 ? 13.927 15.325 4.971 1.00 62.96 380 LEU A C 1
ATOM 2764 O O . LEU A 1 346 ? 13.748 14.333 4.268 1.00 62.85 380 LEU A O 1
ATOM 2769 N N . GLU A 1 347 ? 14.623 16.382 4.573 1.00 61.77 381 GLU A N 1
ATOM 2770 C CA . GLU A 1 347 ? 15.223 16.452 3.250 1.00 60.82 381 GLU A CA 1
ATOM 2771 C C . GLU A 1 347 ? 16.361 15.441 3.090 1.00 59.91 381 GLU A C 1
ATOM 2772 O O . GLU A 1 347 ? 16.627 14.975 1.980 1.00 59.88 381 GLU A O 1
ATOM 2778 N N . LYS A 1 348 ? 17.011 15.087 4.198 1.00 58.74 382 LYS A N 1
ATOM 2779 C CA . LYS A 1 348 ? 18.020 14.029 4.180 1.00 57.56 382 LYS A CA 1
ATOM 2780 C C . LYS A 1 348 ? 17.369 12.661 3.972 1.00 56.91 382 LYS A C 1
ATOM 2781 O O . LYS A 1 348 ? 17.793 11.890 3.112 1.00 56.75 382 LYS A O 1
ATOM 2787 N N . ALA A 1 349 ? 16.336 12.378 4.763 1.00 56.10 383 ALA A N 1
ATOM 2788 C CA . ALA A 1 349 ? 15.577 11.134 4.664 1.00 55.50 383 ALA A CA 1
ATOM 2789 C C . ALA A 1 349 ? 15.068 10.907 3.244 1.00 55.13 383 ALA A C 1
ATOM 2790 O O . ALA A 1 349 ? 15.023 9.776 2.768 1.00 54.79 383 ALA A O 1
ATOM 2792 N N . GLN A 1 350 ? 14.699 12.003 2.583 1.00 54.91 384 GLN A N 1
ATOM 2793 C CA . GLN A 1 350 ? 14.213 11.987 1.217 1.00 54.65 384 GLN A CA 1
ATOM 2794 C C . GLN A 1 350 ? 15.316 11.676 0.209 1.00 54.33 384 GLN A C 1
ATOM 2795 O O . GLN A 1 350 ? 15.067 10.986 -0.775 1.00 54.50 384 GLN A O 1
ATOM 2801 N N . ARG A 1 351 ? 16.525 12.186 0.452 1.00 53.89 385 ARG A N 1
ATOM 2802 C CA . ARG A 1 351 ? 17.685 11.884 -0.402 1.00 53.47 385 ARG A CA 1
ATOM 2803 C C . ARG A 1 351 ? 18.092 10.416 -0.292 1.00 52.58 385 ARG A C 1
ATOM 2804 O O . ARG A 1 351 ? 18.365 9.763 -1.302 1.00 52.29 385 ARG A O 1
ATOM 2812 N N . LEU A 1 352 ? 18.119 9.906 0.938 1.00 51.69 386 LEU A N 1
ATOM 2813 C CA . LEU A 1 352 ? 18.433 8.507 1.185 1.00 51.05 386 LEU A CA 1
ATOM 2814 C C . LEU A 1 352 ? 17.417 7.579 0.527 1.00 50.88 386 LEU A C 1
ATOM 2815 O O . LEU A 1 352 ? 17.798 6.586 -0.094 1.00 50.91 386 LEU A O 1
ATOM 2820 N N . LEU A 1 353 ? 16.136 7.923 0.661 1.00 50.65 387 LEU A N 1
ATOM 2821 C CA . LEU A 1 353 ? 15.038 7.199 0.023 1.00 50.36 387 LEU A CA 1
ATOM 2822 C C . LEU A 1 353 ? 15.242 7.106 -1.488 1.00 50.30 387 LEU A C 1
ATOM 2823 O O . LEU A 1 353 ? 15.198 6.006 -2.049 1.00 49.94 387 LEU A O 1
ATOM 2828 N N . LYS A 1 354 ? 15.488 8.254 -2.128 1.00 50.04 388 LYS A N 1
ATOM 2829 C CA . LYS A 1 354 ? 15.784 8.316 -3.563 1.00 50.42 388 LYS A CA 1
ATOM 2830 C C . LYS A 1 354 ? 16.935 7.399 -3.962 1.00 49.72 388 LYS A C 1
ATOM 2831 O O . LYS A 1 354 ? 16.825 6.660 -4.932 1.00 49.58 388 LYS A O 1
ATOM 2837 N N . GLN A 1 355 ? 18.038 7.466 -3.219 1.00 49.54 389 GLN A N 1
ATOM 2838 C CA . GLN A 1 355 ? 19.206 6.628 -3.473 1.00 49.27 389 GLN A CA 1
ATOM 2839 C C . GLN A 1 355 ? 18.815 5.175 -3.601 1.00 48.52 389 GLN A C 1
ATOM 2840 O O . GLN A 1 355 ? 19.105 4.550 -4.613 1.00 48.51 389 GLN A O 1
ATOM 2846 N N . SER A 1 356 ? 18.135 4.650 -2.584 1.00 47.86 390 SER A N 1
ATOM 2847 C CA . SER A 1 356 ? 17.677 3.260 -2.590 1.00 47.41 390 SER A CA 1
ATOM 2848 C C . SER A 1 356 ? 16.772 2.939 -3.780 1.00 46.96 390 SER A C 1
ATOM 2849 O O . SER A 1 356 ? 16.725 1.805 -4.245 1.00 47.01 390 SER A O 1
ATOM 2852 N N . GLN A 1 357 ? 16.064 3.948 -4.271 1.00 46.67 391 GLN A N 1
ATOM 2853 C CA . GLN A 1 357 ? 15.130 3.775 -5.376 1.00 46.34 391 GLN A CA 1
ATOM 2854 C C . GLN A 1 357 ? 15.791 3.788 -6.745 1.00 46.16 391 GLN A C 1
ATOM 2855 O O . GLN A 1 357 ? 15.131 3.490 -7.747 1.00 45.84 391 GLN A O 1
ATOM 2861 N N . LYS A 1 358 ? 17.079 4.141 -6.785 1.00 46.02 392 LYS A N 1
ATOM 2862 C CA . LYS A 1 358 ? 17.811 4.243 -8.047 1.00 46.20 392 LYS A CA 1
ATOM 2863 C C . LYS A 1 358 ? 18.095 2.856 -8.639 1.00 45.82 392 LYS A C 1
ATOM 2864 O O . LYS A 1 358 ? 18.395 1.912 -7.916 1.00 45.61 392 LYS A O 1
ATOM 2870 N N . ARG A 1 359 ? 17.946 2.744 -9.955 1.00 45.77 393 ARG A N 1
ATOM 2871 C CA . ARG A 1 359 ? 18.153 1.498 -10.687 1.00 45.87 393 ARG A CA 1
ATOM 2872 C C . ARG A 1 359 ? 18.912 1.804 -11.972 1.00 45.86 393 ARG A C 1
ATOM 2873 O O . ARG A 1 359 ? 19.264 0.911 -12.742 1.00 45.78 393 ARG A O 1
ATOM 2882 N N . ALA B 1 1 ? 27.562 72.248 107.399 1.00 55.19 35 ALA B N 1
ATOM 2883 C CA . ALA B 1 1 ? 28.973 72.430 107.833 1.00 55.27 35 ALA B CA 1
ATOM 2884 C C . ALA B 1 1 ? 29.870 72.560 106.594 1.00 55.13 35 ALA B C 1
ATOM 2885 O O . ALA B 1 1 ? 29.656 73.424 105.745 1.00 55.01 35 ALA B O 1
ATOM 2887 N N . ASP B 1 2 ? 30.873 71.690 106.504 1.00 54.99 36 ASP B N 1
ATOM 2888 C CA . ASP B 1 2 ? 31.648 71.491 105.283 1.00 54.59 36 ASP B CA 1
ATOM 2889 C C . ASP B 1 2 ? 30.859 70.592 104.329 1.00 54.07 36 ASP B C 1
ATOM 2890 O O . ASP B 1 2 ? 31.059 70.625 103.112 1.00 53.97 36 ASP B O 1
ATOM 2895 N N . VAL B 1 3 ? 29.974 69.785 104.908 1.00 53.42 37 VAL B N 1
ATOM 2896 C CA . VAL B 1 3 ? 29.087 68.901 104.169 1.00 52.94 37 VAL B CA 1
ATOM 2897 C C . VAL B 1 3 ? 28.368 69.692 103.085 1.00 52.78 37 VAL B C 1
ATOM 2898 O O . VAL B 1 3 ? 28.266 69.248 101.939 1.00 52.77 37 VAL B O 1
ATOM 2902 N N . GLU B 1 4 ? 27.902 70.879 103.461 1.00 52.69 38 GLU B N 1
ATOM 2903 C CA . GLU B 1 4 ? 27.121 71.736 102.587 1.00 52.52 38 GLU B CA 1
ATOM 2904 C C . GLU B 1 4 ? 27.924 72.159 101.366 1.00 52.30 38 GLU B C 1
ATOM 2905 O O . GLU B 1 4 ? 27.399 72.148 100.250 1.00 52.36 38 GLU B O 1
ATOM 2911 N N . LYS B 1 5 ? 29.194 72.512 101.583 1.00 51.88 39 LYS B N 1
ATOM 2912 C CA . LYS B 1 5 ? 30.103 72.882 100.494 1.00 51.66 39 LYS B CA 1
ATOM 2913 C C . LYS B 1 5 ? 30.319 71.720 99.524 1.00 50.81 39 LYS B C 1
ATOM 2914 O O . LYS B 1 5 ? 30.143 71.879 98.306 1.00 50.72 39 LYS B O 1
ATOM 2920 N N . HIS B 1 6 ? 30.677 70.557 100.077 1.00 49.62 40 HIS B N 1
ATOM 2921 C CA . HIS B 1 6 ? 30.817 69.323 99.303 1.00 48.50 40 HIS B CA 1
ATOM 2922 C C . HIS B 1 6 ? 29.582 69.082 98.466 1.00 47.87 40 HIS B C 1
ATOM 2923 O O . HIS B 1 6 ? 29.681 68.709 97.305 1.00 47.43 40 HIS B O 1
ATOM 2930 N N . LEU B 1 7 ? 28.421 69.318 99.066 1.00 47.45 41 LEU B N 1
ATOM 2931 C CA . LEU B 1 7 ? 27.162 69.090 98.393 1.00 47.40 41 LEU B CA 1
ATOM 2932 C C . LEU B 1 7 ? 26.929 70.073 97.252 1.00 47.49 41 LEU B C 1
ATOM 2933 O O . LEU B 1 7 ? 26.408 69.686 96.206 1.00 47.21 41 LEU B O 1
ATOM 2938 N N . GLU B 1 8 ? 27.325 71.332 97.442 1.00 47.75 42 GLU B N 1
ATOM 2939 C CA . GLU B 1 8 ? 27.211 72.323 96.363 1.00 48.13 42 GLU B CA 1
ATOM 2940 C C . GLU B 1 8 ? 28.280 72.086 95.302 1.00 47.60 42 GLU B C 1
ATOM 2941 O O . GLU B 1 8 ? 27.973 72.043 94.104 1.00 47.53 42 GLU B O 1
ATOM 2947 N N . LEU B 1 9 ? 29.524 71.908 95.737 1.00 47.04 43 LEU B N 1
ATOM 2948 C CA . LEU B 1 9 ? 30.598 71.607 94.798 1.00 47.12 43 LEU B CA 1
ATOM 2949 C C . LEU B 1 9 ? 30.224 70.401 93.930 1.00 46.62 43 LEU B C 1
ATOM 2950 O O . LEU B 1 9 ? 30.320 70.458 92.703 1.00 46.67 43 LEU B O 1
ATOM 2955 N N . GLY B 1 10 ? 29.771 69.329 94.578 1.00 46.16 44 GLY B N 1
ATOM 2956 C CA . GLY B 1 10 ? 29.377 68.110 93.895 1.00 45.64 44 GLY B CA 1
ATOM 2957 C C . GLY B 1 10 ? 28.261 68.345 92.905 1.00 45.67 44 GLY B C 1
ATOM 2958 O O . GLY B 1 10 ? 28.308 67.830 91.788 1.00 45.42 44 GLY B O 1
ATOM 2959 N N . LYS B 1 11 ? 27.263 69.129 93.311 1.00 45.76 45 LYS B N 1
ATOM 2960 C CA . LYS B 1 11 ? 26.106 69.410 92.462 1.00 46.21 45 LYS B CA 1
ATOM 2961 C C . LYS B 1 11 ? 26.526 70.074 91.148 1.00 46.35 45 LYS B C 1
ATOM 2962 O O . LYS B 1 11 ? 25.993 69.744 90.079 1.00 46.38 45 LYS B O 1
ATOM 2968 N N . LYS B 1 12 ? 27.487 70.996 91.238 1.00 46.17 46 LYS B N 1
ATOM 2969 C CA . LYS B 1 12 ? 28.000 71.712 90.071 1.00 46.12 46 LYS B CA 1
ATOM 2970 C C . LYS B 1 12 ? 28.825 70.795 89.198 1.00 45.31 46 LYS B C 1
ATOM 2971 O O . LYS B 1 12 ? 28.603 70.715 87.986 1.00 45.47 46 LYS B O 1
ATOM 2977 N N . LEU B 1 13 ? 29.779 70.107 89.818 1.00 44.33 47 LEU B N 1
ATOM 2978 C CA . LEU B 1 13 ? 30.591 69.126 89.116 1.00 43.31 47 LEU B CA 1
ATOM 2979 C C . LEU B 1 13 ? 29.707 68.159 88.330 1.00 43.06 47 LEU B C 1
ATOM 2980 O O . LEU B 1 13 ? 29.961 67.915 87.148 1.00 42.87 47 LEU B O 1
ATOM 2985 N N . LEU B 1 14 ? 28.656 67.644 88.978 1.00 42.71 48 LEU B N 1
ATOM 2986 C CA . LEU B 1 14 ? 27.716 66.736 88.321 1.00 42.72 48 LEU B CA 1
ATOM 2987 C C . LEU B 1 14 ? 27.029 67.428 87.158 1.00 42.41 48 LEU B C 1
ATOM 2988 O O . LEU B 1 14 ? 26.944 66.871 86.065 1.00 42.27 48 LEU B O 1
ATOM 2993 N N . ALA B 1 15 ? 26.548 68.644 87.402 1.00 42.24 49 ALA B N 1
ATOM 2994 C CA . ALA B 1 15 ? 25.948 69.471 86.346 1.00 41.89 49 ALA B CA 1
ATOM 2995 C C . ALA B 1 15 ? 26.904 69.720 85.170 1.00 41.40 49 ALA B C 1
ATOM 2996 O O . ALA B 1 15 ? 26.456 69.874 84.047 1.00 41.76 49 ALA B O 1
ATOM 2998 N N . ALA B 1 16 ? 28.209 69.733 85.430 1.00 40.71 50 ALA B N 1
ATOM 2999 C CA . ALA B 1 16 ? 29.201 69.951 84.380 1.00 40.11 50 ALA B CA 1
ATOM 3000 C C . ALA B 1 16 ? 29.797 68.650 83.837 1.00 39.77 50 ALA B C 1
ATOM 3001 O O . ALA B 1 16 ? 30.752 68.672 83.050 1.00 39.78 50 ALA B O 1
ATOM 3003 N N . GLY B 1 17 ? 29.251 67.519 84.268 1.00 39.19 51 GLY B N 1
ATOM 3004 C CA . GLY B 1 17 ? 29.651 66.225 83.724 1.00 38.44 51 GLY B CA 1
ATOM 3005 C C . GLY B 1 17 ? 30.906 65.618 84.315 1.00 38.12 51 GLY B C 1
ATOM 3006 O O . GLY B 1 17 ? 31.424 64.647 83.779 1.00 37.74 51 GLY B O 1
ATOM 3007 N N . GLN B 1 18 ? 31.393 66.175 85.423 1.00 38.20 52 GLN B N 1
ATOM 3008 C CA . GLN B 1 18 ? 32.584 65.631 86.091 1.00 38.58 52 GLN B CA 1
ATOM 3009 C C . GLN B 1 18 ? 32.166 64.596 87.143 1.00 38.02 52 GLN B C 1
ATOM 3010 O O . GLN B 1 18 ? 32.142 64.857 88.351 1.00 38.03 52 GLN B O 1
ATOM 3016 N N . LEU B 1 19 ? 31.846 63.408 86.650 1.00 37.37 53 LEU B N 1
ATOM 3017 C CA . LEU B 1 19 ? 31.196 62.375 87.445 1.00 36.61 53 LEU B CA 1
ATOM 3018 C C . LEU B 1 19 ? 32.045 61.898 88.610 1.00 36.27 53 LEU B C 1
ATOM 3019 O O . LEU B 1 19 ? 31.580 61.897 89.749 1.00 36.32 53 LEU B O 1
ATOM 3024 N N . ALA B 1 20 ? 33.284 61.498 88.333 1.00 35.87 54 ALA B N 1
ATOM 3025 C CA . ALA B 1 20 ? 34.164 61.002 89.388 1.00 35.79 54 ALA B CA 1
ATOM 3026 C C . ALA B 1 20 ? 34.439 62.073 90.442 1.00 35.85 54 ALA B C 1
ATOM 3027 O O . ALA B 1 20 ? 34.390 61.800 91.646 1.00 36.21 54 ALA B O 1
ATOM 3029 N N . ASP B 1 21 ? 34.698 63.296 89.993 1.00 35.71 55 ASP B N 1
ATOM 3030 C CA . ASP B 1 21 ? 34.904 64.402 90.915 1.00 35.76 55 ASP B CA 1
ATOM 3031 C C . ASP B 1 21 ? 33.660 64.635 91.774 1.00 35.49 55 ASP B C 1
ATOM 3032 O O . ASP B 1 21 ? 33.773 64.801 92.988 1.00 36.09 55 ASP B O 1
ATOM 3037 N N . ALA B 1 22 ? 32.482 64.617 91.149 1.00 34.88 56 ALA B N 1
ATOM 3038 C CA . ALA B 1 22 ? 31.216 64.711 91.883 1.00 34.41 56 ALA B CA 1
ATOM 3039 C C . ALA B 1 22 ? 31.091 63.588 92.907 1.00 34.08 56 ALA B C 1
ATOM 3040 O O . ALA B 1 22 ? 30.802 63.839 94.082 1.00 33.89 56 ALA B O 1
ATOM 3042 N N . LEU B 1 23 ? 31.330 62.356 92.461 1.00 33.82 57 LEU B N 1
ATOM 3043 C CA . LEU B 1 23 ? 31.352 61.207 93.357 1.00 33.77 57 LEU B CA 1
ATOM 3044 C C . LEU B 1 23 ? 32.177 61.453 94.618 1.00 34.13 57 LEU B C 1
ATOM 3045 O O . LEU B 1 23 ? 31.673 61.235 95.712 1.00 34.38 57 LEU B O 1
ATOM 3050 N N . SER B 1 24 ? 33.423 61.913 94.457 1.00 34.40 58 SER B N 1
ATOM 3051 C CA . SER B 1 24 ? 34.322 62.210 95.584 1.00 34.87 58 SER B CA 1
ATOM 3052 C C . SER B 1 24 ? 33.705 63.186 96.570 1.00 34.71 58 SER B C 1
ATOM 3053 O O . SER B 1 24 ? 33.817 63.007 97.788 1.00 34.33 58 SER B O 1
ATOM 3056 N N . GLN B 1 25 ? 33.084 64.233 96.027 1.00 34.56 59 GLN B N 1
ATOM 3057 C CA . GLN B 1 25 ? 32.459 65.262 96.838 1.00 35.02 59 GLN B CA 1
ATOM 3058 C C . GLN B 1 25 ? 31.300 64.702 97.639 1.00 35.06 59 GLN B C 1
ATOM 3059 O O . GLN B 1 25 ? 31.160 64.987 98.827 1.00 34.76 59 GLN B O 1
ATOM 3065 N N . PHE B 1 26 ? 30.477 63.892 96.982 1.00 35.35 60 PHE B N 1
ATOM 3066 C CA . PHE B 1 26 ? 29.337 63.292 97.647 1.00 35.55 60 PHE B CA 1
ATOM 3067 C C . PHE B 1 26 ? 29.788 62.250 98.658 1.00 36.23 60 PHE B C 1
ATOM 3068 O O . PHE B 1 26 ? 29.227 62.161 99.746 1.00 36.17 60 PHE B O 1
ATOM 30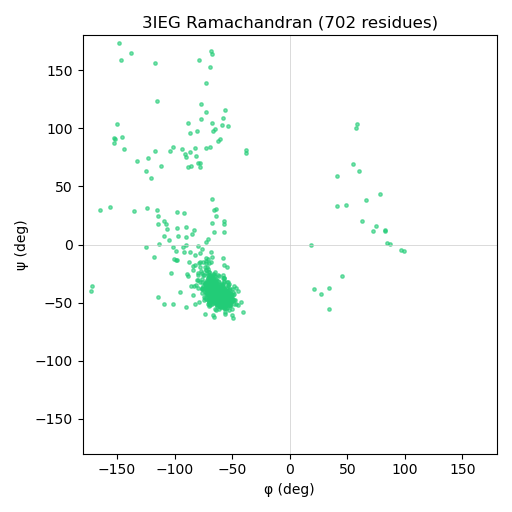76 N N . HIS B 1 27 ? 30.811 61.476 98.305 1.00 37.26 61 HIS B N 1
ATOM 3077 C CA . HIS B 1 27 ? 31.434 60.555 99.254 1.00 38.37 61 HIS B CA 1
ATOM 3078 C C . HIS B 1 27 ? 31.837 61.266 100.535 1.00 38.55 61 HIS B C 1
ATOM 3079 O O . HIS B 1 27 ? 31.533 60.794 101.626 1.00 38.87 61 HIS B O 1
ATOM 3086 N N . ALA B 1 28 ? 32.505 62.407 100.390 1.00 38.86 62 ALA B N 1
ATOM 3087 C CA . ALA B 1 28 ? 32.984 63.188 101.523 1.00 39.38 62 ALA B CA 1
ATOM 3088 C C . ALA B 1 28 ? 31.827 63.746 102.352 1.00 40.05 62 ALA B C 1
ATOM 3089 O O . ALA B 1 28 ? 31.952 63.927 103.567 1.00 40.02 62 ALA B O 1
ATOM 3091 N N . ALA B 1 29 ? 30.705 64.011 101.683 1.00 40.69 63 ALA B N 1
ATOM 3092 C CA . ALA B 1 29 ? 29.510 64.519 102.339 1.00 41.18 63 ALA B CA 1
ATOM 3093 C C . ALA B 1 29 ? 28.880 63.416 103.169 1.00 41.66 63 ALA B C 1
ATOM 3094 O O . ALA B 1 29 ? 28.470 63.648 104.310 1.00 41.60 63 ALA B O 1
ATOM 3096 N N . VAL B 1 30 ? 28.826 62.213 102.605 1.00 42.30 64 VAL B N 1
ATOM 3097 C CA . VAL B 1 30 ? 28.316 61.058 103.333 1.00 43.27 64 VAL B CA 1
ATOM 3098 C C . VAL B 1 30 ? 29.148 60.801 104.600 1.00 44.52 64 VAL B C 1
ATOM 3099 O O . VAL B 1 30 ? 28.588 60.665 105.694 1.00 44.91 64 VAL B O 1
ATOM 3103 N N . ASP B 1 31 ? 30.471 60.756 104.452 1.00 45.42 65 ASP B N 1
ATOM 3104 C CA . ASP B 1 31 ? 31.365 60.542 105.584 1.00 46.62 65 ASP B CA 1
ATOM 3105 C C . ASP B 1 31 ? 31.252 61.658 106.602 1.00 47.18 65 ASP B C 1
ATOM 3106 O O . ASP B 1 31 ? 31.303 61.418 107.809 1.00 47.50 65 ASP B O 1
ATOM 3111 N N . GLY B 1 32 ? 31.110 62.882 106.108 1.00 47.74 66 GLY B N 1
ATOM 3112 C CA . GLY B 1 32 ? 30.989 64.048 106.974 1.00 48.03 66 GLY B CA 1
ATOM 3113 C C . GLY B 1 32 ? 29.754 63.959 107.842 1.00 48.34 66 GLY B C 1
ATOM 3114 O O . GLY B 1 32 ? 29.809 64.298 109.025 1.00 48.70 66 GLY B O 1
ATOM 3115 N N . ASP B 1 33 ? 28.646 63.495 107.253 1.00 48.36 67 ASP B N 1
ATOM 3116 C CA . ASP B 1 33 ? 27.365 63.353 107.958 1.00 48.31 67 ASP B CA 1
ATOM 3117 C C . ASP B 1 33 ? 26.570 62.137 107.460 1.00 48.01 67 ASP B C 1
ATOM 3118 O O . ASP B 1 33 ? 25.795 62.251 106.507 1.00 48.06 67 ASP B O 1
ATOM 3123 N N . PRO B 1 34 ? 26.745 60.974 108.119 1.00 47.74 68 PRO B N 1
ATOM 3124 C CA . PRO B 1 34 ? 26.105 59.714 107.698 1.00 47.31 68 PRO B CA 1
ATOM 3125 C C . PRO B 1 34 ? 24.595 59.616 107.967 1.00 46.79 68 PRO B C 1
ATOM 3126 O O . PRO B 1 34 ? 23.986 58.586 107.670 1.00 46.98 68 PRO B O 1
ATOM 3130 N N . ASP B 1 35 ? 23.998 60.675 108.504 1.00 46.10 69 ASP B N 1
ATOM 3131 C CA . ASP B 1 35 ? 22.550 60.731 108.679 1.00 45.54 69 ASP B CA 1
ATOM 3132 C C . ASP B 1 35 ? 21.893 61.576 107.576 1.00 44.61 69 ASP B C 1
ATOM 3133 O O . ASP B 1 35 ? 20.665 61.723 107.526 1.00 44.30 69 ASP B O 1
ATOM 3138 N N . ASN B 1 36 ? 22.719 62.135 106.698 1.00 43.35 70 ASN B N 1
ATOM 3139 C CA . ASN B 1 36 ? 22.261 63.130 105.741 1.00 42.18 70 ASN B CA 1
ATOM 3140 C C . ASN B 1 36 ? 21.760 62.482 104.464 1.00 41.33 70 ASN B C 1
ATOM 3141 O O . ASN B 1 36 ? 22.550 62.047 103.632 1.00 41.62 70 ASN B O 1
ATOM 3146 N N . TYR B 1 37 ? 20.448 62.439 104.293 1.00 40.10 71 TYR B N 1
ATOM 3147 C CA . TYR B 1 37 ? 19.878 61.646 103.211 1.00 38.88 71 TYR B CA 1
ATOM 3148 C C . TYR B 1 37 ? 20.071 62.290 101.842 1.00 37.68 71 TYR B C 1
ATOM 3149 O O . TYR B 1 37 ? 20.095 61.586 100.840 1.00 37.55 71 TYR B O 1
ATOM 3158 N N . ILE B 1 38 ? 20.198 63.618 101.802 1.00 36.30 72 ILE B N 1
ATOM 3159 C CA . ILE B 1 38 ? 20.529 64.322 100.565 1.00 35.09 72 ILE B CA 1
ATOM 3160 C C . ILE B 1 38 ? 21.867 63.814 100.036 1.00 34.36 72 ILE B C 1
ATOM 3161 O O . ILE B 1 38 ? 22.000 63.528 98.848 1.00 34.14 72 ILE B O 1
ATOM 3166 N N . ALA B 1 39 ? 22.851 63.680 100.919 1.00 33.55 73 ALA B N 1
ATOM 3167 C CA . ALA B 1 39 ? 24.174 63.233 100.494 1.00 33.27 73 ALA B CA 1
ATOM 3168 C C . ALA B 1 39 ? 24.061 61.893 99.799 1.00 32.85 73 ALA B C 1
ATOM 3169 O O . ALA B 1 39 ? 24.565 61.716 98.680 1.00 32.67 73 ALA B O 1
ATOM 3171 N N . TYR B 1 40 ? 23.359 60.969 100.453 1.00 32.35 74 TYR B N 1
ATOM 3172 C CA . TYR B 1 40 ? 23.177 59.629 99.927 1.00 32.10 74 TYR B CA 1
ATOM 3173 C C . TYR B 1 40 ? 22.425 59.672 98.605 1.00 31.92 74 TYR B C 1
ATOM 3174 O O . TYR B 1 40 ? 22.701 58.873 97.698 1.00 31.81 74 TYR B O 1
ATOM 3183 N N . TYR B 1 41 ? 21.476 60.601 98.491 1.00 31.33 75 TYR B N 1
ATOM 3184 C CA . TYR B 1 41 ? 20.721 60.718 97.263 1.00 31.32 75 TYR B CA 1
ATOM 3185 C C . TYR B 1 41 ? 21.600 61.210 96.110 1.00 31.60 75 TYR B C 1
ATOM 3186 O O . TYR B 1 41 ? 21.564 60.654 95.014 1.00 31.62 75 TYR B O 1
ATOM 3195 N N . ARG B 1 42 ? 22.394 62.244 96.357 1.00 31.88 76 ARG B N 1
ATOM 3196 C CA . ARG B 1 42 ? 23.244 62.801 95.303 1.00 32.69 76 ARG B CA 1
ATOM 3197 C C . ARG B 1 42 ? 24.220 61.751 94.818 1.00 32.50 76 ARG B C 1
ATOM 3198 O O . ARG B 1 42 ? 24.365 61.528 93.615 1.00 32.54 76 ARG B O 1
ATOM 3206 N N . ARG B 1 43 ? 24.863 61.080 95.766 1.00 32.57 77 ARG B N 1
ATOM 3207 C CA . ARG B 1 43 ? 25.764 59.995 95.431 1.00 32.78 77 ARG B CA 1
ATOM 3208 C C . ARG B 1 43 ? 25.058 58.959 94.561 1.00 32.70 77 ARG B C 1
ATOM 3209 O O . ARG B 1 43 ? 25.637 58.419 93.629 1.00 32.72 77 ARG B O 1
ATOM 3217 N N . ALA B 1 44 ? 23.792 58.706 94.846 1.00 32.75 78 ALA B N 1
ATOM 3218 C CA . ALA B 1 44 ? 23.061 57.732 94.067 1.00 33.03 78 ALA B CA 1
ATOM 3219 C C . ALA B 1 44 ? 22.864 58.207 92.636 1.00 33.13 78 ALA B C 1
ATOM 3220 O O . ALA B 1 44 ? 22.973 57.411 91.684 1.00 32.87 78 ALA B O 1
ATOM 3222 N N . THR B 1 45 ? 22.601 59.502 92.475 1.00 33.35 79 THR B N 1
ATOM 3223 C CA . THR B 1 45 ? 22.279 60.008 91.140 1.00 33.83 79 THR B CA 1
ATOM 3224 C C . THR B 1 45 ? 23.514 59.995 90.262 1.00 33.92 79 THR B C 1
ATOM 3225 O O . THR B 1 45 ? 23.402 59.781 89.059 1.00 34.25 79 THR B O 1
ATOM 3229 N N . VAL B 1 46 ? 24.684 60.206 90.862 1.00 34.17 80 VAL B N 1
ATOM 3230 C CA . VAL B 1 46 ? 25.941 60.055 90.117 1.00 34.65 80 VAL B CA 1
ATOM 3231 C C . VAL B 1 46 ? 26.231 58.595 89.794 1.00 34.71 80 VAL B C 1
ATOM 3232 O O . VAL B 1 46 ? 26.658 58.286 88.685 1.00 35.35 80 VAL B O 1
ATOM 3236 N N . PHE B 1 47 ? 25.968 57.684 90.721 1.00 34.71 81 PHE B N 1
ATOM 3237 C CA . PHE B 1 47 ? 26.078 56.264 90.366 1.00 34.71 81 PHE B CA 1
ATOM 3238 C C . PHE B 1 47 ? 25.168 55.930 89.190 1.00 35.13 81 PHE B C 1
ATOM 3239 O O . PHE B 1 47 ? 25.574 55.203 88.286 1.00 35.27 81 PHE B O 1
ATOM 3247 N N . LEU B 1 48 ? 23.951 56.479 89.200 1.00 35.53 82 LEU B N 1
ATOM 3248 C CA . LEU B 1 48 ? 23.013 56.323 88.091 1.00 35.88 82 LEU B CA 1
ATOM 3249 C C . LEU B 1 48 ? 23.602 56.881 86.804 1.00 36.63 82 LEU B C 1
ATOM 3250 O O . LEU B 1 48 ? 23.538 56.232 85.766 1.00 36.79 82 LEU B O 1
ATOM 3255 N N . ALA B 1 49 ? 24.202 58.068 86.875 1.00 37.66 83 ALA B N 1
ATOM 3256 C CA . ALA B 1 49 ? 24.749 58.719 85.683 1.00 38.86 83 ALA B CA 1
ATOM 3257 C C . ALA B 1 49 ? 25.944 57.962 85.118 1.00 39.97 83 ALA B C 1
ATOM 3258 O O . ALA B 1 49 ? 26.272 58.097 83.946 1.00 40.20 83 ALA B O 1
ATOM 3268 N N . GLY B 1 51 ? 25.899 54.679 85.091 1.00 42.83 85 GLY B N 1
ATOM 3269 C CA . GLY B 1 51 ? 25.340 53.392 84.656 1.00 42.04 85 GLY B CA 1
ATOM 3270 C C . GLY B 1 51 ? 25.636 52.238 85.593 1.00 41.68 85 GLY B C 1
ATOM 3271 O O . GLY B 1 51 ? 25.793 51.102 85.161 1.00 41.64 85 GLY B O 1
ATOM 3272 N N . LYS B 1 52 ? 25.717 52.533 86.883 1.00 41.59 86 LYS B N 1
ATOM 3273 C CA . LYS B 1 52 ? 26.018 51.526 87.892 1.00 41.40 86 LYS B CA 1
ATOM 3274 C C . LYS B 1 52 ? 24.855 51.365 88.868 1.00 40.81 86 LYS B C 1
ATOM 3275 O O . LYS B 1 52 ? 24.877 51.909 89.977 1.00 40.81 86 LYS B O 1
ATOM 3281 N N . SER B 1 53 ? 23.844 50.611 88.451 1.00 40.29 87 SER B N 1
ATOM 3282 C CA . SER B 1 53 ? 22.635 50.424 89.254 1.00 39.85 87 SER B CA 1
ATOM 3283 C C . SER B 1 53 ? 22.933 49.759 90.584 1.00 39.79 87 SER B C 1
ATOM 3284 O O . SER B 1 53 ? 22.341 50.117 91.599 1.00 39.71 87 SER B O 1
ATOM 3287 N N . LYS B 1 54 ? 23.855 48.799 90.570 1.00 40.00 88 LYS B N 1
ATOM 3288 C CA . LYS B 1 54 ? 24.245 48.066 91.774 1.00 40.48 88 LYS B CA 1
ATOM 3289 C C . LYS B 1 54 ? 24.827 48.969 92.840 1.00 39.20 88 LYS B C 1
ATOM 3290 O O . LYS B 1 54 ? 24.579 48.767 94.023 1.00 39.33 88 LYS B O 1
ATOM 3296 N N . ALA B 1 55 ? 25.590 49.970 92.418 1.00 38.13 89 ALA B N 1
ATOM 3297 C CA . ALA B 1 55 ? 26.114 50.973 93.340 1.00 37.01 89 ALA B CA 1
ATOM 3298 C C . ALA B 1 55 ? 25.022 51.941 93.808 1.00 36.45 89 ALA B C 1
ATOM 3299 O O . ALA B 1 55 ? 24.996 52.333 94.969 1.00 36.37 89 ALA B O 1
ATOM 3301 N N . ALA B 1 56 ? 24.106 52.296 92.908 1.00 35.88 90 ALA B N 1
ATOM 3302 C CA . ALA B 1 56 ? 23.019 53.234 93.226 1.00 35.40 90 ALA B CA 1
ATOM 3303 C C . ALA B 1 56 ? 21.963 52.694 94.188 1.00 35.07 90 ALA B C 1
ATOM 3304 O O . ALA B 1 56 ? 21.528 53.412 95.087 1.00 34.87 90 ALA B O 1
ATOM 3306 N N . LEU B 1 57 ? 21.551 51.440 94.000 1.00 34.97 91 LEU B N 1
ATOM 3307 C CA . LEU B 1 57 ? 20.482 50.841 94.815 1.00 34.62 91 LEU B CA 1
ATOM 3308 C C . LEU B 1 57 ? 20.665 51.028 96.329 1.00 34.25 91 LEU B C 1
ATOM 3309 O O . LEU B 1 57 ? 19.848 51.686 96.962 1.00 34.22 91 LEU B O 1
ATOM 3314 N N . PRO B 1 58 ? 21.739 50.465 96.917 1.00 34.39 92 PRO B N 1
ATOM 3315 C CA . PRO B 1 58 ? 21.896 50.587 98.375 1.00 34.32 92 PRO B CA 1
ATOM 3316 C C . PRO B 1 58 ? 21.793 52.016 98.884 1.00 34.32 92 PRO B C 1
ATOM 3317 O O . PRO B 1 58 ? 21.216 52.247 99.943 1.00 34.69 92 PRO B O 1
ATOM 3321 N N . ASP B 1 59 ? 22.344 52.966 98.133 1.00 34.54 93 ASP B N 1
ATOM 3322 C CA . ASP B 1 59 ? 22.221 54.380 98.469 1.00 34.50 93 ASP B CA 1
ATOM 3323 C C . ASP B 1 59 ? 20.786 54.901 98.372 1.00 34.23 93 ASP B C 1
ATOM 3324 O O . ASP B 1 59 ? 20.356 55.667 99.233 1.00 34.01 93 ASP B O 1
ATOM 3329 N N . LEU B 1 60 ? 20.053 54.490 97.336 1.00 34.12 94 LEU B N 1
ATOM 3330 C CA . LEU B 1 60 ? 18.648 54.867 97.200 1.00 34.49 94 LEU B CA 1
ATOM 3331 C C . LEU B 1 60 ? 17.865 54.291 98.349 1.00 34.97 94 LEU B C 1
ATOM 3332 O O . LEU B 1 60 ? 17.019 54.968 98.926 1.00 34.85 94 LEU B O 1
ATOM 3337 N N . THR B 1 61 ? 18.171 53.041 98.686 1.00 35.87 95 THR B N 1
ATOM 3338 C CA . THR B 1 61 ? 17.508 52.340 99.783 1.00 36.86 95 THR B CA 1
ATOM 3339 C C . THR B 1 61 ? 17.801 52.985 101.129 1.00 37.56 95 THR B C 1
ATOM 3340 O O . THR B 1 61 ? 16.900 53.109 101.959 1.00 38.14 95 THR B O 1
ATOM 3344 N N . LYS B 1 62 ? 19.047 53.408 101.337 1.00 38.10 96 LYS B N 1
ATOM 3345 C CA . LYS B 1 62 ? 19.437 54.087 102.567 1.00 38.72 96 LYS B CA 1
ATOM 3346 C C . LYS B 1 62 ? 18.737 55.437 102.708 1.00 39.31 96 LYS B C 1
ATOM 3347 O O . LYS B 1 62 ? 18.375 55.840 103.811 1.00 39.56 96 LYS B O 1
ATOM 3353 N N . VAL B 1 63 ? 18.538 56.130 101.588 1.00 40.01 97 VAL B N 1
ATOM 3354 C CA . VAL B 1 63 ? 17.819 57.402 101.586 1.00 40.48 97 VAL B CA 1
ATOM 3355 C C . VAL B 1 63 ? 16.418 57.177 102.121 1.00 41.12 97 VAL B C 1
ATOM 3356 O O . VAL B 1 63 ? 15.950 57.906 102.986 1.00 41.10 97 VAL B O 1
ATOM 3360 N N . ILE B 1 64 ? 15.769 56.140 101.602 1.00 42.28 98 ILE B N 1
ATOM 3361 C CA . ILE B 1 64 ? 14.401 55.804 101.953 1.00 43.27 98 ILE B CA 1
ATOM 3362 C C . ILE B 1 64 ? 14.276 55.391 103.415 1.00 44.07 98 ILE B C 1
ATOM 3363 O O . ILE B 1 64 ? 13.344 55.800 104.087 1.00 44.25 98 ILE B O 1
ATOM 3368 N N . ALA B 1 65 ? 15.228 54.610 103.912 1.00 45.34 99 ALA B N 1
ATOM 3369 C CA . ALA B 1 65 ? 15.254 54.234 105.325 1.00 46.31 99 ALA B CA 1
ATOM 3370 C C . ALA B 1 65 ? 15.308 55.466 106.232 1.00 47.12 99 ALA B C 1
ATOM 3371 O O . ALA B 1 65 ? 14.638 55.510 107.259 1.00 47.09 99 ALA B O 1
ATOM 3373 N N . LEU B 1 66 ? 16.092 56.468 105.834 1.00 48.40 100 LEU B N 1
ATOM 3374 C CA . LEU B 1 66 ? 16.277 57.683 106.631 1.00 49.40 100 LEU B CA 1
ATOM 3375 C C . LEU B 1 66 ? 15.094 58.629 106.549 1.00 50.41 100 LEU B C 1
ATOM 3376 O O . LEU B 1 66 ? 14.749 59.266 107.540 1.00 50.69 100 LEU B O 1
ATOM 3381 N N . LYS B 1 67 ? 14.493 58.737 105.368 1.00 51.76 101 LYS B N 1
ATOM 3382 C CA . LYS B 1 67 ? 13.300 59.555 105.188 1.00 53.39 101 LYS B CA 1
ATOM 3383 C C . LYS B 1 67 ? 12.388 58.959 104.112 1.00 54.53 101 LYS B C 1
ATOM 3384 O O . LYS B 1 67 ? 12.588 59.206 102.929 1.00 54.81 101 LYS B O 1
ATOM 3398 N N . ASP B 1 69 ? 9.498 59.617 103.035 1.00 54.47 103 ASP B N 1
ATOM 3399 C CA . ASP B 1 69 ? 8.823 60.631 102.224 1.00 52.80 103 ASP B CA 1
ATOM 3400 C C . ASP B 1 69 ? 9.549 61.013 100.930 1.00 51.01 103 ASP B C 1
ATOM 3401 O O . ASP B 1 69 ? 8.915 61.452 99.974 1.00 50.83 103 ASP B O 1
ATOM 3406 N N . PHE B 1 70 ? 10.873 60.864 100.910 1.00 48.84 104 PHE B N 1
ATOM 3407 C CA . PHE B 1 70 ? 11.710 61.438 99.842 1.00 46.33 104 PHE B CA 1
ATOM 3408 C C . PHE B 1 70 ? 11.371 60.874 98.493 1.00 44.74 104 PHE B C 1
ATOM 3409 O O . PHE B 1 70 ? 11.964 59.890 98.059 1.00 44.61 104 PHE B O 1
ATOM 3417 N N . THR B 1 71 ? 10.426 61.526 97.829 1.00 42.80 105 THR B N 1
ATOM 3418 C CA . THR B 1 71 ? 9.788 60.960 96.657 1.00 40.94 105 THR B CA 1
ATOM 3419 C C . THR B 1 71 ? 10.736 60.620 95.506 1.00 39.79 105 THR B C 1
ATOM 3420 O O . THR B 1 71 ? 10.603 59.576 94.875 1.00 39.83 105 THR B O 1
ATOM 3424 N N . ALA B 1 72 ? 11.707 61.493 95.262 1.00 38.51 106 ALA B N 1
ATOM 3425 C CA . ALA B 1 72 ? 12.701 61.282 94.212 1.00 36.85 106 ALA B CA 1
ATOM 3426 C C . ALA B 1 72 ? 13.466 59.960 94.343 1.00 35.92 106 ALA B C 1
ATOM 3427 O O . ALA B 1 72 ? 13.606 59.236 93.366 1.00 35.73 106 ALA B O 1
ATOM 3429 N N . ALA B 1 73 ? 13.955 59.636 95.537 1.00 35.07 107 ALA B N 1
ATOM 3430 C CA . ALA B 1 73 ? 14.707 58.387 95.727 1.00 34.56 107 ALA B CA 1
ATOM 3431 C C . ALA B 1 73 ? 13.817 57.166 95.523 1.00 34.35 107 ALA B C 1
ATOM 3432 O O . ALA B 1 73 ? 14.257 56.134 95.017 1.00 34.54 107 ALA B O 1
ATOM 3434 N N . ARG B 1 74 ? 12.558 57.310 95.913 1.00 33.76 108 ARG B N 1
ATOM 3435 C CA . ARG B 1 74 ? 11.559 56.281 95.780 1.00 33.43 108 ARG B CA 1
ATOM 3436 C C . ARG B 1 74 ? 11.233 56.018 94.310 1.00 33.21 108 ARG B C 1
ATOM 3437 O O . ARG B 1 74 ? 11.118 54.870 93.884 1.00 33.00 108 ARG B O 1
ATOM 3445 N N . LEU B 1 75 ? 11.092 57.083 93.533 1.00 32.78 109 LEU B N 1
ATOM 3446 C CA . LEU B 1 75 ? 10.842 56.938 92.116 1.00 32.89 109 LEU B CA 1
ATOM 3447 C C . LEU B 1 75 ? 12.020 56.262 91.425 1.00 33.03 109 LEU B C 1
ATOM 3448 O O . LEU B 1 75 ? 11.836 55.356 90.620 1.00 33.63 109 LEU B O 1
ATOM 3453 N N . GLN B 1 76 ? 13.234 56.697 91.744 1.00 32.79 110 GLN B N 1
ATOM 3454 C CA . GLN B 1 76 ? 14.423 56.171 91.086 1.00 32.27 110 GLN B CA 1
ATOM 3455 C C . GLN B 1 76 ? 14.623 54.698 91.415 1.00 32.19 110 GLN B C 1
ATOM 3456 O O . GLN B 1 76 ? 14.962 53.909 90.531 1.00 32.29 110 GLN B O 1
ATOM 3462 N N . ARG B 1 77 ? 14.408 54.327 92.681 1.00 32.01 111 ARG B N 1
ATOM 3463 C CA . ARG B 1 77 ? 14.478 52.919 93.080 1.00 31.68 111 ARG B CA 1
ATOM 3464 C C . ARG B 1 77 ? 13.410 52.106 92.357 1.00 31.45 111 ARG B C 1
ATOM 3465 O O . ARG B 1 77 ? 13.691 51.010 91.871 1.00 31.52 111 ARG B O 1
ATOM 3473 N N . GLY B 1 78 ? 12.203 52.661 92.283 1.00 31.10 112 GLY B N 1
ATOM 3474 C CA . GLY B 1 78 ? 11.133 52.124 91.441 1.00 31.39 112 GLY B CA 1
ATOM 3475 C C . GLY B 1 78 ? 11.564 51.735 90.032 1.00 31.52 112 GLY B C 1
ATOM 3476 O O . GLY B 1 78 ? 11.310 50.615 89.600 1.00 32.15 112 GLY B O 1
ATOM 3477 N N . HIS B 1 79 ? 12.218 52.639 89.308 1.00 31.61 113 HIS B N 1
ATOM 3478 C CA . HIS B 1 79 ? 12.716 52.315 87.962 1.00 31.97 113 HIS B CA 1
ATOM 3479 C C . HIS B 1 79 ? 13.646 51.115 87.953 1.00 31.66 113 HIS B C 1
ATOM 3480 O O . HIS B 1 79 ? 13.609 50.325 87.006 1.00 32.25 113 HIS B O 1
ATOM 3487 N N . LEU B 1 80 ? 14.490 50.988 88.978 1.00 31.08 114 LEU B N 1
ATOM 3488 C CA . LEU B 1 80 ? 15.477 49.900 89.003 1.00 30.91 114 LEU B CA 1
ATOM 3489 C C . LEU B 1 80 ? 14.771 48.582 89.239 1.00 30.54 114 LEU B C 1
ATOM 3490 O O . LEU B 1 80 ? 14.994 47.607 88.515 1.00 30.41 114 LEU B O 1
ATOM 3495 N N . LEU B 1 81 ? 13.896 48.574 90.235 1.00 30.33 115 LEU B N 1
ATOM 3496 C CA . LEU B 1 81 ? 13.111 47.389 90.553 1.00 30.44 115 LEU B CA 1
ATOM 3497 C C . LEU B 1 81 ? 12.384 46.858 89.318 1.00 30.44 115 LEU B C 1
ATOM 3498 O O . LEU B 1 81 ? 12.368 45.655 89.088 1.00 30.74 115 LEU B O 1
ATOM 3503 N N . LEU B 1 82 ? 11.827 47.752 88.504 1.00 30.55 116 LEU B N 1
ATOM 3504 C CA . LEU B 1 82 ? 11.129 47.344 87.283 1.00 30.74 116 LEU B CA 1
ATOM 3505 C C . LEU B 1 82 ? 12.046 46.606 86.307 1.00 30.99 116 LEU B C 1
ATOM 3506 O O . LEU B 1 82 ? 11.721 45.500 85.867 1.00 30.99 116 LEU B O 1
ATOM 3511 N N . LYS B 1 83 ? 13.182 47.223 85.968 1.00 31.34 117 LYS B N 1
ATOM 3512 C CA . LYS B 1 83 ? 14.170 46.616 85.054 1.00 31.51 117 LYS B CA 1
ATOM 3513 C C . LYS B 1 83 ? 14.647 45.259 85.569 1.00 31.00 117 LYS B C 1
ATOM 3514 O O . LYS B 1 83 ? 14.976 44.373 84.790 1.00 30.81 117 LYS B O 1
ATOM 3520 N N . GLN B 1 84 ? 14.680 45.128 86.892 1.00 30.88 118 GLN B N 1
ATOM 3521 C CA . GLN B 1 84 ? 15.085 43.909 87.572 1.00 30.99 118 GLN B CA 1
ATOM 3522 C C . GLN B 1 84 ? 13.989 42.841 87.575 1.00 31.09 118 GLN B C 1
ATOM 3523 O O . GLN B 1 84 ? 14.253 41.677 87.879 1.00 31.42 118 GLN B O 1
ATOM 3529 N N . GLY B 1 85 ? 12.758 43.244 87.266 1.00 31.23 119 GLY B N 1
ATOM 3530 C CA . GLY B 1 85 ? 11.619 42.335 87.248 1.00 30.85 119 GLY B CA 1
ATOM 3531 C C . GLY B 1 85 ? 11.015 42.100 88.618 1.00 30.99 119 GLY B C 1
ATOM 3532 O O . GLY B 1 85 ? 10.215 41.184 88.791 1.00 31.15 119 GLY B O 1
ATOM 3533 N N . LYS B 1 86 ? 11.396 42.912 89.601 1.00 31.05 120 LYS B N 1
ATOM 3534 C CA . LYS B 1 86 ? 10.780 42.836 90.931 1.00 30.97 120 LYS B CA 1
ATOM 3535 C C . LYS B 1 86 ? 9.540 43.704 90.907 1.00 31.18 120 LYS B C 1
ATOM 3536 O O . LYS B 1 86 ? 9.536 44.844 91.366 1.00 31.11 120 LYS B O 1
ATOM 3542 N N . LEU B 1 87 ? 8.489 43.136 90.335 1.00 31.68 121 LEU B N 1
ATOM 3543 C CA . LEU B 1 87 ? 7.297 43.873 89.975 1.00 32.09 121 LEU B CA 1
ATOM 3544 C C . LEU B 1 87 ? 6.541 44.357 91.191 1.00 33.06 121 LEU B C 1
ATOM 3545 O O . LEU B 1 87 ? 6.137 45.508 91.241 1.00 33.52 121 LEU B O 1
ATOM 3550 N N . ASP B 1 88 ? 6.363 43.495 92.183 1.00 34.10 122 ASP B N 1
ATOM 3551 C CA . ASP B 1 88 ? 5.632 43.892 93.373 1.00 35.17 122 ASP B CA 1
ATOM 3552 C C . ASP B 1 88 ? 6.283 45.091 94.038 1.00 35.43 122 ASP B C 1
ATOM 3553 O O . ASP B 1 88 ? 5.614 46.076 94.350 1.00 35.67 122 ASP B O 1
ATOM 3558 N N . GLU B 1 89 ? 7.592 45.015 94.237 1.00 35.67 123 GLU B N 1
ATOM 3559 C CA . GLU B 1 89 ? 8.315 46.064 94.926 1.00 36.17 123 GLU B CA 1
ATOM 3560 C C . GLU B 1 89 ? 8.391 47.360 94.121 1.00 35.99 123 GLU B C 1
ATOM 3561 O O . GLU B 1 89 ? 8.380 48.443 94.693 1.00 35.41 123 GLU B O 1
ATOM 3567 N N . ALA B 1 90 ? 8.495 47.232 92.800 1.00 36.03 124 ALA B N 1
ATOM 3568 C CA . ALA B 1 90 ? 8.421 48.366 91.905 1.00 36.31 124 ALA B CA 1
ATOM 3569 C C . ALA B 1 90 ? 7.064 49.044 92.063 1.00 36.93 124 ALA B C 1
ATOM 3570 O O . ALA B 1 90 ? 6.986 50.258 92.280 1.00 36.82 124 ALA B O 1
ATOM 3572 N N . GLU B 1 91 ? 5.995 48.250 91.999 1.00 37.63 125 GLU B N 1
ATOM 3573 C CA . GLU B 1 91 ? 4.646 48.783 92.173 1.00 38.40 125 GLU B CA 1
ATOM 3574 C C . GLU B 1 91 ? 4.494 49.485 93.518 1.00 38.69 125 GLU B C 1
ATOM 3575 O O . GLU B 1 91 ? 3.907 50.563 93.597 1.00 39.23 125 GLU B O 1
ATOM 3581 N N . ASP B 1 92 ? 5.058 48.891 94.559 1.00 38.98 126 ASP B N 1
ATOM 3582 C CA . ASP B 1 92 ? 5.027 49.479 95.885 1.00 39.57 126 ASP B CA 1
ATOM 3583 C C . ASP B 1 92 ? 5.655 50.863 95.907 1.00 39.48 126 ASP B C 1
ATOM 3584 O O . ASP B 1 92 ? 5.062 51.810 96.429 1.00 39.91 126 ASP B O 1
ATOM 3589 N N . ASP B 1 93 ? 6.848 50.976 95.327 1.00 39.13 127 ASP B N 1
ATOM 3590 C CA . ASP B 1 93 ? 7.575 52.232 95.279 1.00 38.76 127 ASP B CA 1
ATOM 3591 C C . ASP B 1 93 ? 6.848 53.288 94.473 1.00 38.73 127 ASP B C 1
ATOM 3592 O O . ASP B 1 93 ? 6.731 54.426 94.920 1.00 38.73 127 ASP B O 1
ATOM 3597 N N . PHE B 1 94 ? 6.351 52.910 93.297 1.00 38.54 128 PHE B N 1
ATOM 3598 C CA . PHE B 1 94 ? 5.676 53.859 92.432 1.00 38.35 128 PHE B CA 1
ATOM 3599 C C . PHE B 1 94 ? 4.400 54.348 93.085 1.00 39.10 128 PHE B C 1
ATOM 3600 O O . PHE B 1 94 ? 4.012 55.496 92.897 1.00 39.43 128 PHE B O 1
ATOM 3608 N N . LYS B 1 95 ? 3.757 53.486 93.866 1.00 40.02 129 LYS B N 1
ATOM 3609 C CA . LYS B 1 95 ? 2.527 53.862 94.562 1.00 40.93 129 LYS B CA 1
ATOM 3610 C C . LYS B 1 95 ? 2.775 54.881 95.665 1.00 41.36 129 LYS B C 1
ATOM 3611 O O . LYS B 1 95 ? 2.033 55.854 95.769 1.00 41.65 129 LYS B O 1
ATOM 3617 N N . LYS B 1 96 ? 3.814 54.665 96.475 1.00 41.84 130 LYS B N 1
ATOM 3618 C CA . LYS B 1 96 ? 4.184 55.624 97.526 1.00 42.51 130 LYS B CA 1
ATOM 3619 C C . LYS B 1 96 ? 4.655 56.975 96.978 1.00 42.08 130 LYS B C 1
ATOM 3620 O O . LYS B 1 96 ? 4.584 57.977 97.683 1.00 41.74 130 LYS B O 1
ATOM 3626 N N . VAL B 1 97 ? 5.135 56.988 95.736 1.00 41.80 131 VAL B N 1
ATOM 3627 C CA . VAL B 1 97 ? 5.493 58.224 95.043 1.00 41.97 131 VAL B CA 1
ATOM 3628 C C . VAL B 1 97 ? 4.248 59.107 94.842 1.00 42.57 131 VAL B C 1
ATOM 3629 O O . VAL B 1 97 ? 4.298 60.336 95.002 1.00 42.49 131 VAL B O 1
ATOM 3633 N N . LEU B 1 98 ? 3.129 58.471 94.514 1.00 42.92 132 LEU B N 1
ATOM 3634 C CA . LEU B 1 98 ? 1.885 59.189 94.314 1.00 43.21 132 LEU B CA 1
ATOM 3635 C C . LEU B 1 98 ? 1.392 59.825 95.600 1.00 43.27 132 LEU B C 1
ATOM 3636 O O . LEU B 1 98 ? 0.866 60.930 95.575 1.00 43.71 132 LEU B O 1
ATOM 3641 N N . LYS B 1 99 ? 1.594 59.135 96.715 1.00 43.42 133 LYS B N 1
ATOM 3642 C CA . LYS B 1 99 ? 1.082 59.555 98.013 1.00 43.70 133 LYS B CA 1
ATOM 3643 C C . LYS B 1 99 ? 2.124 60.285 98.866 1.00 43.66 133 LYS B C 1
ATOM 3644 O O . LYS B 1 99 ? 2.062 60.246 100.103 1.00 43.80 133 LYS B O 1
ATOM 3650 N N . SER B 1 100 ? 3.082 60.939 98.208 1.00 43.48 134 SER B N 1
ATOM 3651 C CA . SER B 1 100 ? 4.111 61.728 98.904 1.00 43.36 134 SER B CA 1
ATOM 3652 C C . SER B 1 100 ? 4.360 63.103 98.266 1.00 43.25 134 SER B C 1
ATOM 3653 O O . SER B 1 100 ? 5.468 63.634 98.350 1.00 43.17 134 SER B O 1
ATOM 3656 N N . ASN B 1 101 ? 3.321 63.653 97.630 1.00 43.18 135 ASN B N 1
ATOM 3657 C CA . ASN B 1 101 ? 3.314 65.002 97.032 1.00 43.28 135 ASN B CA 1
ATOM 3658 C C . ASN B 1 101 ? 4.366 65.227 95.936 1.00 43.31 135 ASN B C 1
ATOM 3659 O O . ASN B 1 101 ? 5.246 66.081 96.077 1.00 42.78 135 ASN B O 1
ATOM 3664 N N . PRO B 1 102 ? 4.258 64.469 94.829 1.00 43.60 136 PRO B N 1
ATOM 3665 C CA . PRO B 1 102 ? 5.256 64.506 93.765 1.00 43.94 136 PRO B CA 1
ATOM 3666 C C . PRO B 1 102 ? 5.119 65.707 92.842 1.00 44.22 136 PRO B C 1
ATOM 3667 O O . PRO B 1 102 ? 4.043 66.294 92.732 1.00 43.80 136 PRO B O 1
ATOM 3671 N N . SER B 1 103 ? 6.212 66.026 92.159 1.00 44.97 137 SER B N 1
ATOM 3672 C CA . SER B 1 103 ? 6.211 67.053 91.140 1.00 46.08 137 SER B CA 1
ATOM 3673 C C . SER B 1 103 ? 5.388 66.579 89.956 1.00 47.12 137 SER B C 1
ATOM 3674 O O . SER B 1 103 ? 5.041 65.402 89.867 1.00 47.54 137 SER B O 1
ATOM 3677 N N . GLU B 1 104 ? 5.066 67.513 89.066 1.00 48.19 138 GLU B N 1
ATOM 3678 C CA . GLU B 1 104 ? 4.499 67.205 87.763 1.00 49.22 138 GLU B CA 1
ATOM 3679 C C . GLU B 1 104 ? 5.185 65.985 87.152 1.00 49.12 138 GLU B C 1
ATOM 3680 O O . GLU B 1 104 ? 4.533 64.984 86.856 1.00 48.93 138 GLU B O 1
ATOM 3686 N N . GLN B 1 105 ? 6.505 66.086 86.986 1.00 49.45 139 GLN B N 1
ATOM 3687 C CA . GLN B 1 105 ? 7.310 65.073 86.305 1.00 49.77 139 GLN B CA 1
ATOM 3688 C C . GLN B 1 105 ? 7.381 63.744 87.066 1.00 49.59 139 GLN B C 1
ATOM 3689 O O . GLN B 1 105 ? 7.375 62.673 86.456 1.00 49.50 139 GLN B O 1
ATOM 3695 N N . GLU B 1 106 ? 7.436 63.818 88.390 1.00 49.30 140 GLU B N 1
ATOM 3696 C CA . GLU B 1 106 ? 7.478 62.624 89.205 1.00 48.99 140 GLU B CA 1
ATOM 3697 C C . GLU B 1 106 ? 6.168 61.855 89.078 1.00 49.51 140 GLU B C 1
ATOM 3698 O O . GLU B 1 106 ? 6.182 60.640 88.872 1.00 49.64 140 GLU B O 1
ATOM 3704 N N . GLU B 1 107 ? 5.046 62.565 89.148 1.00 49.94 141 GLU B N 1
ATOM 3705 C CA . GLU B 1 107 ? 3.724 61.956 88.978 1.00 50.54 141 GLU B CA 1
ATOM 3706 C C . GLU B 1 107 ? 3.466 61.373 87.571 1.00 50.82 141 GLU B C 1
ATOM 3707 O O . GLU B 1 107 ? 2.838 60.319 87.443 1.00 50.98 141 GLU B O 1
ATOM 3713 N N . LYS B 1 108 ? 3.932 62.049 86.522 1.00 50.97 142 LYS B N 1
ATOM 3714 C CA . LYS B 1 108 ? 3.803 61.507 85.168 1.00 51.41 142 LYS B CA 1
ATOM 3715 C C . LYS B 1 108 ? 4.553 60.178 85.060 1.00 51.16 142 LYS B C 1
ATOM 3716 O O . LYS B 1 108 ? 4.041 59.208 84.483 1.00 51.21 142 LYS B O 1
ATOM 3722 N N . GLU B 1 109 ? 5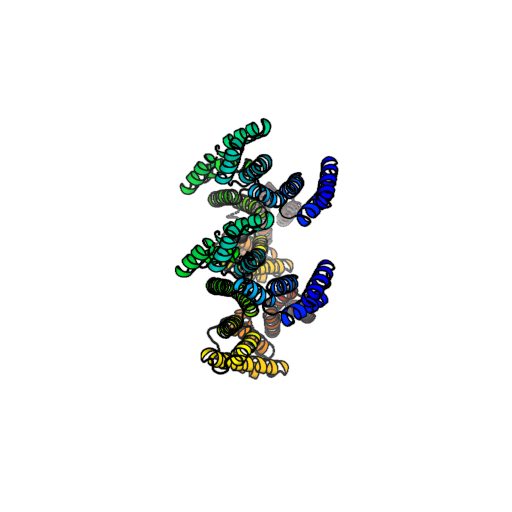.760 60.157 85.629 1.00 50.90 143 GLU B N 1
ATOM 3723 C CA . GLU B 1 109 ? 6.660 59.007 85.596 1.00 50.33 143 GLU B CA 1
ATOM 3724 C C . GLU B 1 109 ? 6.066 57.839 86.392 1.00 50.11 143 GLU B C 1
ATOM 3725 O O . GLU B 1 109 ? 5.970 56.725 85.874 1.00 50.13 143 GLU B O 1
ATOM 3731 N N . ALA B 1 110 ? 5.635 58.105 87.626 1.00 49.51 144 ALA B N 1
ATOM 3732 C CA . ALA B 1 110 ? 5.065 57.071 88.490 1.00 49.08 144 ALA B CA 1
ATOM 3733 C C . ALA B 1 110 ? 3.787 56.430 87.929 1.00 49.14 144 ALA B C 1
ATOM 3734 O O . ALA B 1 110 ? 3.600 55.221 88.066 1.00 49.62 144 ALA B O 1
ATOM 3736 N N . GLU B 1 111 ? 2.925 57.224 87.296 1.00 48.85 145 GLU B N 1
ATOM 3737 C CA . GLU B 1 111 ? 1.699 56.707 86.659 1.00 48.68 145 GLU B CA 1
ATOM 3738 C C . GLU B 1 111 ? 1.984 55.896 85.394 1.00 47.72 145 GLU B C 1
ATOM 3739 O O . GLU B 1 111 ? 1.323 54.889 85.120 1.00 47.62 145 GLU B O 1
ATOM 3745 N N . SER B 1 112 ? 2.960 56.358 84.624 1.00 46.57 146 SER B N 1
ATOM 3746 C CA . SER B 1 112 ? 3.346 55.716 83.380 1.00 45.62 146 SER B CA 1
ATOM 3747 C C . SER B 1 112 ? 3.988 54.352 83.676 1.00 45.10 146 SER B C 1
ATOM 3748 O O . SER B 1 112 ? 3.811 53.382 82.925 1.00 45.14 146 SER B O 1
ATOM 3751 N N . GLN B 1 113 ? 4.717 54.281 84.788 1.00 43.96 147 GLN B N 1
ATOM 3752 C CA . GLN B 1 113 ? 5.430 53.075 85.151 1.00 42.57 147 GLN B CA 1
ATOM 3753 C C . GLN B 1 113 ? 4.536 52.087 85.891 1.00 42.47 147 GLN B C 1
ATOM 3754 O O . GLN B 1 113 ? 4.822 50.893 85.897 1.00 42.23 147 GLN B O 1
ATOM 3760 N N . LEU B 1 114 ? 3.454 52.576 86.498 1.00 42.15 148 LEU B N 1
ATOM 3761 C CA . LEU B 1 114 ? 2.447 51.692 87.096 1.00 42.02 148 LEU B CA 1
ATOM 3762 C C . LEU B 1 114 ? 1.609 50.957 86.049 1.00 42.06 148 LEU B C 1
ATOM 3763 O O . LEU B 1 114 ? 1.284 49.775 86.220 1.00 41.92 148 LEU B O 1
ATOM 3768 N N . VAL B 1 115 ? 1.271 51.662 84.969 1.00 42.25 149 VAL B N 1
ATOM 3769 C CA . VAL B 1 115 ? 0.637 51.056 83.801 1.00 42.38 149 VAL B CA 1
ATOM 3770 C C . VAL B 1 115 ? 1.567 49.963 83.277 1.00 42.72 149 VAL B C 1
ATOM 3771 O O . VAL B 1 115 ? 1.144 48.824 83.073 1.00 42.88 149 VAL B O 1
ATOM 3775 N N . LYS B 1 116 ? 2.839 50.322 83.097 1.00 42.89 150 LYS B N 1
ATOM 3776 C CA . LYS B 1 116 ? 3.882 49.419 82.613 1.00 42.89 150 LYS B CA 1
ATOM 3777 C C . LYS B 1 116 ? 4.062 48.179 83.498 1.00 42.75 150 LYS B C 1
ATOM 3778 O O . LYS B 1 116 ? 4.235 47.074 82.991 1.00 42.41 150 LYS B O 1
ATOM 3784 N N . ALA B 1 117 ? 4.023 48.373 84.813 1.00 42.63 151 ALA B N 1
ATOM 3785 C CA . ALA B 1 117 ? 4.247 47.293 85.754 1.00 42.71 151 ALA B CA 1
ATOM 3786 C C . ALA B 1 117 ? 3.071 46.333 85.738 1.00 43.20 151 ALA B C 1
ATOM 3787 O O . ALA B 1 117 ? 3.256 45.119 85.766 1.00 43.24 151 ALA B O 1
ATOM 3789 N N . ASP B 1 118 ? 1.865 46.890 85.678 1.00 43.86 152 ASP B N 1
ATOM 3790 C CA . ASP B 1 118 ? 0.646 46.109 85.565 1.00 44.45 152 ASP B CA 1
ATOM 3791 C C . ASP B 1 118 ? 0.609 45.205 84.314 1.00 44.71 152 ASP B C 1
ATOM 3792 O O . ASP B 1 118 ? 0.125 44.068 84.393 1.00 44.85 152 ASP B O 1
ATOM 3797 N N . GLU B 1 119 ? 1.098 45.707 83.176 1.00 44.68 153 GLU B N 1
ATOM 3798 C CA . GLU B 1 119 ? 1.205 44.904 81.958 1.00 45.44 153 GLU B CA 1
ATOM 3799 C C . GLU B 1 119 ? 2.218 43.776 82.150 1.00 45.28 153 GLU B C 1
ATOM 3800 O O . GLU B 1 119 ? 2.011 42.655 81.669 1.00 45.48 153 GLU B O 1
ATOM 3814 N N . GLN B 1 121 ? 2.879 42.354 84.996 1.00 43.27 155 GLN B N 1
ATOM 3815 C CA . GLN B 1 121 ? 2.315 41.384 85.929 1.00 42.61 155 GLN B CA 1
ATOM 3816 C C . GLN B 1 121 ? 1.404 40.383 85.212 1.00 42.38 155 GLN B C 1
ATOM 3817 O O . GLN B 1 121 ? 1.478 39.185 85.475 1.00 42.25 155 GLN B O 1
ATOM 3823 N N . ARG B 1 122 ? 0.577 40.875 84.293 1.00 42.07 156 ARG B N 1
ATOM 3824 C CA . ARG B 1 122 ? -0.250 40.008 83.461 1.00 42.30 156 ARG B CA 1
ATOM 3825 C C . ARG B 1 122 ? 0.620 39.101 82.607 1.00 41.20 156 ARG B C 1
ATOM 3826 O O . ARG B 1 122 ? 0.334 37.915 82.470 1.00 41.29 156 ARG B O 1
ATOM 3834 N N . LEU B 1 123 ? 1.669 39.669 82.015 1.00 40.12 157 LEU B N 1
ATOM 3835 C CA . LEU B 1 123 ? 2.563 38.897 81.146 1.00 38.84 157 LEU B CA 1
ATOM 3836 C C . LEU B 1 123 ? 3.302 37.816 81.914 1.00 38.05 157 LEU B C 1
ATOM 3837 O O . LEU B 1 123 ? 3.474 36.712 81.409 1.00 37.84 157 LEU B O 1
ATOM 3842 N N . ARG B 1 124 ? 3.720 38.134 83.134 1.00 37.20 158 ARG B N 1
ATOM 3843 C CA . ARG B 1 124 ? 4.417 37.171 83.971 1.00 36.67 158 ARG B CA 1
ATOM 3844 C C . ARG B 1 124 ? 3.494 35.992 84.311 1.00 36.50 158 ARG B C 1
ATOM 3845 O O . ARG B 1 124 ? 3.910 34.841 84.238 1.00 36.73 158 ARG B O 1
ATOM 3853 N N . SER B 1 125 ? 2.240 36.290 84.648 1.00 36.13 159 SER B N 1
ATOM 3854 C CA . SER B 1 125 ? 1.224 35.271 84.902 1.00 35.81 159 SER B CA 1
ATOM 3855 C C . SER B 1 125 ? 1.038 34.344 83.715 1.00 35.57 159 SER B C 1
ATOM 3856 O O . SER B 1 125 ? 1.092 33.130 83.856 1.00 35.51 159 SER B O 1
ATOM 3859 N N . GLN B 1 126 ? 0.817 34.930 82.547 1.00 35.18 160 GLN B N 1
ATOM 3860 C CA . GLN B 1 126 ? 0.608 34.160 81.347 1.00 35.13 160 GLN B CA 1
ATOM 3861 C C . GLN B 1 126 ? 1.816 33.269 81.045 1.00 34.98 160 GLN B C 1
ATOM 3862 O O . GLN B 1 126 ? 1.655 32.081 80.758 1.00 35.43 160 GLN B O 1
ATOM 3868 N N . ALA B 1 127 ? 3.014 33.840 81.147 1.00 34.36 161 ALA B N 1
ATOM 3869 C CA . ALA B 1 127 ? 4.260 33.122 80.923 1.00 33.84 161 ALA B CA 1
ATOM 3870 C C . ALA B 1 127 ? 4.436 31.942 81.879 1.00 33.88 161 ALA B C 1
ATOM 3871 O O . ALA B 1 127 ? 4.811 30.852 81.452 1.00 33.76 161 ALA B O 1
ATOM 3873 N N . LEU B 1 128 ? 4.175 32.160 83.165 1.00 33.62 162 LEU B N 1
ATOM 3874 C CA . LEU B 1 128 ? 4.288 31.093 84.140 1.00 34.11 162 LEU B CA 1
ATOM 3875 C C . LEU B 1 128 ? 3.235 29.986 83.919 1.00 34.37 162 LEU B C 1
ATOM 3876 O O . LEU B 1 128 ? 3.548 28.792 84.012 1.00 34.12 162 LEU B O 1
ATOM 3881 N N . ASP B 1 129 ? 2.005 30.389 83.609 1.00 34.61 163 ASP B N 1
ATOM 3882 C CA . ASP B 1 129 ? 0.917 29.440 83.368 1.00 35.05 163 ASP B CA 1
ATOM 3883 C C . ASP B 1 129 ? 1.202 28.615 82.119 1.00 35.08 163 ASP B C 1
ATOM 3884 O O . ASP B 1 129 ? 0.990 27.403 82.117 1.00 35.59 163 ASP B O 1
ATOM 3889 N N . ALA B 1 130 ? 1.700 29.268 81.072 1.00 34.73 164 ALA B N 1
ATOM 3890 C CA . ALA B 1 130 ? 2.089 28.573 79.853 1.00 34.50 164 ALA B CA 1
ATOM 3891 C C . ALA B 1 130 ? 3.240 27.592 80.094 1.00 34.53 164 ALA B C 1
ATOM 3892 O O . ALA B 1 130 ? 3.248 26.503 79.524 1.00 34.55 164 ALA B O 1
ATOM 3894 N N . PHE B 1 131 ? 4.205 27.986 80.927 1.00 34.45 165 PHE B N 1
ATOM 3895 C CA . PHE B 1 131 ? 5.325 27.116 81.275 1.00 34.41 165 PHE B CA 1
ATOM 3896 C C . PHE B 1 131 ? 4.821 25.925 82.068 1.00 34.88 165 PHE B C 1
ATOM 3897 O O . PHE B 1 131 ? 5.209 24.800 81.805 1.00 35.10 165 PHE B O 1
ATOM 3905 N N . ASP B 1 132 ? 3.952 26.180 83.036 1.00 35.62 166 ASP B N 1
ATOM 3906 C CA . ASP B 1 132 ? 3.385 25.117 83.860 1.00 36.38 166 ASP B CA 1
ATOM 3907 C C . ASP B 1 132 ? 2.667 24.058 83.019 1.00 36.40 166 ASP B C 1
ATOM 3908 O O . ASP B 1 132 ? 2.770 22.881 83.313 1.00 36.69 166 ASP B O 1
ATOM 3913 N N . GLY B 1 133 ? 1.964 24.475 81.969 1.00 36.23 167 GLY B N 1
ATOM 3914 C CA . GLY B 1 133 ? 1.292 23.535 81.077 1.00 36.08 167 GLY B CA 1
ATOM 3915 C C . GLY B 1 133 ? 2.141 23.108 79.886 1.00 36.24 167 GLY B C 1
ATOM 3916 O O . GLY B 1 133 ? 1.602 22.755 78.829 1.00 36.48 167 GLY B O 1
ATOM 3917 N N . ALA B 1 134 ? 3.465 23.137 80.062 1.00 35.84 168 ALA B N 1
ATOM 3918 C CA . ALA B 1 134 ? 4.455 22.844 79.008 1.00 35.33 168 ALA B CA 1
ATOM 3919 C C . ALA B 1 134 ? 4.125 23.422 77.629 1.00 35.22 168 ALA B C 1
ATOM 3920 O O . ALA B 1 134 ? 4.432 22.824 76.605 1.00 35.32 168 ALA B O 1
ATOM 3922 N N . ASP B 1 135 ? 3.492 24.583 77.602 1.00 35.13 169 ASP B N 1
ATOM 3923 C CA . ASP B 1 135 ? 3.306 25.285 76.351 1.00 35.19 169 ASP B CA 1
ATOM 3924 C C . ASP B 1 135 ? 4.467 26.268 76.202 1.00 34.91 169 ASP B C 1
ATOM 3925 O O . ASP B 1 135 ? 4.350 27.451 76.512 1.00 35.00 169 ASP B O 1
ATOM 3930 N N . TYR B 1 136 ? 5.596 25.756 75.734 1.00 34.67 170 TYR B N 1
ATOM 3931 C CA . TYR B 1 136 ? 6.828 26.532 75.725 1.00 34.35 170 TYR B CA 1
ATOM 3932 C C . TYR B 1 136 ? 6.863 27.590 74.646 1.00 34.52 170 TYR B C 1
ATOM 3933 O O . TYR B 1 136 ? 7.396 28.675 74.882 1.00 34.38 170 TYR B O 1
ATOM 3942 N N . THR B 1 137 ? 6.285 27.290 73.483 1.00 34.73 171 THR B N 1
ATOM 3943 C CA . THR B 1 137 ? 6.235 28.266 72.393 1.00 35.33 171 THR B CA 1
ATOM 3944 C C . THR B 1 137 ? 5.379 29.472 72.794 1.00 35.23 171 THR B C 1
ATOM 3945 O O . THR B 1 137 ? 5.658 30.604 72.390 1.00 35.64 171 THR B O 1
ATOM 3949 N N . ALA B 1 138 ? 4.338 29.221 73.586 1.00 34.97 172 ALA B N 1
ATOM 3950 C CA . ALA B 1 138 ? 3.505 30.290 74.123 1.00 34.54 172 ALA B CA 1
ATOM 3951 C C . ALA B 1 138 ? 4.272 31.074 75.154 1.00 34.15 172 ALA B C 1
ATOM 3952 O O . ALA B 1 138 ? 4.193 32.303 75.189 1.00 34.56 172 ALA B O 1
ATOM 3954 N N . ALA B 1 139 ? 5.010 30.356 75.994 1.00 33.82 173 ALA B N 1
ATOM 3955 C CA . ALA B 1 139 ? 5.787 30.977 77.058 1.00 33.73 173 ALA B CA 1
ATOM 3956 C C . ALA B 1 139 ? 6.830 31.972 76.535 1.00 34.05 173 ALA B C 1
ATOM 3957 O O . ALA B 1 139 ? 6.958 33.060 77.106 1.00 34.34 173 ALA B O 1
ATOM 3959 N N . ILE B 1 140 ? 7.543 31.635 75.451 1.00 34.21 174 ILE B N 1
ATOM 3960 C CA . ILE B 1 140 ? 8.574 32.547 74.926 1.00 34.87 174 ILE B CA 1
ATOM 3961 C C . ILE B 1 140 ? 7.952 33.869 74.455 1.00 34.71 174 ILE B C 1
ATOM 3962 O O . ILE B 1 140 ? 8.509 34.934 74.709 1.00 34.33 174 ILE B O 1
ATOM 3967 N N . THR B 1 141 ? 6.789 33.788 73.804 1.00 34.95 175 THR B N 1
ATOM 3968 C CA . THR B 1 141 ? 6.093 34.977 73.301 1.00 35.11 175 THR B CA 1
ATOM 3969 C C . THR B 1 141 ? 5.916 35.973 74.438 1.00 35.04 175 THR B C 1
ATOM 3970 O O . THR B 1 141 ? 6.211 37.156 74.286 1.00 35.48 175 THR B O 1
ATOM 3974 N N . PHE B 1 142 ? 5.454 35.474 75.582 1.00 34.88 176 PHE B N 1
ATOM 3975 C CA . PHE B 1 142 ? 5.247 36.306 76.763 1.00 34.46 176 PHE B CA 1
ATOM 3976 C C . PHE B 1 142 ? 6.575 36.761 77.350 1.00 34.36 176 PHE B C 1
ATOM 3977 O O . PHE B 1 142 ? 6.716 37.912 77.760 1.00 34.46 176 PHE B O 1
ATOM 3985 N N . LEU B 1 143 ? 7.547 35.857 77.382 1.00 34.04 177 LEU B N 1
ATOM 3986 C CA . LEU B 1 143 ? 8.847 36.168 77.961 1.00 33.71 177 LEU B CA 1
ATOM 3987 C C . LEU B 1 143 ? 9.625 37.194 77.142 1.00 33.82 177 LEU B C 1
ATOM 3988 O O . LEU B 1 143 ? 10.307 38.036 77.701 1.00 33.90 177 LEU B O 1
ATOM 3993 N N . ASP B 1 144 ? 9.502 37.124 75.822 1.00 34.33 178 ASP B N 1
ATOM 3994 C CA . ASP B 1 144 ? 10.080 38.113 74.924 1.00 34.72 178 ASP B CA 1
ATOM 3995 C C . ASP B 1 144 ? 9.632 39.525 75.291 1.00 35.17 178 ASP B C 1
ATOM 3996 O O . ASP B 1 144 ? 10.465 40.424 75.422 1.00 35.31 178 ASP B O 1
ATOM 4001 N N . LYS B 1 145 ? 8.323 39.713 75.454 1.00 35.40 179 LYS B N 1
ATOM 4002 C CA . LYS B 1 145 ? 7.772 41.019 75.803 1.00 36.19 179 LYS B CA 1
ATOM 4003 C C . LYS B 1 145 ? 8.178 41.463 77.207 1.00 35.77 179 LYS B C 1
ATOM 4004 O O . LYS B 1 145 ? 8.512 42.636 77.411 1.00 35.86 179 LYS B O 1
ATOM 4010 N N . ILE B 1 146 ? 8.150 40.541 78.168 1.00 35.24 180 ILE B N 1
ATOM 4011 C CA . ILE B 1 146 ? 8.605 40.866 79.517 1.00 34.98 180 ILE B CA 1
ATOM 4012 C C . ILE B 1 146 ? 10.064 41.307 79.498 1.00 35.01 180 ILE B C 1
ATOM 4013 O O . ILE B 1 146 ? 10.388 42.387 79.976 1.00 34.88 180 ILE B O 1
ATOM 4018 N N . LEU B 1 147 ? 10.940 40.490 78.929 1.00 35.42 181 LEU B N 1
ATOM 4019 C CA . LEU B 1 147 ? 12.380 40.725 79.063 1.00 36.32 181 LEU B CA 1
ATOM 4020 C C . LEU B 1 147 ? 12.875 41.944 78.287 1.00 36.91 181 LEU B C 1
ATOM 4021 O O . LEU B 1 147 ? 13.966 42.444 78.520 1.00 36.98 181 LEU B O 1
ATOM 4026 N N . GLU B 1 148 ? 12.048 42.414 77.369 1.00 37.78 182 GLU B N 1
ATOM 4027 C CA . GLU B 1 148 ? 12.336 43.593 76.580 1.00 38.67 182 GLU B CA 1
ATOM 4028 C C . GLU B 1 148 ? 12.139 44.849 77.435 1.00 38.11 182 GLU B C 1
ATOM 4029 O O . GLU B 1 148 ? 12.609 45.922 77.074 1.00 38.60 182 GLU B O 1
ATOM 4035 N N . VAL B 1 149 ? 11.464 44.699 78.573 1.00 37.35 183 VAL B N 1
ATOM 4036 C CA . VAL B 1 149 ? 11.272 45.783 79.537 1.00 36.59 183 VAL B CA 1
ATOM 4037 C C . VAL B 1 149 ? 11.987 45.479 80.854 1.00 36.51 183 VAL B C 1
ATOM 4038 O O . VAL B 1 149 ? 12.645 46.345 81.414 1.00 36.82 183 VAL B O 1
ATOM 4042 N N . CYS B 1 150 ? 11.848 44.254 81.353 1.00 36.05 184 CYS B N 1
ATOM 4043 C CA . CYS B 1 150 ? 12.566 43.835 82.559 1.00 35.70 184 CYS B CA 1
ATOM 4044 C C . CYS B 1 150 ? 13.940 43.259 82.201 1.00 35.27 184 CYS B C 1
ATOM 4045 O O . CYS B 1 150 ? 14.213 42.074 82.399 1.00 34.75 184 CYS B O 1
ATOM 4048 N N . VAL B 1 151 ? 14.805 44.126 81.696 1.00 35.26 185 VAL B N 1
ATOM 4049 C CA . VAL B 1 151 ? 16.038 43.708 81.021 1.00 35.26 185 VAL B CA 1
ATOM 4050 C C . VAL B 1 151 ? 17.086 43.073 81.936 1.00 35.16 185 VAL B C 1
ATOM 4051 O O . VAL B 1 151 ? 18.023 42.445 81.448 1.00 35.61 185 VAL B O 1
ATOM 4055 N N . TRP B 1 152 ? 16.932 43.230 83.249 1.00 34.82 186 TRP B N 1
ATOM 4056 C CA . TRP B 1 152 ? 17.867 42.635 84.207 1.00 34.41 186 TRP B CA 1
ATOM 4057 C C . TRP B 1 152 ? 17.234 41.561 85.089 1.00 34.56 186 TRP B C 1
ATOM 4058 O O . TRP B 1 152 ? 17.705 41.298 86.193 1.00 34.38 186 TRP B O 1
ATOM 4069 N N . ASP B 1 153 ? 16.167 40.946 84.600 1.00 34.98 187 ASP B N 1
ATOM 4070 C CA . ASP B 1 153 ? 15.512 39.862 85.315 1.00 35.49 187 ASP B CA 1
ATOM 4071 C C . ASP B 1 153 ? 16.194 38.547 84.957 1.00 35.49 187 ASP B C 1
ATOM 4072 O O . ASP B 1 153 ? 15.887 37.936 83.932 1.00 35.52 187 ASP B O 1
ATOM 4077 N N . ALA B 1 154 ? 17.124 38.119 85.804 1.00 35.55 188 ALA B N 1
ATOM 4078 C CA . ALA B 1 154 ? 17.931 36.947 85.514 1.00 35.66 188 ALA B CA 1
ATOM 4079 C C . ALA B 1 154 ? 17.077 35.692 85.441 1.00 35.81 188 ALA B C 1
ATOM 4080 O O . ALA B 1 154 ? 17.258 34.858 84.556 1.00 36.01 188 ALA B O 1
ATOM 4082 N N . GLU B 1 155 ? 16.137 35.561 86.364 1.00 35.90 189 GLU B N 1
ATOM 4083 C CA . GLU B 1 155 ? 15.372 34.319 86.469 1.00 36.45 189 GLU B CA 1
ATOM 4084 C C . GLU B 1 155 ? 14.365 34.083 85.322 1.00 35.88 189 GLU B C 1
ATOM 4085 O O . GLU B 1 155 ? 14.089 32.935 84.966 1.00 36.07 189 GLU B O 1
ATOM 4091 N N . LEU B 1 156 ? 13.839 35.152 84.729 1.00 35.35 190 LEU B N 1
ATOM 4092 C CA . LEU B 1 156 ? 12.960 34.988 83.571 1.00 34.88 190 LEU B CA 1
ATOM 4093 C C . LEU B 1 156 ? 13.780 34.746 82.318 1.00 34.93 190 LEU B C 1
ATOM 4094 O O . LEU B 1 156 ? 13.320 34.111 81.368 1.00 35.19 190 LEU B O 1
ATOM 4099 N N . ARG B 1 157 ? 15.013 35.239 82.320 1.00 34.96 191 ARG B N 1
ATOM 4100 C CA . ARG B 1 157 ? 15.929 34.912 81.247 1.00 34.98 191 ARG B CA 1
ATOM 4101 C C . ARG B 1 157 ? 16.264 33.429 81.289 1.00 34.41 191 ARG B C 1
ATOM 4102 O O . ARG B 1 157 ? 16.322 32.784 80.248 1.00 34.33 191 ARG B O 1
ATOM 4110 N N . GLU B 1 158 ? 16.455 32.894 82.495 1.00 34.15 192 GLU B N 1
ATOM 4111 C CA . GLU B 1 158 ? 16.631 31.450 82.682 1.00 34.21 192 GLU B CA 1
ATOM 4112 C C . GLU B 1 158 ? 15.430 30.643 82.254 1.00 33.59 192 GLU B C 1
ATOM 4113 O O . GLU B 1 158 ? 15.589 29.643 81.567 1.00 33.60 192 GLU B O 1
ATOM 4119 N N . LEU B 1 159 ? 14.234 31.076 82.636 1.00 33.12 193 LEU B N 1
ATOM 4120 C CA . LEU B 1 159 ? 13.033 30.355 82.236 1.00 33.02 193 LEU B CA 1
ATOM 4121 C C . LEU B 1 159 ? 12.893 30.324 80.724 1.00 33.13 193 LEU B C 1
ATOM 4122 O O . LEU B 1 159 ? 12.520 29.311 80.151 1.00 33.24 193 LEU B O 1
ATOM 4127 N N . ARG B 1 160 ? 13.212 31.433 80.074 1.00 33.32 194 ARG B N 1
ATOM 4128 C CA . ARG B 1 160 ? 13.194 31.478 78.633 1.00 33.56 194 ARG B CA 1
ATOM 4129 C C . ARG B 1 160 ? 14.230 30.517 78.063 1.00 33.93 194 ARG B C 1
ATOM 4130 O O . ARG B 1 160 ? 13.994 29.866 77.046 1.00 34.20 194 ARG B O 1
ATOM 4138 N N . ALA B 1 161 ? 15.378 30.418 78.720 1.00 34.08 195 ALA B N 1
ATOM 4139 C CA . ALA B 1 161 ? 16.390 29.464 78.301 1.00 34.64 195 ALA B CA 1
ATOM 4140 C C . ALA B 1 161 ? 15.772 28.069 78.262 1.00 34.81 195 ALA B C 1
ATOM 4141 O O . ALA B 1 161 ? 15.888 27.341 77.272 1.00 34.55 195 ALA B O 1
ATOM 4143 N N . GLU B 1 162 ? 15.062 27.743 79.333 1.00 35.40 196 GLU B N 1
ATOM 4144 C CA . GLU B 1 162 ? 14.382 26.478 79.476 1.00 36.16 196 GLU B CA 1
ATOM 4145 C C . GLU B 1 162 ? 13.417 26.197 78.332 1.00 35.85 196 GLU B C 1
ATOM 4146 O O . GLU B 1 162 ? 13.405 25.098 77.786 1.00 36.19 196 GLU B O 1
ATOM 4152 N N . CYS B 1 163 ? 12.605 27.180 77.963 1.00 35.61 197 CYS B N 1
ATOM 4153 C CA . CYS B 1 163 ? 11.714 27.021 76.810 1.00 35.55 197 CYS B CA 1
ATOM 4154 C C . CYS B 1 163 ? 12.473 26.718 75.512 1.00 35.94 197 CYS B C 1
ATOM 4155 O O . CYS B 1 163 ? 12.038 25.877 74.722 1.00 35.56 197 CYS B O 1
ATOM 4158 N N . PHE B 1 164 ? 13.607 27.395 75.308 1.00 36.55 198 PHE B N 1
ATOM 4159 C CA . PHE B 1 164 ? 14.439 27.170 74.123 1.00 37.26 198 PHE B CA 1
ATOM 4160 C C . PHE B 1 164 ? 15.040 25.763 74.090 1.00 37.80 198 PHE B C 1
ATOM 4161 O O . PHE B 1 164 ? 15.033 25.131 73.034 1.00 37.76 198 PHE B O 1
ATOM 4169 N N . ILE B 1 165 ? 15.551 25.271 75.225 1.00 38.36 199 ILE B N 1
ATOM 4170 C CA . ILE B 1 165 ? 16.074 23.903 75.264 1.00 39.46 199 ILE B CA 1
ATOM 4171 C C . ILE B 1 165 ? 14.941 22.951 74.888 1.00 39.58 199 ILE B C 1
ATOM 4172 O O . ILE B 1 165 ? 15.126 22.021 74.118 1.00 39.57 199 ILE B O 1
ATOM 4177 N N . LYS B 1 166 ? 13.754 23.225 75.402 1.00 40.15 200 LYS B N 1
ATOM 4178 C CA . LYS B 1 166 ? 12.624 22.353 75.164 1.00 40.98 200 LYS B CA 1
ATOM 4179 C C . LYS B 1 166 ? 12.115 22.468 73.727 1.00 41.68 200 LYS B C 1
ATOM 4180 O O . LYS B 1 166 ? 11.707 21.472 73.131 1.00 41.51 200 LYS B O 1
ATOM 4186 N N . GLU B 1 167 ? 12.159 23.669 73.158 1.00 42.52 201 GLU B N 1
ATOM 4187 C CA . GLU B 1 167 ? 11.779 23.813 71.761 1.00 43.83 201 GLU B CA 1
ATOM 4188 C C . GLU B 1 167 ? 12.874 23.319 70.811 1.00 44.11 201 GLU B C 1
ATOM 4189 O O . GLU B 1 167 ? 12.680 23.297 69.594 1.00 44.57 201 GLU B O 1
ATOM 4195 N N . GLY B 1 168 ? 14.016 22.916 71.360 1.00 44.29 202 GLY B N 1
ATOM 4196 C CA . GLY B 1 168 ? 15.114 22.398 70.539 1.00 44.49 202 GLY B CA 1
ATOM 4197 C C . GLY B 1 168 ? 15.917 23.490 69.853 1.00 44.71 202 GLY B C 1
ATOM 4198 O O . GLY B 1 168 ? 16.253 23.390 68.669 1.00 45.11 202 GLY B O 1
ATOM 4199 N N . GLU B 1 169 ? 16.222 24.541 70.604 1.00 44.53 203 GLU B N 1
ATOM 4200 C CA . GLU B 1 169 ? 17.067 25.615 70.121 1.00 44.46 203 GLU B CA 1
ATOM 4201 C C . GLU B 1 169 ? 18.114 25.941 71.174 1.00 43.71 203 GLU B C 1
ATOM 4202 O O . GLU B 1 169 ? 18.035 26.973 71.840 1.00 43.80 203 GLU B O 1
ATOM 4208 N N . PRO B 1 170 ? 19.094 25.034 71.341 1.00 43.16 204 PRO B N 1
ATOM 4209 C CA . PRO B 1 170 ? 20.132 25.162 72.364 1.00 42.71 204 PRO B CA 1
ATOM 4210 C C . PRO B 1 170 ? 20.993 26.416 72.255 1.00 42.41 204 PRO B C 1
ATOM 4211 O O . PRO B 1 170 ? 21.405 26.947 73.284 1.00 42.15 204 PRO B O 1
ATOM 4215 N N . ARG B 1 171 ? 21.259 26.884 71.033 1.00 42.30 205 ARG B N 1
ATOM 4216 C CA . ARG B 1 171 ? 22.106 28.071 70.831 1.00 42.13 205 ARG B CA 1
ATOM 4217 C C . ARG B 1 171 ? 21.467 29.303 71.468 1.00 41.92 205 ARG B C 1
ATOM 4218 O O . ARG B 1 171 ? 22.142 30.112 72.102 1.00 41.88 205 ARG B O 1
ATOM 4226 N N . LYS B 1 172 ? 20.152 29.416 71.328 1.00 41.72 206 LYS B N 1
ATOM 4227 C CA . LYS B 1 172 ? 19.414 30.529 71.908 1.00 41.47 206 LYS B CA 1
ATOM 4228 C C . LYS B 1 172 ? 19.366 30.446 73.432 1.00 41.17 206 LYS B C 1
ATOM 4229 O O . LYS B 1 172 ? 19.317 31.471 74.119 1.00 41.02 206 LYS B O 1
ATOM 4235 N N . ALA B 1 173 ? 19.407 29.225 73.955 1.00 40.77 207 ALA B N 1
ATOM 4236 C CA . ALA B 1 173 ? 19.405 29.018 75.392 1.00 40.62 207 ALA B CA 1
ATOM 4237 C C . ALA B 1 173 ? 20.766 29.312 76.018 1.00 40.61 207 ALA B C 1
ATOM 4238 O O . ALA B 1 173 ? 20.828 29.921 77.078 1.00 40.81 207 ALA B O 1
ATOM 4240 N N . ILE B 1 174 ? 21.857 28.898 75.375 1.00 40.75 208 ILE B N 1
ATOM 4241 C CA . ILE B 1 174 ? 23.194 29.283 75.862 1.00 40.93 208 ILE B CA 1
ATOM 4242 C C . ILE B 1 174 ? 23.291 30.809 75.976 1.00 40.26 208 ILE B C 1
ATOM 4243 O O . ILE B 1 174 ? 23.663 31.329 77.021 1.00 40.02 208 ILE B O 1
ATOM 4248 N N . SER B 1 175 ? 22.900 31.511 74.916 1.00 39.78 209 SER B N 1
ATOM 4249 C CA . SER B 1 175 ? 22.916 32.971 74.892 1.00 39.56 209 SER B CA 1
ATOM 4250 C C . SER B 1 175 ? 22.186 33.598 76.083 1.00 39.72 209 SER B C 1
ATOM 4251 O O . SER B 1 175 ? 22.709 34.503 76.735 1.00 39.68 209 SER B O 1
ATOM 4254 N N . ASP B 1 176 ? 20.984 33.100 76.369 1.00 39.85 210 ASP B N 1
ATOM 4255 C CA . ASP B 1 176 ? 20.188 33.585 77.492 1.00 39.88 210 ASP B CA 1
ATOM 4256 C C . ASP B 1 176 ? 20.803 33.216 78.809 1.00 39.97 210 ASP B C 1
ATOM 4257 O O . ASP B 1 176 ? 20.724 33.976 79.766 1.00 40.11 210 ASP B O 1
ATOM 4262 N N . LEU B 1 177 ? 21.402 32.033 78.855 1.00 40.21 211 LEU B N 1
ATOM 4263 C CA . LEU B 1 177 ? 22.037 31.549 80.066 1.00 40.39 211 LEU B CA 1
ATOM 4264 C C . LEU B 1 177 ? 23.322 32.316 80.355 1.00 40.88 211 LEU B C 1
ATOM 4265 O O . LEU B 1 177 ? 23.628 32.602 81.516 1.00 40.97 211 LEU B O 1
ATOM 4270 N N . LYS B 1 178 ? 24.052 32.675 79.301 1.00 41.39 212 LYS B N 1
ATOM 4271 C CA . LYS B 1 178 ? 25.243 33.511 79.448 1.00 42.08 212 LYS B CA 1
ATOM 4272 C C . LYS B 1 178 ? 24.847 34.887 79.967 1.00 41.88 212 LYS B C 1
ATOM 4273 O O . LYS B 1 178 ? 25.412 35.371 80.954 1.00 41.64 212 LYS B O 1
ATOM 4279 N N . ALA B 1 179 ? 23.854 35.493 79.319 1.00 42.10 213 ALA B N 1
ATOM 4280 C CA . ALA B 1 179 ? 23.346 36.797 79.735 1.00 42.43 213 ALA B CA 1
ATOM 4281 C C . ALA B 1 179 ? 22.901 36.770 81.199 1.00 43.21 213 ALA B C 1
ATOM 4282 O O . ALA B 1 179 ? 23.238 37.665 81.970 1.00 43.53 213 ALA B O 1
ATOM 4284 N N . ALA B 1 180 ? 22.178 35.723 81.585 1.00 44.31 214 ALA B N 1
ATOM 4285 C CA . ALA B 1 180 ? 21.724 35.559 82.965 1.00 45.62 214 ALA B CA 1
ATOM 4286 C C . ALA B 1 180 ? 22.872 35.473 83.971 1.00 46.53 214 ALA B C 1
ATOM 4287 O O . ALA B 1 180 ? 22.798 36.065 85.041 1.00 46.41 214 ALA B O 1
ATOM 4289 N N . SER B 1 181 ? 23.926 34.736 83.616 1.00 48.07 215 SER B N 1
ATOM 4290 C CA . SER B 1 181 ? 25.109 34.559 84.480 1.00 49.55 215 SER B CA 1
ATOM 4291 C C . SER B 1 181 ? 25.870 35.858 84.788 1.00 50.31 215 SER B C 1
ATOM 4292 O O . SER B 1 181 ? 26.546 35.949 85.811 1.00 50.68 215 SER B O 1
ATOM 4295 N N . LYS B 1 182 ? 25.766 36.845 83.899 1.00 51.14 216 LYS B N 1
ATOM 4296 C CA . LYS B 1 182 ? 26.397 38.150 84.107 1.00 52.00 216 LYS B CA 1
ATOM 4297 C C . LYS B 1 182 ? 25.578 39.087 85.006 1.00 52.27 216 LYS B C 1
ATOM 4298 O O . LYS B 1 182 ? 26.111 40.055 85.541 1.00 52.59 216 LYS B O 1
ATOM 4304 N N . LEU B 1 183 ? 24.294 38.785 85.183 1.00 52.71 217 LEU B N 1
ATOM 4305 C CA . LEU B 1 183 ? 23.425 39.545 86.094 1.00 52.95 217 LEU B CA 1
ATOM 4306 C C . LEU B 1 183 ? 23.385 38.940 87.497 1.00 53.70 217 LEU B C 1
ATOM 4307 O O . LEU B 1 183 ? 22.745 39.486 88.386 1.00 53.48 217 LEU B O 1
ATOM 4312 N N . LYS B 1 184 ? 24.085 37.825 87.691 1.00 55.07 218 LYS B N 1
ATOM 4313 C CA . LYS B 1 184 ? 23.941 36.995 88.894 1.00 56.51 218 LYS B CA 1
ATOM 4314 C C . LYS B 1 184 ? 25.305 36.502 89.414 1.00 57.38 218 LYS B C 1
ATOM 4315 O O . LYS B 1 184 ? 26.314 36.570 88.697 1.00 57.65 218 LYS B O 1
ATOM 4321 N N . SER B 1 185 ? 25.331 36.004 90.652 1.00 58.33 219 SER B N 1
ATOM 4322 C CA . SER B 1 185 ? 26.554 35.427 91.235 1.00 59.46 219 SER B CA 1
ATOM 4323 C C . SER B 1 185 ? 26.509 33.890 91.394 1.00 60.07 219 SER B C 1
ATOM 4324 O O . SER B 1 185 ? 27.435 33.185 90.960 1.00 60.36 219 SER B O 1
ATOM 4327 N N . ASP B 1 186 ? 25.440 33.381 92.013 1.00 60.59 220 ASP B N 1
ATOM 4328 C CA . ASP B 1 186 ? 25.270 31.936 92.235 1.00 61.00 220 ASP B CA 1
ATOM 4329 C C . ASP B 1 186 ? 25.020 31.188 90.908 1.00 60.83 220 ASP B C 1
ATOM 4330 O O . ASP B 1 186 ? 23.872 30.908 90.526 1.00 61.04 220 ASP B O 1
ATOM 4335 N N . ASN B 1 187 ? 26.103 30.854 90.216 1.00 60.30 221 ASN B N 1
ATOM 4336 C CA . ASN B 1 187 ? 25.980 30.315 88.867 1.00 59.88 221 ASN B CA 1
ATOM 4337 C C . ASN B 1 187 ? 26.248 28.819 88.706 1.00 59.20 221 ASN B C 1
ATOM 4338 O O . ASN B 1 187 ? 26.390 28.347 87.583 1.00 59.32 221 ASN B O 1
ATOM 4343 N N . THR B 1 188 ? 26.299 28.067 89.803 1.00 58.39 222 THR B N 1
ATOM 4344 C CA . THR B 1 188 ? 26.529 26.623 89.691 1.00 57.75 222 THR B CA 1
ATOM 4345 C C . THR B 1 188 ? 25.550 25.993 88.698 1.00 57.01 222 THR B C 1
ATOM 4346 O O . THR B 1 188 ? 25.972 25.317 87.761 1.00 57.06 222 THR B O 1
ATOM 4350 N N . GLU B 1 189 ? 24.256 26.232 88.888 1.00 55.92 223 GLU B N 1
ATOM 4351 C CA . GLU B 1 189 ? 23.250 25.638 88.012 1.00 55.30 223 GLU B CA 1
ATOM 4352 C C . GLU B 1 189 ? 23.297 26.221 86.595 1.00 54.48 223 GLU B C 1
ATOM 4353 O O . GLU B 1 189 ? 23.008 25.514 85.637 1.00 54.41 223 GLU B O 1
ATOM 4359 N N . ALA B 1 190 ? 23.670 27.494 86.464 1.00 53.61 224 ALA B N 1
ATOM 4360 C CA . ALA B 1 190 ? 23.815 28.128 85.145 1.00 52.76 224 ALA B CA 1
ATOM 4361 C C . ALA B 1 190 ? 24.987 27.551 84.336 1.00 52.19 224 ALA B C 1
ATOM 4362 O O . ALA B 1 190 ? 24.810 27.169 83.179 1.00 51.77 224 ALA B O 1
ATOM 4364 N N . PHE B 1 191 ? 26.170 27.490 84.947 1.00 51.57 225 PHE B N 1
ATOM 4365 C CA . PHE B 1 191 ? 27.344 26.906 84.296 1.00 51.24 225 PHE B CA 1
ATOM 4366 C C . PHE B 1 191 ? 27.092 25.443 83.917 1.00 50.71 225 PHE B C 1
ATOM 4367 O O . PHE B 1 191 ? 27.305 25.064 82.765 1.00 50.80 225 PHE B O 1
ATOM 4375 N N . TYR B 1 192 ? 26.604 24.641 84.867 1.00 49.73 226 TYR B N 1
ATOM 4376 C CA . TYR B 1 192 ? 26.224 23.259 84.588 1.00 48.74 226 TYR B CA 1
ATOM 4377 C C . TYR B 1 192 ? 25.280 23.145 83.385 1.00 48.14 226 TYR B C 1
ATOM 4378 O O . TYR B 1 192 ? 25.508 22.332 82.485 1.00 48.28 226 TYR B O 1
ATOM 4387 N N . LYS B 1 193 ? 24.224 23.953 83.370 1.00 47.23 227 LYS B N 1
ATOM 4388 C CA . LYS B 1 193 ? 23.275 23.970 82.252 1.00 46.24 227 LYS B CA 1
ATOM 4389 C C . LYS B 1 193 ? 23.985 24.297 80.938 1.00 45.21 227 LYS B C 1
ATOM 4390 O O . LYS B 1 193 ? 23.789 23.602 79.937 1.00 45.01 227 LYS B O 1
ATOM 4396 N N . ILE B 1 194 ? 24.813 25.347 80.960 1.00 44.13 228 ILE B N 1
ATOM 4397 C CA . ILE B 1 194 ? 25.584 25.784 79.790 1.00 42.91 228 ILE B CA 1
ATOM 4398 C C . ILE B 1 194 ? 26.491 24.653 79.314 1.00 42.17 228 ILE B C 1
ATOM 4399 O O . ILE B 1 194 ? 26.446 24.265 78.147 1.00 41.27 228 ILE B O 1
ATOM 4404 N N . SER B 1 195 ? 27.267 24.109 80.250 1.00 41.85 229 SER B N 1
ATOM 4405 C CA . SER B 1 195 ? 28.220 23.031 79.991 1.00 41.52 229 SER B CA 1
ATOM 4406 C C . SER B 1 195 ? 27.538 21.808 79.375 1.00 41.24 229 SER B C 1
ATOM 4407 O O . SER B 1 195 ? 28.014 21.239 78.399 1.00 41.15 229 SER B O 1
ATOM 4410 N N . THR B 1 196 ? 26.409 21.427 79.951 1.00 41.24 230 THR B N 1
ATOM 4411 C CA . THR B 1 196 ? 25.581 20.337 79.442 1.00 41.00 230 THR B CA 1
ATOM 4412 C C . THR B 1 196 ? 25.068 20.610 78.026 1.00 40.50 230 THR B C 1
ATOM 4413 O O . THR B 1 196 ? 25.025 19.713 77.197 1.00 40.22 230 THR B O 1
ATOM 4417 N N . LEU B 1 197 ? 24.702 21.857 77.759 1.00 40.38 231 LEU B N 1
ATOM 4418 C CA . LEU B 1 197 ? 24.206 22.242 76.453 1.00 40.33 231 LEU B CA 1
ATOM 4419 C C . LEU B 1 197 ? 25.296 22.219 75.382 1.00 40.35 231 LEU B C 1
ATOM 4420 O O . LEU B 1 197 ? 25.088 21.697 74.281 1.00 40.58 231 LEU B O 1
ATOM 4425 N N . TYR B 1 198 ? 26.450 22.789 75.707 1.00 40.05 232 TYR B N 1
ATOM 4426 C CA . TYR B 1 198 ? 27.598 22.751 74.815 1.00 40.06 232 TYR B CA 1
ATOM 4427 C C . TYR B 1 198 ? 27.923 21.296 74.467 1.00 40.11 232 TYR B C 1
ATOM 4428 O O . TYR B 1 198 ? 28.137 20.955 73.301 1.00 39.76 232 TYR B O 1
ATOM 4437 N N . TYR B 1 199 ? 27.919 20.446 75.492 1.00 40.25 233 TYR B N 1
ATOM 4438 C CA . TYR B 1 199 ? 28.181 19.020 75.343 1.00 40.64 233 TYR B CA 1
ATOM 4439 C C . TYR B 1 199 ? 27.226 18.396 74.338 1.00 41.01 233 TYR B C 1
ATOM 4440 O O . TYR B 1 199 ? 27.649 17.747 73.386 1.00 40.96 233 TYR B O 1
ATOM 4449 N N . GLN B 1 200 ? 25.935 18.618 74.556 1.00 41.57 234 GLN B N 1
ATOM 4450 C CA . GLN B 1 200 ? 24.887 18.135 73.672 1.00 42.17 234 GLN B CA 1
ATOM 4451 C C . GLN B 1 200 ? 25.068 18.633 72.236 1.00 41.97 234 GLN B C 1
ATOM 4452 O O . GLN B 1 200 ? 24.473 18.089 71.312 1.00 42.05 234 GLN B O 1
ATOM 4458 N N . LEU B 1 201 ? 25.879 19.673 72.050 1.00 41.91 235 LEU B N 1
ATOM 4459 C CA . LEU B 1 201 ? 26.083 20.249 70.722 1.00 41.46 235 LEU B CA 1
ATOM 4460 C C . LEU B 1 201 ? 27.354 19.770 70.040 1.00 41.38 235 LEU B C 1
ATOM 4461 O O . LEU B 1 201 ? 27.516 19.970 68.842 1.00 41.68 235 LEU B O 1
ATOM 4466 N N . GLY B 1 202 ? 28.246 19.135 70.795 1.00 41.16 236 GLY B N 1
ATOM 4467 C CA . GLY B 1 202 ? 29.530 18.682 70.263 1.00 40.90 236 GLY B CA 1
ATOM 4468 C C . GLY B 1 202 ? 30.642 19.673 70.549 1.00 41.01 236 GLY B C 1
ATOM 4469 O O . GLY B 1 202 ? 31.815 19.424 70.244 1.00 40.72 236 GLY B O 1
ATOM 4470 N N . ASP B 1 203 ? 30.263 20.810 71.125 1.00 41.12 237 ASP B N 1
ATOM 4471 C CA . ASP B 1 203 ? 31.206 21.833 71.536 1.00 41.34 237 ASP B CA 1
ATOM 4472 C C . ASP B 1 203 ? 31.865 21.403 72.834 1.00 41.45 237 ASP B C 1
ATOM 4473 O O . ASP B 1 203 ? 31.625 21.980 73.896 1.00 41.74 237 ASP B O 1
ATOM 4478 N N . HIS B 1 204 ? 32.712 20.385 72.720 1.00 41.51 238 HIS B N 1
ATOM 4479 C CA . HIS B 1 204 ? 33.248 19.680 73.867 1.00 41.70 238 HIS B CA 1
ATOM 4480 C C . HIS B 1 204 ? 34.295 20.444 74.663 1.00 42.26 238 HIS B C 1
ATOM 4481 O O . HIS B 1 204 ? 34.363 20.292 75.881 1.00 42.42 238 HIS B O 1
ATOM 4488 N N . GLU B 1 205 ? 35.104 21.265 74.003 1.00 42.75 239 GLU B N 1
ATOM 4489 C CA . GLU B 1 205 ? 36.048 22.071 74.758 1.00 43.73 239 GLU B CA 1
ATOM 4490 C C . GLU B 1 205 ? 35.356 23.199 75.517 1.00 44.03 239 GLU B C 1
ATOM 4491 O O . GLU B 1 205 ? 35.671 23.456 76.689 1.00 44.01 239 GLU B O 1
ATOM 4497 N N . LEU B 1 206 ? 34.405 23.864 74.871 1.00 44.47 240 LEU B N 1
ATOM 4498 C CA . LEU B 1 206 ? 33.627 24.873 75.580 1.00 44.91 240 LEU B CA 1
ATOM 4499 C C . LEU B 1 206 ? 32.886 24.255 76.773 1.00 45.10 240 LEU B C 1
ATOM 4500 O O . LEU B 1 206 ? 32.875 24.823 77.864 1.00 44.77 240 LEU B O 1
ATOM 4505 N N . SER B 1 207 ? 32.313 23.071 76.565 1.00 45.74 241 SER B N 1
ATOM 4506 C CA . SER B 1 207 ? 31.652 22.324 77.639 1.00 46.24 241 SER B CA 1
ATOM 4507 C C . SER B 1 207 ? 32.588 22.103 78.821 1.00 47.24 241 SER B C 1
ATOM 4508 O O . SER B 1 207 ? 32.170 22.222 79.974 1.00 47.11 241 SER B O 1
ATOM 4511 N N . LEU B 1 208 ? 33.854 21.807 78.522 1.00 48.67 242 LEU B N 1
ATOM 4512 C CA . LEU B 1 208 ? 34.867 21.535 79.539 1.00 50.20 242 LEU B CA 1
ATOM 4513 C C . LEU B 1 208 ? 35.228 22.796 80.312 1.00 51.25 242 LEU B C 1
ATOM 4514 O O . LEU B 1 208 ? 35.219 22.793 81.543 1.00 51.43 242 LEU B O 1
ATOM 4519 N N . SER B 1 209 ? 35.552 23.866 79.593 1.00 52.56 243 SER B N 1
ATOM 4520 C CA . SER B 1 209 ? 35.891 25.127 80.233 1.00 54.02 243 SER B CA 1
ATOM 4521 C C . SER B 1 209 ? 34.754 25.597 81.135 1.00 55.05 243 SER B C 1
ATOM 4522 O O . SER B 1 209 ? 35.004 26.120 82.222 1.00 55.31 243 SER B O 1
ATOM 4525 N N . GLU B 1 210 ? 33.513 25.374 80.693 1.00 56.20 244 GLU B N 1
ATOM 4526 C CA . GLU B 1 210 ? 32.324 25.780 81.454 1.00 57.28 244 GLU B CA 1
ATOM 4527 C C . GLU B 1 210 ? 32.148 25.008 82.743 1.00 58.16 244 GLU B C 1
ATOM 4528 O O . GLU B 1 210 ? 31.825 25.597 83.767 1.00 58.67 244 GLU B O 1
ATOM 4534 N N . VAL B 1 211 ? 32.361 23.699 82.702 1.00 59.27 245 VAL B N 1
ATOM 4535 C CA . VAL B 1 211 ? 32.186 22.876 83.898 1.00 60.42 245 VAL B CA 1
ATOM 4536 C C . VAL B 1 211 ? 33.281 23.155 84.946 1.00 61.54 245 VAL B C 1
ATOM 4537 O O . VAL B 1 211 ? 33.074 22.937 86.139 1.00 61.48 245 VAL B O 1
ATOM 4541 N N . ARG B 1 212 ? 34.427 23.660 84.486 1.00 63.06 246 ARG B N 1
ATOM 4542 C CA . ARG B 1 212 ? 35.541 24.042 85.361 1.00 64.56 246 ARG B CA 1
ATOM 4543 C C . ARG B 1 212 ? 35.153 25.255 86.193 1.00 65.33 246 ARG B C 1
ATOM 4544 O O . ARG B 1 212 ? 35.435 25.322 87.390 1.00 65.29 246 ARG B O 1
ATOM 4552 N N . GLU B 1 213 ? 34.502 26.206 85.527 1.00 66.41 247 GLU B N 1
ATOM 4553 C CA . GLU B 1 213 ? 33.937 27.386 86.157 1.00 67.32 247 GLU B CA 1
ATOM 4554 C C . GLU B 1 213 ? 32.836 27.015 87.138 1.00 67.70 247 GLU B C 1
ATOM 4555 O O . GLU B 1 213 ? 32.630 27.716 88.121 1.00 67.77 247 GLU B O 1
ATOM 4561 N N . CYS B 1 214 ? 32.134 25.918 86.867 1.00 68.35 248 CYS B N 1
ATOM 4562 C CA . CYS B 1 214 ? 31.176 25.387 87.820 1.00 69.19 248 CYS B CA 1
ATOM 4563 C C . CYS B 1 214 ? 31.896 24.875 89.069 1.00 69.99 248 CYS B C 1
ATOM 4564 O O . CYS B 1 214 ? 31.513 25.202 90.193 1.00 70.09 248 CYS B O 1
ATOM 4567 N N . LEU B 1 215 ? 32.943 24.078 88.860 1.00 71.06 249 LEU B N 1
ATOM 4568 C CA . LEU B 1 215 ? 33.719 23.482 89.953 1.00 71.84 24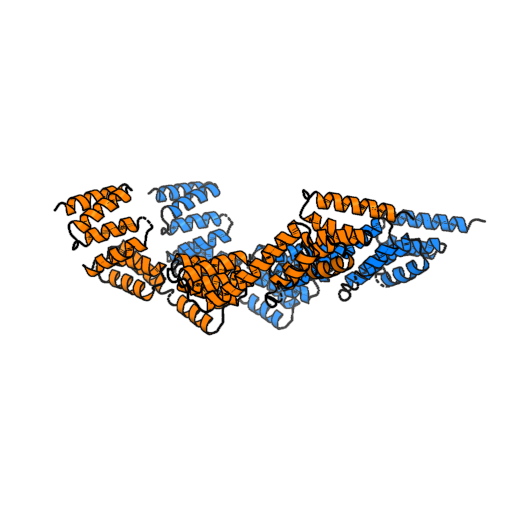9 LEU B CA 1
ATOM 4569 C C . LEU B 1 215 ? 34.573 24.504 90.699 1.00 72.40 249 LEU B C 1
ATOM 4570 O O . LEU B 1 215 ? 34.971 24.273 91.842 1.00 72.54 249 LEU B O 1
ATOM 4575 N N . LYS B 1 216 ? 34.853 25.627 90.043 1.00 73.02 250 LYS B N 1
ATOM 4576 C CA . LYS B 1 216 ? 35.590 26.725 90.653 1.00 73.74 250 LYS B CA 1
ATOM 4577 C C . LYS B 1 216 ? 34.803 27.338 91.816 1.00 74.08 250 LYS B C 1
ATOM 4578 O O . LYS B 1 216 ? 35.382 27.707 92.838 1.00 74.27 250 LYS B O 1
ATOM 4584 N N . LEU B 1 217 ? 33.484 27.421 91.659 1.00 74.42 251 LEU B N 1
ATOM 4585 C CA . LEU B 1 217 ? 32.629 28.035 92.665 1.00 74.82 251 LEU B CA 1
ATOM 4586 C C . LEU B 1 217 ? 32.135 27.036 93.710 1.00 75.16 251 LEU B C 1
ATOM 4587 O O . LEU B 1 217 ? 31.820 27.418 94.834 1.00 75.40 251 LEU B O 1
ATOM 4592 N N . ASP B 1 218 ? 32.073 25.761 93.341 1.00 75.61 252 ASP B N 1
ATOM 4593 C CA . ASP B 1 218 ? 31.748 24.687 94.285 1.00 76.14 252 ASP B CA 1
ATOM 4594 C C . ASP B 1 218 ? 32.406 23.378 93.840 1.00 76.43 252 ASP B C 1
ATOM 4595 O O . ASP B 1 218 ? 31.811 22.591 93.086 1.00 76.66 252 ASP B O 1
ATOM 4600 N N . GLN B 1 219 ? 33.626 23.145 94.326 1.00 76.49 253 GLN B N 1
ATOM 4601 C CA . GLN B 1 219 ? 34.401 21.957 93.955 1.00 76.59 253 GLN B CA 1
ATOM 4602 C C . GLN B 1 219 ? 33.813 20.649 94.481 1.00 76.43 253 GLN B C 1
ATOM 4603 O O . GLN B 1 219 ? 34.500 19.627 94.519 1.00 76.62 253 GLN B O 1
ATOM 4609 N N . ASP B 1 220 ? 32.536 20.675 94.851 1.00 76.18 254 ASP B N 1
ATOM 4610 C CA . ASP B 1 220 ? 31.866 19.483 95.357 1.00 76.03 254 ASP B CA 1
ATOM 4611 C C . ASP B 1 220 ? 30.587 19.097 94.605 1.00 75.59 254 ASP B C 1
ATOM 4612 O O . ASP B 1 220 ? 29.975 18.074 94.918 1.00 75.49 254 ASP B O 1
ATOM 4617 N N . HIS B 1 221 ? 30.194 19.889 93.611 1.00 75.12 255 HIS B N 1
ATOM 4618 C CA . HIS B 1 221 ? 28.943 19.629 92.897 1.00 74.83 255 HIS B CA 1
ATOM 4619 C C . HIS B 1 221 ? 28.892 18.226 92.258 1.00 74.50 255 HIS B C 1
ATOM 4620 O O . HIS B 1 221 ? 29.572 17.962 91.270 1.00 74.54 255 HIS B O 1
ATOM 4627 N N . LYS B 1 222 ? 28.068 17.346 92.831 1.00 74.12 256 LYS B N 1
ATOM 4628 C CA . LYS B 1 222 ? 27.939 15.941 92.394 1.00 73.78 256 LYS B CA 1
ATOM 4629 C C . LYS B 1 222 ? 27.632 15.734 90.906 1.00 73.17 256 LYS B C 1
ATOM 4630 O O . LYS B 1 222 ? 28.037 14.735 90.318 1.00 73.11 256 LYS B O 1
ATOM 4636 N N . ARG B 1 223 ? 26.891 16.667 90.318 1.00 72.52 257 ARG B N 1
ATOM 4637 C CA . ARG B 1 223 ? 26.590 16.641 88.889 1.00 71.61 257 ARG B CA 1
ATOM 4638 C C . ARG B 1 223 ? 27.695 17.309 88.088 1.00 70.84 257 ARG B C 1
ATOM 4639 O O . ARG B 1 223 ? 27.998 16.888 86.974 1.00 70.66 257 ARG B O 1
ATOM 4647 N N . CYS B 1 224 ? 28.279 18.361 88.650 1.00 69.85 258 CYS B N 1
ATOM 4648 C CA . CYS B 1 224 ? 29.383 19.040 87.994 1.00 69.33 258 CYS B CA 1
ATOM 4649 C C . CYS B 1 224 ? 30.688 18.242 88.029 1.00 68.79 258 CYS B C 1
ATOM 4650 O O . CYS B 1 224 ? 31.575 18.470 87.203 1.00 69.03 258 CYS B O 1
ATOM 4653 N N . PHE B 1 225 ? 30.812 17.314 88.973 1.00 67.74 259 PHE B N 1
ATOM 4654 C CA . PHE B 1 225 ? 31.982 16.450 88.998 1.00 66.72 259 PHE B CA 1
ATOM 4655 C C . PHE B 1 225 ? 31.776 15.303 88.019 1.00 66.02 259 PHE B C 1
ATOM 4656 O O . PHE B 1 225 ? 32.624 15.051 87.160 1.00 65.76 259 PHE B O 1
ATOM 4664 N N . ALA B 1 226 ? 30.634 14.628 88.143 1.00 65.03 260 ALA B N 1
ATOM 4665 C CA . ALA B 1 226 ? 30.268 13.558 87.227 1.00 64.19 260 ALA B CA 1
ATOM 4666 C C . ALA B 1 226 ? 30.445 14.006 85.776 1.00 63.64 260 ALA B C 1
ATOM 4667 O O . ALA B 1 226 ? 31.061 13.293 84.983 1.00 63.72 260 ALA B O 1
ATOM 4669 N N . HIS B 1 227 ? 29.932 15.194 85.444 1.00 62.77 261 HIS B N 1
ATOM 4670 C CA . HIS B 1 227 ? 30.012 15.703 84.077 1.00 61.75 261 HIS B CA 1
ATOM 4671 C C . HIS B 1 227 ? 31.443 16.002 83.662 1.00 61.19 261 HIS B C 1
ATOM 4672 O O . HIS B 1 227 ? 31.856 15.637 82.569 1.00 61.34 261 HIS B O 1
ATOM 4679 N N . TYR B 1 228 ? 32.193 16.661 84.532 1.00 60.51 262 TYR B N 1
ATOM 4680 C CA . TYR B 1 228 ? 33.603 16.941 84.273 1.00 60.06 262 TYR B CA 1
ATOM 4681 C C . TYR B 1 228 ? 34.371 15.687 83.849 1.00 59.63 262 TYR B C 1
ATOM 4682 O O . TYR B 1 228 ? 35.126 15.719 82.884 1.00 59.58 262 TYR B O 1
ATOM 4691 N N . LYS B 1 229 ? 34.161 14.591 84.577 1.00 59.16 263 LYS B N 1
ATOM 4692 C CA . LYS B 1 229 ? 34.724 13.282 84.240 1.00 58.63 263 LYS B CA 1
ATOM 4693 C C . LYS B 1 229 ? 34.411 12.894 82.792 1.00 57.87 263 LYS B C 1
ATOM 4694 O O . LYS B 1 229 ? 35.315 12.560 82.023 1.00 57.63 263 LYS B O 1
ATOM 4700 N N . GLN B 1 230 ? 33.132 12.958 82.428 1.00 57.13 264 GLN B N 1
ATOM 4701 C CA . GLN B 1 230 ? 32.703 12.666 81.067 1.00 56.54 264 GLN B CA 1
ATOM 4702 C C . GLN B 1 230 ? 33.399 13.531 80.024 1.00 56.14 264 GLN B C 1
ATOM 4703 O O . GLN B 1 230 ? 33.960 12.986 79.072 1.00 56.47 264 GLN B O 1
ATOM 4709 N N . VAL B 1 231 ? 33.383 14.857 80.195 1.00 55.10 265 VAL B N 1
ATOM 4710 C CA . VAL B 1 231 ? 34.010 15.736 79.202 1.00 54.41 265 VAL B CA 1
ATOM 4711 C C . VAL B 1 231 ? 35.517 15.630 79.160 1.00 54.01 265 VAL B C 1
ATOM 4712 O O . VAL B 1 231 ? 36.071 15.534 78.077 1.00 54.03 265 VAL B O 1
ATOM 4716 N N . LYS B 1 232 ? 36.180 15.660 80.316 1.00 53.66 266 LYS B N 1
ATOM 4717 C CA . LYS B 1 232 ? 37.646 15.604 80.337 1.00 53.47 266 LYS B CA 1
ATOM 4718 C C . LYS B 1 232 ? 38.157 14.388 79.567 1.00 52.99 266 LYS B C 1
ATOM 4719 O O . LYS B 1 232 ? 39.094 14.518 78.778 1.00 53.09 266 LYS B O 1
ATOM 4725 N N . LYS B 1 233 ? 37.525 13.230 79.764 1.00 52.12 267 LYS B N 1
ATOM 4726 C CA . LYS B 1 233 ? 37.875 12.049 78.982 1.00 51.48 267 LYS B CA 1
ATOM 4727 C C . LYS B 1 233 ? 37.533 12.195 77.507 1.00 50.25 267 LYS B C 1
ATOM 4728 O O . LYS B 1 233 ? 38.434 12.138 76.675 1.00 50.13 267 LYS B O 1
ATOM 4734 N N . LEU B 1 234 ? 36.251 12.396 77.190 1.00 48.87 268 LEU B N 1
ATOM 4735 C CA . LEU B 1 234 ? 35.802 12.543 75.801 1.00 47.69 268 LEU B CA 1
ATOM 4736 C C . LEU B 1 234 ? 36.678 13.559 75.080 1.00 47.12 268 LEU B C 1
ATOM 4737 O O . LEU B 1 234 ? 37.104 13.330 73.950 1.00 46.85 268 LEU B O 1
ATOM 4742 N N . ASN B 1 235 ? 36.956 14.668 75.759 1.00 46.16 269 ASN B N 1
ATOM 4743 C CA . ASN B 1 235 ? 37.808 15.704 75.231 1.00 45.70 269 ASN B CA 1
ATOM 4744 C C . ASN B 1 235 ? 39.259 15.260 75.050 1.00 45.95 269 ASN B C 1
ATOM 4745 O O . ASN B 1 235 ? 39.913 15.694 74.108 1.00 45.93 269 ASN B O 1
ATOM 4750 N N . LYS B 1 236 ? 39.764 14.404 75.937 1.00 46.30 270 LYS B N 1
ATOM 4751 C CA . LYS B 1 236 ? 41.158 13.954 75.827 1.00 46.87 270 LYS B CA 1
ATOM 4752 C C . LYS B 1 236 ? 41.333 12.941 74.704 1.00 46.75 270 LYS B C 1
ATOM 4753 O O . LYS B 1 236 ? 42.334 12.960 74.002 1.00 46.73 270 LYS B O 1
ATOM 4759 N N . LEU B 1 237 ? 40.350 12.063 74.550 1.00 46.75 271 LEU B N 1
ATOM 4760 C CA . LEU B 1 237 ? 40.308 11.119 73.446 1.00 46.79 271 LEU B CA 1
ATOM 4761 C C . LEU B 1 237 ? 40.344 11.848 72.115 1.00 46.78 271 LEU B C 1
ATOM 4762 O O . LEU B 1 237 ? 41.165 11.523 71.266 1.00 46.85 271 LEU B O 1
ATOM 4767 N N . ILE B 1 238 ? 39.470 12.843 71.950 1.00 46.69 272 ILE B N 1
ATOM 4768 C CA . ILE B 1 238 ? 39.367 13.595 70.700 1.00 46.52 272 ILE B CA 1
ATOM 4769 C C . ILE B 1 238 ? 40.673 14.336 70.401 1.00 46.50 272 ILE B C 1
ATOM 4770 O O . ILE B 1 238 ? 41.127 14.364 69.257 1.00 46.45 272 ILE B O 1
ATOM 4775 N N . GLU B 1 239 ? 41.286 14.909 71.431 1.00 46.38 273 GLU B N 1
ATOM 4776 C CA . GLU B 1 239 ? 42.501 15.708 71.243 1.00 46.47 273 GLU B CA 1
ATOM 4777 C C . GLU B 1 239 ? 43.717 14.874 70.873 1.00 45.71 273 GLU B C 1
ATOM 4778 O O . GLU B 1 239 ? 44.553 15.310 70.083 1.00 45.50 273 GLU B O 1
ATOM 4784 N N . SER B 1 240 ? 43.811 13.680 71.446 1.00 44.97 274 SER B N 1
ATOM 4785 C CA . SER B 1 240 ? 44.932 12.806 71.170 1.00 44.38 274 SER B CA 1
ATOM 4786 C C . SER B 1 240 ? 44.703 12.090 69.847 1.00 43.81 274 SER B C 1
ATOM 4787 O O . SER B 1 240 ? 45.651 11.791 69.139 1.00 44.17 274 SER B O 1
ATOM 4790 N N . ALA B 1 241 ? 43.443 11.841 69.506 1.00 42.96 275 ALA B N 1
ATOM 4791 C CA . ALA B 1 241 ? 43.097 11.335 68.183 1.00 42.20 275 ALA B CA 1
ATOM 4792 C C . ALA B 1 241 ? 43.624 12.279 67.111 1.00 41.76 275 ALA B C 1
ATOM 4793 O O . ALA B 1 241 ? 44.192 11.845 66.117 1.00 41.56 275 ALA B O 1
ATOM 4795 N N . GLU B 1 242 ? 43.433 13.574 67.335 1.00 41.49 276 GLU B N 1
ATOM 4796 C CA . GLU B 1 242 ? 43.855 14.602 66.399 1.00 41.22 276 GLU B CA 1
ATOM 4797 C C . GLU B 1 242 ? 45.366 14.757 66.353 1.00 41.06 276 GLU B C 1
ATOM 4798 O O . GLU B 1 242 ? 45.914 15.140 65.332 1.00 41.15 276 GLU B O 1
ATOM 4804 N N . GLU B 1 243 ? 46.037 14.462 67.458 1.00 41.13 277 GLU B N 1
ATOM 4805 C CA . GLU B 1 243 ? 47.496 14.433 67.474 1.00 41.17 277 GLU B CA 1
ATOM 4806 C C . GLU B 1 243 ? 48.003 13.266 66.643 1.00 40.78 277 GLU B C 1
ATOM 4807 O O . GLU B 1 243 ? 48.939 13.415 65.864 1.00 40.59 277 GLU B O 1
ATOM 4813 N N . LEU B 1 244 ? 47.350 12.118 66.789 1.00 40.71 278 LEU B N 1
ATOM 4814 C CA . LEU B 1 244 ? 47.634 10.957 65.965 1.00 40.68 278 LEU B CA 1
ATOM 4815 C C . LEU B 1 244 ? 47.489 11.258 64.471 1.00 40.96 278 LEU B C 1
ATOM 4816 O O . LEU B 1 244 ? 48.443 11.058 63.719 1.00 41.10 278 LEU B O 1
ATOM 4821 N N . ILE B 1 245 ? 46.335 11.769 64.034 1.00 41.05 279 ILE B N 1
ATOM 4822 C CA . ILE B 1 245 ? 46.168 12.038 62.599 1.00 41.02 279 ILE B CA 1
ATOM 4823 C C . ILE B 1 245 ? 47.171 13.092 62.115 1.00 41.08 279 ILE B C 1
ATOM 4824 O O . ILE B 1 245 ? 47.620 13.045 60.971 1.00 41.29 279 ILE B O 1
ATOM 4829 N N . ARG B 1 246 ? 47.545 14.020 62.987 1.00 40.93 280 ARG B N 1
ATOM 4830 C CA . ARG B 1 246 ? 48.530 15.033 62.627 1.00 41.37 280 ARG B CA 1
ATOM 4831 C C . ARG B 1 246 ? 49.894 14.412 62.270 1.00 41.63 280 ARG B C 1
ATOM 4832 O O . ARG B 1 246 ? 50.653 14.980 61.479 1.00 41.92 280 ARG B O 1
ATOM 4840 N N . ASP B 1 247 ? 50.179 13.242 62.840 1.00 41.88 281 ASP B N 1
ATOM 4841 C CA . ASP B 1 247 ? 51.473 12.570 62.687 1.00 42.09 281 ASP B CA 1
ATOM 4842 C C . ASP B 1 247 ? 51.411 11.311 61.821 1.00 42.31 281 ASP B C 1
ATOM 4843 O O . ASP B 1 247 ? 52.382 10.562 61.748 1.00 42.33 281 ASP B O 1
ATOM 4848 N N . GLY B 1 248 ? 50.269 11.060 61.194 1.00 42.60 282 GLY B N 1
ATOM 4849 C CA . GLY B 1 248 ? 50.145 9.959 60.243 1.00 43.32 282 GLY B CA 1
ATOM 4850 C C . GLY B 1 248 ? 49.784 8.599 60.814 1.00 43.89 282 GLY B C 1
ATOM 4851 O O . GLY B 1 248 ? 49.678 7.631 60.069 1.00 43.92 282 GLY B O 1
ATOM 4852 N N . ARG B 1 249 ? 49.597 8.517 62.131 1.00 44.60 283 ARG B N 1
ATOM 4853 C CA . ARG B 1 249 ? 49.149 7.274 62.782 1.00 44.96 283 ARG B CA 1
ATOM 4854 C C . ARG B 1 249 ? 47.634 7.056 62.608 1.00 44.91 283 ARG B C 1
ATOM 4855 O O . ARG B 1 249 ? 46.875 7.080 63.582 1.00 44.99 283 ARG B O 1
ATOM 4863 N N . TYR B 1 250 ? 47.210 6.826 61.367 1.00 44.82 284 TYR B N 1
ATOM 4864 C CA . TYR B 1 250 ? 45.786 6.761 61.028 1.00 45.03 284 TYR B CA 1
ATOM 4865 C C . TYR B 1 250 ? 45.029 5.606 61.650 1.00 45.05 284 TYR B C 1
ATOM 4866 O O . TYR B 1 250 ? 43.849 5.747 62.015 1.00 45.41 284 TYR B O 1
ATOM 4875 N N . THR B 1 251 ? 45.689 4.462 61.756 1.00 44.69 285 THR B N 1
ATOM 4876 C CA . THR B 1 251 ? 45.022 3.292 62.284 1.00 44.49 285 THR B CA 1
ATOM 4877 C C . THR B 1 251 ? 44.833 3.453 63.789 1.00 44.31 285 THR B C 1
ATOM 4878 O O . THR B 1 251 ? 43.845 2.965 64.338 1.00 44.47 285 THR B O 1
ATOM 4882 N N . ASP B 1 252 ? 45.765 4.150 64.444 1.00 43.91 286 ASP B N 1
ATOM 4883 C CA . ASP B 1 252 ? 45.642 4.449 65.871 1.00 44.02 286 ASP B CA 1
ATOM 4884 C C . ASP B 1 252 ? 44.509 5.442 66.125 1.00 44.02 286 ASP B C 1
ATOM 4885 O O . ASP B 1 252 ? 43.654 5.226 66.992 1.00 43.82 286 ASP B O 1
ATOM 4890 N N . ALA B 1 253 ? 44.523 6.532 65.359 1.00 43.99 287 ALA B N 1
ATOM 4891 C CA . ALA B 1 253 ? 43.499 7.570 65.424 1.00 43.87 287 ALA B CA 1
ATOM 4892 C C . ALA B 1 253 ? 42.092 6.997 65.231 1.00 43.92 287 ALA B C 1
ATOM 4893 O O . ALA B 1 253 ? 41.161 7.372 65.957 1.00 44.16 287 ALA B O 1
ATOM 4895 N N . THR B 1 254 ? 41.949 6.087 64.265 1.00 43.76 288 THR B N 1
ATOM 4896 C CA . THR B 1 254 ? 40.713 5.326 64.070 1.00 43.74 288 THR B CA 1
ATOM 4897 C C . THR B 1 254 ? 40.284 4.624 65.356 1.00 43.97 288 THR B C 1
ATOM 4898 O O . THR B 1 254 ? 39.102 4.623 65.697 1.00 44.25 288 THR B O 1
ATOM 4902 N N . SER B 1 255 ? 41.238 4.030 66.069 1.00 44.11 289 SER B N 1
ATOM 4903 C CA . SER B 1 255 ? 40.933 3.385 67.348 1.00 44.15 289 SER B CA 1
ATOM 4904 C C . SER B 1 255 ? 40.431 4.383 68.383 1.00 43.96 289 SER B C 1
ATOM 4905 O O . SER B 1 255 ? 39.456 4.106 69.077 1.00 43.80 289 SER B O 1
ATOM 4908 N N . LYS B 1 256 ? 41.084 5.543 68.471 1.00 43.87 290 LYS B N 1
ATOM 4909 C CA . LYS B 1 256 ? 40.649 6.586 69.397 1.00 44.26 290 LYS B CA 1
ATOM 4910 C C . LYS B 1 256 ? 39.219 7.016 69.111 1.00 44.48 290 LYS B C 1
ATOM 4911 O O . LYS B 1 256 ? 38.374 6.995 70.009 1.00 44.30 290 LYS B O 1
ATOM 4917 N N . TYR B 1 257 ? 38.953 7.372 67.853 1.00 44.72 291 TYR B N 1
ATOM 4918 C CA . TYR B 1 257 ? 37.640 7.875 67.444 1.00 45.18 291 TYR B CA 1
ATOM 4919 C C . TYR B 1 257 ? 36.509 6.867 67.580 1.00 45.91 291 TYR B C 1
ATOM 4920 O O . TYR B 1 257 ? 35.355 7.248 67.803 1.00 45.93 291 TYR B O 1
ATOM 4929 N N . GLU B 1 258 ? 36.839 5.589 67.446 1.00 46.66 292 GLU B N 1
ATOM 4930 C CA . GLU B 1 258 ? 35.849 4.544 67.603 1.00 47.81 292 GLU B CA 1
ATOM 4931 C C . GLU B 1 258 ? 35.446 4.456 69.069 1.00 48.08 292 GLU B C 1
ATOM 4932 O O . GLU B 1 258 ? 34.270 4.304 69.380 1.00 48.07 292 GLU B O 1
ATOM 4938 N N . SER B 1 259 ? 36.425 4.594 69.961 1.00 48.62 293 SER B N 1
ATOM 4939 C CA . SER B 1 259 ? 36.176 4.576 71.396 1.00 49.13 293 SER B CA 1
ATOM 4940 C C . SER B 1 259 ? 35.634 5.916 71.906 1.00 49.58 293 SER B C 1
ATOM 4941 O O . SER B 1 259 ? 35.118 5.997 73.019 1.00 49.80 293 SER B O 1
ATOM 4944 N N . VAL B 1 260 ? 35.776 6.966 71.101 1.00 50.07 294 VAL B N 1
ATOM 4945 C CA . VAL B 1 260 ? 35.087 8.227 71.342 1.00 50.49 294 VAL B CA 1
ATOM 4946 C C . VAL B 1 260 ? 33.594 7.969 71.227 1.00 51.11 294 VAL B C 1
ATOM 4947 O O . VAL B 1 260 ? 32.798 8.507 71.989 1.00 50.97 294 VAL B O 1
ATOM 4959 N N . LYS B 1 262 ? 32.104 4.976 71.703 1.00 52.39 296 LYS B N 1
ATOM 4960 C CA . LYS B 1 262 ? 31.691 4.158 72.849 1.00 52.01 296 LYS B CA 1
ATOM 4961 C C . LYS B 1 262 ? 31.535 5.001 74.117 1.00 50.87 296 LYS B C 1
ATOM 4962 O O . LYS B 1 262 ? 30.617 4.773 74.898 1.00 50.65 296 LYS B O 1
ATOM 4968 N N . THR B 1 263 ? 32.429 5.975 74.295 1.00 49.77 297 THR B N 1
ATOM 4969 C CA . THR B 1 263 ? 32.457 6.838 75.474 1.00 48.71 297 THR B CA 1
ATOM 4970 C C . THR B 1 263 ? 31.300 7.827 75.489 1.00 48.18 297 THR B C 1
ATOM 4971 O O . THR B 1 263 ? 30.970 8.389 76.525 1.00 48.22 297 THR B O 1
ATOM 4975 N N . GLU B 1 264 ? 30.704 8.062 74.328 1.00 47.64 298 GLU B N 1
ATOM 4976 C CA . GLU B 1 264 ? 29.498 8.877 74.229 1.00 46.72 298 GLU B CA 1
ATOM 4977 C C . GLU B 1 264 ? 28.672 8.471 73.017 1.00 46.37 298 GLU B C 1
ATOM 4978 O O . GLU B 1 264 ? 28.810 9.070 71.947 1.00 46.09 298 GLU B O 1
ATOM 4984 N N . PRO B 1 265 ? 27.792 7.467 73.193 1.00 45.99 299 PRO B N 1
ATOM 4985 C CA . PRO B 1 265 ? 27.052 6.866 72.092 1.00 45.81 299 PRO B CA 1
ATOM 4986 C C . PRO B 1 265 ? 25.686 7.498 71.825 1.00 45.65 299 PRO B C 1
ATOM 4987 O O . PRO B 1 265 ? 25.029 7.149 70.842 1.00 45.41 299 PRO B O 1
ATOM 4991 N N . SER B 1 266 ? 25.263 8.423 72.680 1.00 45.61 300 SER B N 1
ATOM 4992 C CA . SER B 1 266 ? 23.903 8.938 72.594 1.00 45.48 300 SER B CA 1
ATOM 4993 C C . SER B 1 266 ? 23.816 10.227 71.802 1.00 45.07 300 SER B C 1
ATOM 4994 O O . SER B 1 266 ? 22.879 10.410 71.028 1.00 45.43 300 SER B O 1
ATOM 4997 N N . VAL B 1 267 ? 24.782 11.115 72.000 1.00 44.26 301 VAL B N 1
ATOM 4998 C CA . VAL B 1 267 ? 24.771 12.411 71.339 1.00 43.86 301 VAL B CA 1
ATOM 4999 C C . VAL B 1 267 ? 25.214 12.261 69.880 1.00 43.79 301 VAL B C 1
ATOM 5000 O O . VAL B 1 267 ? 26.320 11.792 69.602 1.00 43.63 301 VAL B O 1
ATOM 5004 N N . ALA B 1 268 ? 24.333 12.656 68.962 1.00 43.73 302 ALA B N 1
ATOM 5005 C CA . ALA B 1 268 ? 24.527 12.415 67.533 1.00 43.87 302 ALA B CA 1
ATOM 5006 C C . ALA B 1 268 ? 25.812 13.042 67.002 1.00 44.18 302 ALA B C 1
ATOM 5007 O O . ALA B 1 268 ? 26.593 12.381 66.308 1.00 44.47 302 ALA B O 1
ATOM 5009 N N . GLU B 1 269 ? 26.032 14.312 67.340 1.00 43.92 303 GLU B N 1
ATOM 5010 C CA . GLU B 1 269 ? 27.197 15.043 66.868 1.00 43.66 303 GLU B CA 1
ATOM 5011 C C . GLU B 1 269 ? 28.515 14.284 66.987 1.00 43.48 303 GLU B C 1
ATOM 5012 O O . GLU B 1 269 ? 29.386 14.416 66.122 1.00 43.72 303 GLU B O 1
ATOM 5018 N N . TYR B 1 270 ? 28.679 13.512 68.056 1.00 42.83 304 TYR B N 1
ATOM 5019 C CA . TYR B 1 270 ? 29.981 12.904 68.303 1.00 42.45 304 TYR B CA 1
ATOM 5020 C C . TYR B 1 270 ? 30.217 11.731 67.384 1.00 42.40 304 TYR B C 1
ATOM 5021 O O . TYR B 1 270 ? 31.349 11.461 67.005 1.00 42.65 304 TYR B O 1
ATOM 5030 N N . THR B 1 271 ? 29.144 11.057 66.993 1.00 42.38 305 THR B N 1
ATOM 5031 C CA . THR B 1 271 ? 29.283 9.948 66.061 1.00 42.39 305 THR B CA 1
ATOM 5032 C C . THR B 1 271 ? 29.435 10.466 64.618 1.00 41.95 305 THR B C 1
ATOM 5033 O O . THR B 1 271 ? 30.247 9.935 63.860 1.00 42.21 305 THR B O 1
ATOM 5037 N N . VAL B 1 272 ? 28.728 11.539 64.266 1.00 41.41 306 VAL B N 1
ATOM 5038 C CA . VAL B 1 272 ? 28.921 12.190 62.956 1.00 41.01 306 VAL B CA 1
ATOM 5039 C C . VAL B 1 272 ? 30.342 12.780 62.754 1.00 40.35 306 VAL B C 1
ATOM 5040 O O . VAL B 1 272 ? 30.956 12.593 61.697 1.00 40.00 306 VAL B O 1
ATOM 5044 N N . ARG B 1 273 ? 30.846 13.507 63.748 1.00 39.51 307 ARG B N 1
ATOM 5045 C CA . ARG B 1 273 ? 32.180 14.088 63.651 1.00 39.02 307 ARG B CA 1
ATOM 5046 C C . ARG B 1 273 ? 33.243 13.001 63.627 1.00 38.48 307 ARG B C 1
ATOM 5047 O O . ARG B 1 273 ? 34.170 13.073 62.828 1.00 38.87 307 ARG B O 1
ATOM 5055 N N . SER B 1 274 ? 33.097 11.994 64.485 1.00 37.73 308 SER B N 1
ATOM 5056 C CA . SER B 1 274 ? 34.028 10.870 64.528 1.00 37.14 308 SER B CA 1
ATOM 5057 C C . SER B 1 274 ? 34.051 10.105 63.219 1.00 36.97 308 SER B C 1
ATOM 5058 O O . SER B 1 274 ? 35.127 9.810 62.695 1.00 36.88 308 SER B O 1
ATOM 5061 N N . LYS B 1 275 ? 32.864 9.781 62.700 1.00 36.82 309 LYS B N 1
ATOM 5062 C CA . LYS B 1 275 ? 32.726 9.176 61.379 1.00 36.34 309 LYS B CA 1
ATOM 5063 C C . LYS B 1 275 ? 33.523 9.972 60.352 1.00 36.17 309 LYS B C 1
ATOM 5064 O O . LYS B 1 275 ? 34.276 9.393 59.570 1.00 36.28 309 LYS B O 1
ATOM 5070 N N . GLU B 1 276 ? 33.372 11.295 60.368 1.00 35.49 310 GLU B N 1
ATOM 5071 C CA . GLU B 1 276 ? 34.063 12.138 59.419 1.00 35.26 310 GLU B CA 1
ATOM 5072 C C . GLU B 1 276 ? 35.577 11.971 59.532 1.00 35.17 310 GLU B 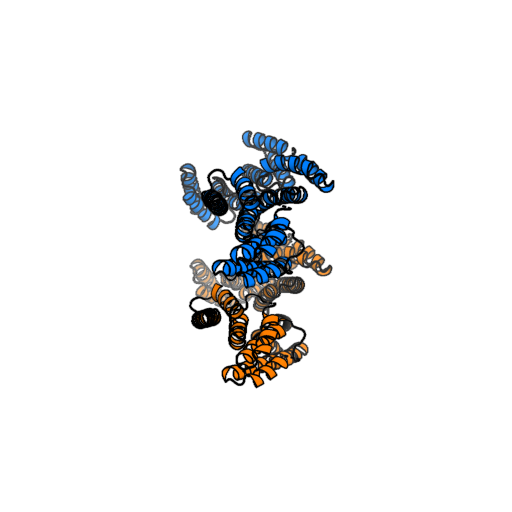C 1
ATOM 5073 O O . GLU B 1 276 ? 36.274 11.829 58.523 1.00 35.22 310 GLU B O 1
ATOM 5079 N N . ARG B 1 277 ? 36.084 11.991 60.756 1.00 34.78 311 ARG B N 1
ATOM 5080 C CA . ARG B 1 277 ? 37.512 11.822 60.968 1.00 34.65 311 ARG B CA 1
ATOM 5081 C C . ARG B 1 277 ? 37.975 10.413 60.583 1.00 35.16 311 ARG B C 1
ATOM 5082 O O . ARG B 1 277 ? 39.053 10.258 60.027 1.00 34.44 311 ARG B O 1
ATOM 5090 N N . ILE B 1 278 ? 37.150 9.397 60.851 1.00 36.08 312 ILE B N 1
ATOM 5091 C CA . ILE B 1 278 ? 37.484 8.025 60.441 1.00 37.36 312 ILE B CA 1
ATOM 5092 C C . ILE B 1 278 ? 37.471 7.879 58.902 1.00 38.27 312 ILE B C 1
ATOM 5093 O O . ILE B 1 278 ? 38.299 7.174 58.329 1.00 38.64 312 ILE B O 1
ATOM 5098 N N . CYS B 1 279 ? 36.532 8.562 58.253 1.00 39.50 313 CYS B N 1
ATOM 5099 C CA . CYS B 1 279 ? 36.507 8.703 56.801 1.00 39.67 313 CYS B CA 1
ATOM 5100 C C . CYS B 1 279 ? 37.855 9.213 56.282 1.00 39.86 313 CYS B C 1
ATOM 5101 O O . CYS B 1 279 ? 38.415 8.643 55.349 1.00 39.80 313 CYS B O 1
ATOM 5104 N N . HIS B 1 280 ? 38.381 10.262 56.912 1.00 40.07 314 HIS B N 1
ATOM 5105 C CA . HIS B 1 280 ? 39.678 10.815 56.555 1.00 40.51 314 HIS B CA 1
ATOM 5106 C C . HIS B 1 280 ? 40.809 9.813 56.789 1.00 41.36 314 HIS B C 1
ATOM 5107 O O . HIS B 1 280 ? 41.774 9.770 56.014 1.00 41.57 314 HIS B O 1
ATOM 5114 N N . CYS B 1 281 ? 40.681 9.011 57.850 1.00 41.79 315 CYS B N 1
ATOM 5115 C CA . CYS B 1 281 ? 41.662 7.979 58.163 1.00 42.02 315 CYS B CA 1
ATOM 5116 C C . CYS B 1 281 ? 41.706 6.887 57.114 1.00 42.55 315 CYS B C 1
ATOM 5117 O O . CYS B 1 281 ? 42.722 6.715 56.455 1.00 42.85 315 CYS B O 1
ATOM 5120 N N . PHE B 1 282 ? 40.601 6.173 56.938 1.00 43.14 316 PHE B N 1
ATOM 5121 C CA . PHE B 1 282 ? 40.535 5.119 55.935 1.00 43.66 316 PHE B CA 1
ATOM 5122 C C . PHE B 1 282 ? 41.057 5.602 54.583 1.00 44.42 316 PHE B C 1
ATOM 5123 O O . PHE B 1 282 ? 41.818 4.890 53.917 1.00 44.62 316 PHE B O 1
ATOM 5131 N N . SER B 1 283 ? 40.669 6.820 54.201 1.00 45.18 317 SER B N 1
ATOM 5132 C CA . SER B 1 283 ? 41.104 7.420 52.940 1.00 46.06 317 SER B CA 1
ATOM 5133 C C . SER B 1 283 ? 42.615 7.599 52.893 1.00 46.53 317 SER B C 1
ATOM 5134 O O . SER B 1 283 ? 43.239 7.321 51.882 1.00 46.56 317 SER B O 1
ATOM 5137 N N . LYS B 1 284 ? 43.194 8.069 53.990 1.00 47.38 318 LYS B N 1
ATOM 5138 C CA . LYS B 1 284 ? 44.627 8.323 54.041 1.00 48.44 318 LYS B CA 1
ATOM 5139 C C . LYS B 1 284 ? 45.435 7.074 54.441 1.00 49.12 318 LYS B C 1
ATOM 5140 O O . LYS B 1 284 ? 46.665 7.077 54.380 1.00 49.29 318 LYS B O 1
ATOM 5146 N N . ASP B 1 285 ? 44.737 6.004 54.810 1.00 49.84 319 ASP B N 1
ATOM 5147 C CA . ASP B 1 285 ? 45.371 4.815 55.368 1.00 50.73 319 ASP B CA 1
ATOM 5148 C C . ASP B 1 285 ? 45.229 3.563 54.481 1.00 51.44 319 ASP B C 1
ATOM 5149 O O . ASP B 1 285 ? 45.199 2.440 54.993 1.00 51.36 319 ASP B O 1
ATOM 5154 N N . GLU B 1 286 ? 45.137 3.756 53.164 1.00 52.10 320 GLU B N 1
ATOM 5155 C CA . GLU B 1 286 ? 45.071 2.642 52.202 1.00 53.27 320 GLU B CA 1
ATOM 5156 C C . GLU B 1 286 ? 43.852 1.720 52.314 1.00 52.95 320 GLU B C 1
ATOM 5157 O O . GLU B 1 286 ? 43.896 0.585 51.828 1.00 53.00 320 GLU B O 1
ATOM 5163 N N . LYS B 1 287 ? 42.778 2.199 52.942 1.00 53.01 321 LYS B N 1
ATOM 5164 C CA . LYS B 1 287 ? 41.533 1.444 53.064 1.00 52.76 321 LYS B CA 1
ATOM 5165 C C . LYS B 1 287 ? 40.418 2.089 52.236 1.00 52.45 321 LYS B C 1
ATOM 5166 O O . LYS B 1 287 ? 39.442 2.582 52.807 1.00 52.64 321 LYS B O 1
ATOM 5172 N N . PRO B 1 288 ? 40.530 2.061 50.887 1.00 52.11 322 PRO B N 1
ATOM 5173 C CA . PRO B 1 288 ? 39.653 2.911 50.081 1.00 51.56 322 PRO B CA 1
ATOM 5174 C C . PRO B 1 288 ? 38.214 2.440 50.107 1.00 51.08 322 PRO B C 1
ATOM 5175 O O . PRO B 1 288 ? 37.309 3.264 50.142 1.00 51.36 322 PRO B O 1
ATOM 5179 N N . VAL B 1 289 ? 38.007 1.128 50.107 1.00 50.74 323 VAL B N 1
ATOM 5180 C CA . VAL B 1 289 ? 36.662 0.563 50.102 1.00 50.36 323 VAL B CA 1
ATOM 5181 C C . VAL B 1 289 ? 35.953 0.939 51.404 1.00 50.27 323 VAL B C 1
ATOM 5182 O O . VAL B 1 289 ? 34.782 1.323 51.391 1.00 50.15 323 VAL B O 1
ATOM 5186 N N . GLU B 1 290 ? 36.676 0.859 52.517 1.00 50.28 324 GLU B N 1
ATOM 5187 C CA . GLU B 1 290 ? 36.141 1.308 53.802 1.00 50.18 324 GLU B CA 1
ATOM 5188 C C . GLU B 1 290 ? 35.931 2.806 53.820 1.00 49.37 324 GLU B C 1
ATOM 5189 O O . GLU B 1 290 ? 34.949 3.276 54.391 1.00 49.45 324 GLU B O 1
ATOM 5195 N N . ALA B 1 291 ? 36.831 3.553 53.183 1.00 48.19 325 ALA B N 1
ATOM 5196 C CA . ALA B 1 291 ? 36.643 4.995 53.044 1.00 47.28 325 ALA B CA 1
ATOM 5197 C C . ALA B 1 291 ? 35.314 5.312 52.353 1.00 46.76 325 ALA B C 1
ATOM 5198 O O . ALA B 1 291 ? 34.488 6.020 52.910 1.00 46.70 325 ALA B O 1
ATOM 5200 N N . ILE B 1 292 ? 35.088 4.750 51.169 1.00 46.20 326 ILE B N 1
ATOM 5201 C CA . ILE B 1 292 ? 33.841 4.985 50.433 1.00 45.57 326 ILE B CA 1
ATOM 5202 C C . ILE B 1 292 ? 32.601 4.690 51.289 1.00 45.59 326 ILE B C 1
ATOM 5203 O O . ILE B 1 292 ? 31.579 5.368 51.156 1.00 45.43 326 ILE B O 1
ATOM 5208 N N . ARG B 1 293 ? 32.699 3.705 52.177 1.00 45.46 327 ARG B N 1
ATOM 5209 C CA . ARG B 1 293 ? 31.548 3.332 52.978 1.00 45.94 327 ARG B CA 1
ATOM 5210 C C . ARG B 1 293 ? 31.222 4.338 54.081 1.00 45.88 327 ARG B C 1
ATOM 5211 O O . ARG B 1 293 ? 30.122 4.898 54.085 1.00 46.05 327 ARG B O 1
ATOM 5219 N N . ILE B 1 294 ? 32.147 4.585 55.008 1.00 45.54 328 ILE B N 1
ATOM 5220 C CA . ILE B 1 294 ? 31.856 5.564 56.062 1.00 45.47 328 ILE B CA 1
ATOM 5221 C C . ILE B 1 294 ? 31.696 6.992 55.544 1.00 45.20 328 ILE B C 1
ATOM 5222 O O . ILE B 1 294 ? 30.819 7.707 56.025 1.00 45.26 328 ILE B O 1
ATOM 5227 N N . CYS B 1 295 ? 32.503 7.409 54.564 1.00 44.71 329 CYS B N 1
ATOM 5228 C CA . CYS B 1 295 ? 32.317 8.743 53.980 1.00 44.40 329 CYS B CA 1
ATOM 5229 C C . CYS B 1 295 ? 30.899 8.927 53.405 1.00 44.58 329 CYS B C 1
ATOM 5230 O O . CYS B 1 295 ? 30.318 10.016 53.504 1.00 44.60 329 CYS B O 1
ATOM 5233 N N . SER B 1 296 ? 30.340 7.866 52.825 1.00 44.65 330 SER B N 1
ATOM 5234 C CA . SER B 1 296 ? 28.963 7.918 52.318 1.00 44.90 330 SER B CA 1
ATOM 5235 C C . SER B 1 296 ? 27.932 7.996 53.438 1.00 45.28 330 SER B C 1
ATOM 5236 O O . SER B 1 296 ? 26.912 8.662 53.288 1.00 45.36 330 SER B O 1
ATOM 5239 N N . GLU B 1 297 ? 28.194 7.326 54.559 1.00 45.80 331 GLU B N 1
ATOM 5240 C CA . GLU B 1 297 ? 27.355 7.494 55.750 1.00 46.33 331 GLU B CA 1
ATOM 5241 C C . GLU B 1 297 ? 27.361 8.948 56.222 1.00 46.38 331 GLU B C 1
ATOM 5242 O O . GLU B 1 297 ? 26.306 9.507 56.526 1.00 46.13 331 GLU B O 1
ATOM 5248 N N . VAL B 1 298 ? 28.554 9.545 56.268 1.00 46.73 332 VAL B N 1
ATOM 5249 C CA . VAL B 1 298 ? 28.733 10.932 56.691 1.00 47.17 332 VAL B CA 1
ATOM 5250 C C . VAL B 1 298 ? 27.974 11.850 55.756 1.00 47.91 332 VAL B C 1
ATOM 5251 O O . VAL B 1 298 ? 27.214 12.706 56.206 1.00 47.92 332 VAL B O 1
ATOM 5255 N N . LEU B 1 299 ? 28.182 11.654 54.456 1.00 48.94 333 LEU B N 1
ATOM 5256 C CA . LEU B 1 299 ? 27.579 12.505 53.430 1.00 50.16 333 LEU B CA 1
ATOM 5257 C C . LEU B 1 299 ? 26.077 12.250 53.268 1.00 51.09 333 LEU B C 1
ATOM 5258 O O . LEU B 1 299 ? 25.365 13.055 52.673 1.00 51.20 333 LEU B O 1
ATOM 5263 N N . GLN B 1 300 ? 25.609 11.125 53.799 1.00 52.52 334 GLN B N 1
ATOM 5264 C CA . GLN B 1 300 ? 24.190 10.837 53.862 1.00 53.97 334 GLN B CA 1
ATOM 5265 C C . GLN B 1 300 ? 23.516 11.840 54.789 1.00 54.96 334 GLN B C 1
ATOM 5266 O O . GLN B 1 300 ? 22.388 12.258 54.534 1.00 55.24 334 GLN B O 1
ATOM 5280 N N . GLU B 1 302 ? 25.219 14.876 56.082 1.00 53.17 336 GLU B N 1
ATOM 5281 C CA . GLU B 1 302 ? 25.651 16.236 55.783 1.00 50.80 336 GLU B CA 1
ATOM 5282 C C . GLU B 1 302 ? 26.157 16.308 54.334 1.00 49.12 336 GLU B C 1
ATOM 5283 O O . GLU B 1 302 ? 27.367 16.258 54.094 1.00 48.92 336 GLU B O 1
ATOM 5289 N N . PRO B 1 303 ? 25.232 16.424 53.360 1.00 47.25 337 PRO B N 1
ATOM 5290 C CA . PRO B 1 303 ? 25.569 16.355 51.929 1.00 45.80 337 PRO B CA 1
ATOM 5291 C C . PRO B 1 303 ? 26.592 17.387 51.400 1.00 44.35 337 PRO B C 1
ATOM 5292 O O . PRO B 1 303 ? 27.083 17.244 50.278 1.00 43.85 337 PRO B O 1
ATOM 5296 N N . ASP B 1 304 ? 26.913 18.404 52.195 1.00 42.84 338 ASP B N 1
ATOM 5297 C CA . ASP B 1 304 ? 27.876 19.423 51.778 1.00 41.51 338 ASP B CA 1
ATOM 5298 C C . ASP B 1 304 ? 29.169 19.425 52.609 1.00 40.95 338 ASP B C 1
ATOM 5299 O O . ASP B 1 304 ? 29.920 20.404 52.601 1.00 41.09 338 ASP B O 1
ATOM 5304 N N . ASN B 1 305 ? 29.426 18.328 53.321 1.00 40.23 339 ASN B N 1
ATOM 5305 C CA . ASN B 1 305 ? 30.656 18.173 54.105 1.00 39.64 339 ASN B CA 1
ATOM 5306 C C . ASN B 1 305 ? 31.863 18.095 53.158 1.00 39.36 339 ASN B C 1
ATOM 5307 O O . ASN B 1 305 ? 32.162 17.048 52.586 1.00 39.00 339 ASN B O 1
ATOM 5312 N N . VAL B 1 306 ? 32.529 19.233 52.990 1.00 39.37 340 VAL B N 1
ATOM 5313 C CA . VAL B 1 306 ? 33.681 19.359 52.093 1.00 39.41 340 VAL B CA 1
ATOM 5314 C C . VAL B 1 306 ? 34.790 18.340 52.386 1.00 39.27 340 VAL B C 1
ATOM 5315 O O . VAL B 1 306 ? 35.389 17.803 51.457 1.00 39.07 340 VAL B O 1
ATOM 5319 N N . ASN B 1 307 ? 35.043 18.073 53.669 1.00 39.49 341 ASN B N 1
ATOM 5320 C CA . ASN B 1 307 ? 36.066 17.108 54.095 1.00 39.52 341 ASN B CA 1
ATOM 5321 C C . ASN B 1 307 ? 35.772 15.681 53.666 1.00 39.71 341 ASN B C 1
ATOM 5322 O O . ASN B 1 307 ? 36.642 14.995 53.142 1.00 39.79 341 ASN B O 1
ATOM 5327 N N . ALA B 1 308 ? 34.542 15.244 53.901 1.00 39.95 342 ALA B N 1
ATOM 5328 C CA . ALA B 1 308 ? 34.087 13.941 53.458 1.00 40.23 342 ALA B CA 1
ATOM 5329 C C . ALA B 1 308 ? 34.088 13.836 51.923 1.00 40.62 342 ALA B C 1
ATOM 5330 O O . ALA B 1 308 ? 34.392 12.774 51.369 1.00 41.02 342 ALA B O 1
ATOM 5332 N N . LEU B 1 309 ? 33.751 14.933 51.244 1.00 40.58 343 LEU B N 1
ATOM 5333 C CA . LEU B 1 309 ? 33.800 14.987 49.781 1.00 40.47 343 LEU B CA 1
ATOM 5334 C C . LEU B 1 309 ? 35.232 14.865 49.262 1.00 40.40 343 LEU B C 1
ATOM 5335 O O . LEU B 1 309 ? 35.486 14.104 48.337 1.00 40.45 343 LEU B O 1
ATOM 5340 N N . LYS B 1 310 ? 36.159 15.610 49.856 1.00 40.67 344 LYS B N 1
ATOM 5341 C CA . LYS B 1 310 ? 37.586 15.491 49.508 1.00 41.20 344 LYS B CA 1
ATOM 5342 C C . LYS B 1 310 ? 38.125 14.060 49.697 1.00 40.59 344 LYS B C 1
ATOM 5343 O O . LYS B 1 310 ? 38.719 13.495 48.787 1.00 40.55 344 LYS B O 1
ATOM 5349 N N . ASP B 1 311 ? 37.874 13.478 50.866 1.00 40.11 345 ASP B N 1
ATOM 5350 C CA . ASP B 1 311 ? 38.388 12.162 51.213 1.00 39.63 345 ASP B CA 1
ATOM 5351 C C . ASP B 1 311 ? 37.740 11.025 50.441 1.00 39.53 345 ASP B C 1
ATOM 5352 O O . ASP B 1 311 ? 38.425 10.068 50.073 1.00 39.68 345 ASP B O 1
ATOM 5357 N N . ARG B 1 312 ? 36.435 11.120 50.193 1.00 39.03 346 ARG B N 1
ATOM 5358 C CA . ARG B 1 312 ? 35.746 10.105 49.400 1.00 38.73 346 ARG B CA 1
ATOM 5359 C C . ARG B 1 312 ? 36.212 10.143 47.933 1.00 39.12 346 ARG B C 1
ATOM 5360 O O . ARG B 1 312 ? 36.196 9.124 47.243 1.00 38.87 346 ARG B O 1
ATOM 5368 N N . ALA B 1 313 ? 36.647 11.312 47.474 1.00 39.47 347 ALA B N 1
ATOM 5369 C CA . ALA B 1 313 ? 37.149 11.458 46.115 1.00 40.24 347 ALA B CA 1
ATOM 5370 C C . ALA B 1 313 ? 38.479 10.730 45.907 1.00 40.78 347 ALA B C 1
ATOM 5371 O O . ALA B 1 313 ? 38.657 10.041 44.904 1.00 40.87 347 ALA B O 1
ATOM 5373 N N . GLU B 1 314 ? 39.399 10.883 46.858 1.00 41.51 348 GLU B N 1
ATOM 5374 C CA . GLU B 1 314 ? 40.690 10.190 46.835 1.00 42.31 348 GLU B CA 1
ATOM 5375 C C . GLU B 1 314 ? 40.483 8.693 46.697 1.00 42.00 348 GLU B C 1
ATOM 5376 O O . GLU B 1 314 ? 41.116 8.048 45.870 1.00 42.55 348 GLU B O 1
ATOM 5382 N N . ALA B 1 315 ? 39.583 8.153 47.510 1.00 41.68 349 ALA B N 1
ATOM 5383 C CA . ALA B 1 315 ? 39.279 6.740 47.497 1.00 41.56 349 ALA B CA 1
ATOM 5384 C C . ALA B 1 315 ? 38.680 6.312 46.165 1.00 41.85 349 ALA B C 1
ATOM 5385 O O . ALA B 1 315 ? 38.978 5.221 45.678 1.00 42.24 349 ALA B O 1
ATOM 5387 N N . TYR B 1 316 ? 37.832 7.159 45.582 1.00 41.87 350 TYR B N 1
ATOM 5388 C CA . TYR B 1 316 ? 37.295 6.906 44.248 1.00 42.03 350 TYR B CA 1
ATOM 5389 C C . TYR B 1 316 ? 38.395 6.805 43.184 1.00 42.40 350 TYR B C 1
ATOM 5390 O O . TYR B 1 316 ? 38.356 5.927 42.332 1.00 42.14 350 TYR B O 1
ATOM 5399 N N . LEU B 1 317 ? 39.375 7.701 43.250 1.00 43.08 351 LEU B N 1
ATOM 5400 C CA . LEU B 1 317 ? 40.514 7.657 42.344 1.00 44.13 351 LEU B CA 1
ATOM 5401 C C . LEU B 1 317 ? 41.315 6.364 42.506 1.00 45.07 351 LEU B C 1
ATOM 5402 O O . LEU B 1 317 ? 41.754 5.776 41.517 1.00 45.56 351 LEU B O 1
ATOM 5407 N N . ILE B 1 318 ? 41.504 5.930 43.752 1.00 45.80 352 ILE B N 1
ATOM 5408 C CA . ILE B 1 318 ? 42.218 4.692 44.038 1.00 46.58 352 ILE B CA 1
ATOM 5409 C C . ILE B 1 318 ? 41.415 3.489 43.556 1.00 46.98 352 ILE B C 1
ATOM 5410 O O . ILE B 1 318 ? 41.995 2.466 43.200 1.00 47.03 352 ILE B O 1
ATOM 5415 N N . GLU B 1 319 ? 40.087 3.619 43.538 1.00 47.44 353 GLU B N 1
ATOM 5416 C CA . GLU B 1 319 ? 39.206 2.560 43.033 1.00 48.00 353 GLU B CA 1
ATOM 5417 C C . GLU B 1 319 ? 38.936 2.705 41.547 1.00 48.33 353 GLU B C 1
ATOM 5418 O O . GLU B 1 319 ? 38.122 1.977 40.970 1.00 47.84 353 GLU B O 1
ATOM 5424 N N . GLU B 1 320 ? 39.631 3.663 40.945 1.00 49.24 354 GLU B N 1
ATOM 5425 C CA . GLU B 1 320 ? 39.525 3.955 39.523 1.00 50.64 354 GLU B CA 1
ATOM 5426 C C . GLU B 1 320 ? 38.100 4.314 39.087 1.00 51.32 354 GLU B C 1
ATOM 5427 O O . GLU B 1 320 ? 37.685 4.020 37.964 1.00 51.48 354 GLU B O 1
ATOM 5441 N N . TYR B 1 322 ? 36.367 7.229 38.279 1.00 49.61 356 TYR B N 1
ATOM 5442 C CA . TYR B 1 322 ? 36.708 8.602 37.961 1.00 47.89 356 TYR B CA 1
ATOM 5443 C C . TYR B 1 322 ? 35.518 9.546 37.875 1.00 46.57 356 TYR B C 1
ATOM 5444 O O . TYR B 1 322 ? 35.639 10.701 38.262 1.00 46.68 356 TYR B O 1
ATOM 5453 N N . ASP B 1 323 ? 34.379 9.065 37.384 1.00 44.76 357 ASP B N 1
ATOM 5454 C CA . ASP B 1 323 ? 33.186 9.899 37.309 1.00 43.07 357 ASP B CA 1
ATOM 5455 C C . ASP B 1 323 ? 32.821 10.380 38.704 1.00 42.62 357 ASP B C 1
ATOM 5456 O O . ASP B 1 323 ? 32.678 11.580 38.934 1.00 42.33 357 ASP B O 1
ATOM 5461 N N . GLU B 1 324 ? 32.709 9.442 39.642 1.00 41.79 358 GLU B N 1
ATOM 5462 C CA . GLU B 1 324 ? 32.310 9.775 41.010 1.00 41.24 358 GLU B CA 1
ATOM 5463 C C . GLU B 1 324 ? 33.325 10.645 41.754 1.00 39.98 358 GLU B C 1
ATOM 5464 O O . GLU B 1 324 ? 32.944 11.511 42.546 1.00 39.81 358 GLU B O 1
ATOM 5470 N N . ALA B 1 325 ? 34.605 10.466 41.456 1.00 38.72 359 ALA B N 1
ATOM 5471 C CA . ALA B 1 325 ? 35.622 11.334 42.032 1.00 37.65 359 ALA B CA 1
ATOM 5472 C C . ALA B 1 325 ? 35.442 12.754 41.524 1.00 36.88 359 ALA B C 1
ATOM 5473 O O . ALA B 1 325 ? 35.615 13.709 42.267 1.00 36.69 359 ALA B O 1
ATOM 5475 N N . ILE B 1 326 ? 35.077 12.875 40.251 1.00 36.32 360 ILE B N 1
ATOM 5476 C CA . ILE B 1 326 ? 34.822 14.161 39.622 1.00 35.36 360 ILE B CA 1
ATOM 5477 C C . ILE B 1 326 ? 33.628 14.838 40.291 1.00 35.70 360 ILE B C 1
ATOM 5478 O O . ILE B 1 326 ? 33.712 15.999 40.691 1.00 35.28 360 ILE B O 1
ATOM 5483 N N . GLN B 1 327 ? 32.532 14.091 40.429 1.00 36.09 361 GLN B N 1
ATOM 5484 C CA . GLN B 1 327 ? 31.307 14.583 41.047 1.00 36.56 361 GLN B CA 1
ATOM 5485 C C . GLN B 1 327 ? 31.621 15.189 42.400 1.00 37.09 361 GLN B C 1
ATOM 5486 O O . GLN B 1 327 ? 31.238 16.326 42.685 1.00 37.21 361 GLN B O 1
ATOM 5492 N N . ASP B 1 328 ? 32.349 14.434 43.217 1.00 37.64 362 ASP B N 1
ATOM 5493 C CA . ASP B 1 328 ? 32.728 14.895 44.535 1.00 38.46 362 ASP B CA 1
ATOM 5494 C C . ASP B 1 328 ? 33.621 16.131 44.508 1.00 39.23 362 ASP B C 1
ATOM 5495 O O . ASP B 1 328 ? 33.322 17.107 45.195 1.00 39.57 362 ASP B O 1
ATOM 5500 N N . TYR B 1 329 ? 34.690 16.120 43.721 1.00 39.68 363 TYR B N 1
ATOM 5501 C CA . TYR B 1 329 ? 35.529 17.305 43.642 1.00 40.93 363 TYR B CA 1
ATOM 5502 C C . TYR B 1 329 ? 34.759 18.547 43.214 1.00 41.69 363 TYR B C 1
ATOM 5503 O O . TYR B 1 329 ? 35.002 19.631 43.722 1.00 42.06 363 TYR B O 1
ATOM 5512 N N . GLU B 1 330 ? 33.830 18.392 42.283 1.00 42.90 364 GLU B N 1
ATOM 5513 C CA . GLU B 1 330 ? 32.980 19.503 41.870 1.00 43.87 364 GLU B CA 1
ATOM 5514 C C . GLU B 1 330 ? 32.118 20.002 43.013 1.00 44.91 364 GLU B C 1
ATOM 5515 O O . GLU B 1 330 ? 32.126 21.196 43.311 1.00 45.04 364 GLU B O 1
ATOM 5521 N N . ALA B 1 331 ? 31.402 19.082 43.660 1.00 46.10 365 ALA B N 1
ATOM 5522 C CA . ALA B 1 331 ? 30.610 19.396 44.845 1.00 47.59 365 ALA B CA 1
ATOM 5523 C C . ALA B 1 331 ? 31.444 20.123 45.899 1.00 48.79 365 ALA B C 1
ATOM 5524 O O . ALA B 1 331 ? 30.983 21.082 46.506 1.00 49.14 365 ALA B O 1
ATOM 5526 N N . ALA B 1 332 ? 32.678 19.671 46.095 1.00 50.54 366 ALA B N 1
ATOM 5527 C CA . ALA B 1 332 ? 33.602 20.304 47.027 1.00 52.26 366 ALA B CA 1
ATOM 5528 C C . ALA B 1 332 ? 34.021 21.677 46.540 1.00 53.61 366 ALA B C 1
ATOM 5529 O O . ALA B 1 332 ? 34.214 22.587 47.338 1.00 53.73 366 ALA B O 1
ATOM 5531 N N . GLN B 1 333 ? 34.163 21.816 45.226 1.00 55.60 367 GLN B N 1
ATOM 5532 C CA . GLN B 1 333 ? 34.674 23.041 44.631 1.00 57.61 367 GLN B CA 1
ATOM 5533 C C . GLN B 1 333 ? 33.627 24.149 44.590 1.00 59.25 367 GLN B C 1
ATOM 5534 O O . GLN B 1 333 ? 33.982 25.329 44.521 1.00 59.40 367 GLN B O 1
ATOM 5540 N N . GLU B 1 334 ? 32.346 23.779 44.634 1.00 61.24 368 GLU B N 1
ATOM 5541 C CA . GLU B 1 334 ? 31.272 24.764 44.514 1.00 63.41 368 GLU B CA 1
ATOM 5542 C C . GLU B 1 334 ? 31.458 25.887 45.530 1.00 64.41 368 GLU B C 1
ATOM 5543 O O . GLU B 1 334 ? 31.238 27.064 45.219 1.00 64.73 368 GLU B O 1
ATOM 5549 N N . HIS B 1 335 ? 31.892 25.513 46.733 1.00 65.66 369 HIS B N 1
ATOM 5550 C CA . HIS B 1 335 ? 32.180 26.477 47.795 1.00 66.68 369 HIS B CA 1
ATOM 5551 C C . HIS B 1 335 ? 33.599 27.093 47.704 1.00 66.73 369 HIS B C 1
ATOM 5552 O O . HIS B 1 335 ? 33.752 28.306 47.854 1.00 66.93 369 HIS B O 1
ATOM 5559 N N . ASN B 1 336 ? 34.617 26.272 47.434 1.00 66.65 370 ASN B N 1
ATOM 5560 C CA . ASN B 1 336 ? 36.019 26.711 47.508 1.00 66.86 370 ASN B CA 1
ATOM 5561 C C . ASN B 1 336 ? 36.760 26.692 46.172 1.00 67.02 370 ASN B C 1
ATOM 5562 O O . ASN B 1 336 ? 36.864 25.644 45.537 1.00 67.26 370 ASN B O 1
ATOM 5567 N N . GLU B 1 337 ? 37.307 27.828 45.758 1.00 67.07 371 GLU B N 1
ATOM 5568 C CA . GLU B 1 337 ? 38.065 27.865 44.502 1.00 67.34 371 GLU B CA 1
ATOM 5569 C C . GLU B 1 337 ? 39.532 28.251 44.663 1.00 67.18 371 GLU B C 1
ATOM 5570 O O . GLU B 1 337 ? 40.314 28.139 43.716 1.00 67.20 371 GLU B O 1
ATOM 5576 N N . ASN B 1 338 ? 39.898 28.712 45.856 1.00 67.03 372 ASN B N 1
ATOM 5577 C CA . ASN B 1 338 ? 41.308 28.916 46.199 1.00 66.72 372 ASN B CA 1
ATOM 5578 C C . ASN B 1 338 ? 41.938 27.606 46.675 1.00 66.12 372 ASN B C 1
ATOM 5579 O O . ASN B 1 338 ? 43.169 27.464 46.680 1.00 66.13 372 ASN B O 1
ATOM 5584 N N . ASP B 1 339 ? 41.084 26.656 47.062 1.00 65.13 373 ASP B N 1
ATOM 5585 C CA . ASP B 1 339 ? 41.522 25.360 47.559 1.00 64.15 373 ASP B CA 1
ATOM 5586 C C . ASP B 1 339 ? 42.238 24.599 46.458 1.00 63.51 373 ASP B C 1
ATOM 5587 O O . ASP B 1 339 ? 41.608 23.999 45.587 1.00 63.40 373 ASP B O 1
ATOM 5592 N N . GLN B 1 340 ? 43.567 24.643 46.522 1.00 62.91 374 GLN B N 1
ATOM 5593 C CA . GLN B 1 340 ? 44.462 24.050 45.527 1.00 62.33 374 GLN B CA 1
ATOM 5594 C C . GLN B 1 340 ? 44.374 22.524 45.448 1.00 61.22 374 GLN B C 1
ATOM 5595 O O . GLN B 1 340 ? 44.655 21.943 44.403 1.00 60.96 374 GLN B O 1
ATOM 5601 N N . GLN B 1 341 ? 43.991 21.883 46.551 1.00 60.39 375 GLN B N 1
ATOM 5602 C CA . GLN B 1 341 ? 43.760 20.435 46.556 1.00 59.76 375 GLN B CA 1
ATOM 5603 C C . GLN B 1 341 ? 42.626 20.049 45.605 1.00 58.41 375 GLN B C 1
ATOM 5604 O O . GLN B 1 341 ? 42.784 19.155 44.776 1.00 57.80 375 GLN B O 1
ATOM 5610 N N . ILE B 1 342 ? 41.498 20.743 45.718 1.00 57.30 376 ILE B N 1
ATOM 5611 C CA . ILE B 1 342 ? 40.369 20.503 44.833 1.00 56.24 376 ILE B CA 1
ATOM 5612 C C . ILE B 1 342 ? 40.799 20.650 43.377 1.00 55.62 376 ILE B C 1
ATOM 5613 O O . ILE B 1 342 ? 40.560 19.750 42.579 1.00 55.58 376 ILE B O 1
ATOM 5618 N N . ARG B 1 343 ? 41.432 21.776 43.044 1.00 54.68 377 ARG B N 1
ATOM 5619 C CA . ARG B 1 343 ? 41.838 22.060 41.669 1.00 54.06 377 ARG B CA 1
ATOM 5620 C C . ARG B 1 343 ? 42.691 20.923 41.099 1.00 53.08 377 ARG B C 1
ATOM 5621 O O . ARG B 1 343 ? 42.427 20.439 40.000 1.00 52.96 377 ARG B O 1
ATOM 5629 N N . GLU B 1 344 ? 43.692 20.490 41.867 1.00 51.89 378 GLU B N 1
ATOM 5630 C CA . GLU B 1 344 ? 44.612 19.432 41.445 1.00 50.89 378 GLU B CA 1
ATOM 5631 C C . GLU B 1 344 ? 43.961 18.060 41.392 1.00 49.67 378 GLU B C 1
ATOM 5632 O O . GLU B 1 344 ? 44.208 17.295 40.463 1.00 49.38 378 GLU B O 1
ATOM 5638 N N . GLY B 1 345 ? 43.155 17.749 42.407 1.00 48.65 379 GLY B N 1
ATOM 5639 C CA . GLY B 1 345 ? 42.341 16.532 42.432 1.00 47.49 379 GLY B CA 1
ATOM 5640 C C . GLY B 1 345 ? 41.344 16.450 41.282 1.00 46.79 379 GLY B C 1
ATOM 5641 O O . GLY B 1 345 ? 41.216 15.411 40.640 1.00 46.45 379 GLY B O 1
ATOM 5642 N N . LEU B 1 346 ? 40.645 17.549 41.019 1.00 46.26 380 LEU B N 1
ATOM 5643 C CA . LEU B 1 346 ? 39.730 17.617 39.895 1.00 46.19 380 LEU B CA 1
ATOM 5644 C C . LEU B 1 346 ? 40.452 17.384 38.572 1.00 46.16 380 LEU B C 1
ATOM 5645 O O . LEU B 1 346 ? 40.004 16.567 37.777 1.00 45.80 380 LEU B O 1
ATOM 5650 N N . GLU B 1 347 ? 41.573 18.080 38.360 1.00 46.37 381 GLU B N 1
ATOM 5651 C CA . GLU B 1 347 ? 42.369 17.948 37.122 1.00 46.99 381 GLU B CA 1
ATOM 5652 C C . GLU B 1 347 ? 42.930 16.539 36.902 1.00 46.46 381 GLU B C 1
ATOM 5653 O O . GLU B 1 347 ? 42.904 16.019 35.782 1.00 46.38 381 GLU B O 1
ATOM 5659 N N . LYS B 1 348 ? 43.413 15.929 37.981 1.00 46.14 382 LYS B N 1
ATOM 5660 C CA . LYS B 1 348 ? 43.883 14.549 37.968 1.00 45.96 382 LYS B CA 1
ATOM 5661 C C . LYS B 1 348 ? 42.749 13.614 37.546 1.00 45.74 382 LYS B C 1
ATOM 5662 O O . LYS B 1 348 ? 42.896 12.825 36.607 1.00 45.60 382 LYS B O 1
ATOM 5668 N N . ALA B 1 349 ? 41.620 13.726 38.242 1.00 45.57 383 ALA B N 1
ATOM 5669 C CA . ALA B 1 349 ? 40.404 12.995 37.910 1.00 45.74 383 ALA B CA 1
ATOM 5670 C C . ALA B 1 349 ? 40.002 13.148 36.444 1.00 45.87 383 ALA B C 1
ATOM 5671 O O . ALA B 1 349 ? 39.645 12.164 35.804 1.00 45.47 383 ALA B O 1
ATOM 5673 N N . GLN B 1 350 ? 40.071 14.370 35.915 1.00 46.46 384 GLN B N 1
ATOM 5674 C CA . GLN B 1 350 ? 39.782 14.606 34.496 1.00 47.31 384 GLN B CA 1
ATOM 5675 C C . GLN B 1 350 ? 40.769 13.845 33.591 1.00 47.66 384 GLN B C 1
ATOM 5676 O O . GLN B 1 350 ? 40.345 13.053 32.740 1.00 47.95 384 GLN B O 1
ATOM 5682 N N . ARG B 1 351 ? 42.069 14.068 33.784 1.00 47.77 385 ARG B N 1
ATOM 5683 C CA . ARG B 1 351 ? 43.086 13.381 32.983 1.00 48.36 385 ARG B CA 1
ATOM 5684 C C . ARG B 1 351 ? 42.934 11.856 32.990 1.00 47.94 385 ARG B C 1
ATOM 5685 O O . ARG B 1 351 ? 42.967 11.221 31.935 1.00 47.80 385 ARG B O 1
ATOM 5693 N N . LEU B 1 352 ? 42.751 11.282 34.176 1.00 47.71 386 LEU B N 1
ATOM 5694 C CA . LEU B 1 352 ? 42.562 9.842 34.312 1.00 47.68 386 LEU B CA 1
ATOM 5695 C C . LEU B 1 352 ? 41.281 9.314 33.640 1.00 47.48 386 LEU B C 1
ATOM 5696 O O . LEU B 1 352 ? 41.296 8.228 33.050 1.00 47.67 386 LEU B O 1
ATOM 5701 N N . LEU B 1 353 ? 40.192 10.082 33.714 1.00 47.09 387 LEU B N 1
ATOM 5702 C CA . LEU B 1 353 ? 38.942 9.719 33.053 1.00 46.59 387 LEU B CA 1
ATOM 5703 C C . LEU B 1 353 ? 39.098 9.725 31.538 1.00 46.78 387 LEU B C 1
ATOM 5704 O O . LEU B 1 353 ? 38.710 8.759 30.873 1.00 46.99 387 LEU B O 1
ATOM 5709 N N . LYS B 1 354 ? 39.661 10.807 31.004 1.00 46.67 388 LYS B N 1
ATOM 5710 C CA . LYS B 1 354 ? 39.842 10.952 29.561 1.00 46.98 388 LYS B CA 1
ATOM 5711 C C . LYS B 1 354 ? 40.723 9.836 29.014 1.00 47.07 388 LYS B C 1
ATOM 5712 O O . LYS B 1 354 ? 40.403 9.232 27.991 1.00 47.03 388 LYS B O 1
ATOM 5718 N N . GLN B 1 355 ? 41.818 9.560 29.715 1.00 47.19 389 GLN B N 1
ATOM 5719 C CA . GLN B 1 355 ? 42.726 8.488 29.347 1.00 47.65 389 GLN B CA 1
ATOM 5720 C C . GLN B 1 355 ? 42.008 7.143 29.406 1.00 46.89 389 GLN B C 1
ATOM 5721 O O . GLN B 1 355 ? 42.149 6.321 28.510 1.00 46.87 389 GLN B O 1
ATOM 5727 N N . SER B 1 356 ? 41.233 6.930 30.461 1.00 46.35 390 SER B N 1
ATOM 5728 C CA . SER B 1 356 ? 40.476 5.697 30.610 1.00 46.11 390 SER B CA 1
ATOM 5729 C C . SER B 1 356 ? 39.316 5.618 29.617 1.00 45.74 390 SER B C 1
ATOM 5730 O O . SER B 1 356 ? 38.873 4.532 29.249 1.00 45.31 390 SER B O 1
ATOM 5733 N N . GLN B 1 357 ? 38.828 6.773 29.183 1.00 45.58 391 GLN B N 1
ATOM 5734 C CA . GLN B 1 357 ? 37.762 6.803 28.191 1.00 45.38 391 GLN B CA 1
ATOM 5735 C C . GLN B 1 357 ? 38.215 6.421 26.773 1.00 45.62 391 GLN B C 1
ATOM 5736 O O . GLN B 1 357 ? 37.379 6.134 25.921 1.00 45.70 391 GLN B O 1
ATOM 5742 N N . LYS B 1 358 ? 39.526 6.399 26.534 1.00 46.02 392 LYS B N 1
ATOM 5743 C CA . LYS B 1 358 ? 40.068 6.015 25.224 1.00 46.67 392 LYS B CA 1
ATOM 5744 C C . LYS B 1 358 ? 39.817 4.534 24.923 1.00 47.10 392 LYS B C 1
ATOM 5745 O O . LYS B 1 358 ? 40.474 3.658 25.500 1.00 47.25 392 LYS B O 1
ATOM 5751 N N . ARG B 1 359 ? 38.846 4.270 24.046 1.00 47.39 393 ARG B N 1
ATOM 5752 C CA . ARG B 1 359 ? 38.539 2.913 23.582 1.00 47.84 393 ARG B CA 1
ATOM 5753 C C . ARG B 1 359 ? 38.389 2.842 22.054 1.00 47.93 393 ARG B C 1
ATOM 5754 O O . ARG B 1 359 ? 38.020 1.814 21.481 1.00 48.22 393 ARG B O 1
#

Foldseek 3Di:
DLLVVLQVVLVVCVVVVVLVSSLVSLVVSCVVPVLDLVSLVSNLVSCVCPPVVVNQVSLVSSVVNHLPLVSLLVNLLLCLLQVVLVSSLVSLVVSCVSDHDPVSVVSSVVSNVVSVCCVLVCQLVVCVVVVNLVSNLVSLVVSCVRNVLHLVSLQVNLVSCVVVVNNVVSLVSLVSSCVNDPPNLVSLQVNLVSCVLVVVLPSSQVSLVVNCVSPVVPPSSVVVNVLSVVLVVLVVVLVVCVVVLNLVVSLVSLVVVCSDPPRPSSVLVSLLVNLVSCLSPLNQVVNLVSLVVSCCCVQPLSSLQSNLSSVVSVPAPSNLVSLCSNCVVVVPDPVSVVSNVVSVVSNVVVVDD/DVLVVLLVVLVVCVVVPVLVSSLVSLVVSCVVPVLDLSSLQSNLVSCVCPNNVSNQVSLVSSVVSHLPLVSLLVNLLLCLLQVVLVSSLVSLVSSVVSDHDPVSVVSSVVVNVVSVLVVLVVQLVVCVVVVVLVSNLVSLVVSCVGSVLHLVSLQVNLVSCVVVPNLVSSLVSLVSSCVSDPPCLVSLLSNLVSCVLVVVLVSSLVSLVVNCVVPVPPPSSVVVNVLSVQLVVLQVVLVVCVVVPVLVVSLVSLVVVCSDDPRPVSVLVSLLSNLQSCLSPVNLVVNLVSLVVSCCVVQPLSSLLSNLSSCVVVAAPSSLVSLVSSCVPPDVPVSSVVSNVVRVVRVVVVVPD

Nearest PDB structures (foldseek):
  3ieg-assembly2_B  TM=9.696E-01  e=2.987E-35  Mus musculus
  2y4u-assembly1_A  TM=7.590E-01  e=6.241E-33  Homo sapiens
  1na0-assembly2_B  TM=8.725E-01  e=3.696E-04  unidentified
  6vfh-assembly1_A  TM=8.852E-01  e=6.783E-04  synthetic construct
  6v8e-assembly1_A  TM=8.492E-01  e=7.354E-04  synthetic construct

GO terms:
  GO:0004860 protein kinase inhibitor activity (F, IDA)
  GO:0036494 positive regulation of translation initiation in response to endoplasmic reticulum stress (P, IDA)
  GO:0005783 endoplasmic reticulum (C, IDA)
  GO:0005829 cytosol (C, IDA)
  GO:1903912 negative regulation of endoplasmic reticulum stress-induced eIF2 alpha phosphorylation (P, IDA)
  GO:0070417 cellular response to cold (P, IDA)
  GO:0019901 protein kinase binding (F, IDA)
  GO:0019901 protein kinase binding (F, IPI)
  GO:0005737 cytoplasm (C, IDA)
  GO:0005515 protein binding (F, IPI)
  GO:0051787 misfolded protein binding (F, IDA)
  GO:0005788 endoplasmic reticulum lumen (C, IDA)
  GO:0030968 endoplasmic reticulum unfolded protein response (P, IDA)
  GO:0005829 cytosol (C, TAS)
  GO:0051087 protein-folding chaperone binding (F, IPI)
  GO:0051087 protein-folding chaperone binding (F, IDA)
  GO:0034976 response to endoplasmic reticulum stress (P, IMP)

B-factor: mean 43.64, std 10.86, range [21.39, 82.82]

Secondary structure (DSSP, 8-state):
-HHHHHHHHHHHHHHTT-HHHHHHHHHHHHHH-TT-HHHHHHHHHHHH---HHHHHHHHHHHHHH---HHHHHHHHHHHHHHT-HHHHHHHHHHHHTS---HHHHHHHHHHHHHHH--HHHHHHHHHHHTT-HHHHHHHHHHHHHH-TT-HHHHHHHHHHHHHTT-HHHHHHHHHHHHTT-S--HHHHHHHHHHHHHHT-HHHHHHHHHHHHHH-TT-HHHHHHHHHHHHHHHHHHHHHHHHHTT-HHHHHHHHHH-----SSHHHHHHHHHHHHHHHHHTT-HHHHHHHHHHHH--TT-HHHHHHHHHHHHHT--HHHHHHHHHHHTT-TT-HHHHHHHHHHHHHHHHHH--/--HHHHHHHHHHHHHTT-HHHHHHHHHHHHHH-TT-HHHHHHHHHHHH---HHHHHHHHHHHHHH---HHHHHHHHHHHHHHT-HHHHHHHHHHHHTT---HHHHHHHHHHHHHHH--HHHHHHHHHHHTT-HHHHHHHHHHHHTTSTT-HHHHHHHHHHHHHHT-HHHHHHHHHHHHHS-S--HHHHHHHHHHHHHHT-HHHHHHHHHHHHHH-TT-HHHHHHHHHHHHHHHHHHHHHHHHHTT-HHHHHHHHHH---S-S-HHHHHHHHHHHHHHHHHTT-HHHHHHHHHHHH--TT-HHHHHHHHHHHHHT--HHHHHHHHHHHTT-SS-HHHHHHHHHHHHHHHHHH--

Sequence (706 aa):
ADVEKHLELGKKLLAAGQLADALSQFHAAVDGDPDNYIAYYRRATVFLAGKSKAALPDLTKVIALKDFTAARLQRGHLLLKQGKLDEAEDDFKKVLKSNPSEQEEKEAESQLVKADEQRLRSQALDAFDGADYTAAITFLDKILEVCVWDAELRELRAECFIKEGEPRKAISDLKAASKLKSDNTEAFYKISTLYYQLGDHELSLSEVRECLKLDQDHKRCFAHYKQVKKLNKLIESAEELIRDGRYTDATSKYESVKTEPSVAEYTVRSKERICHCFSKDEKPVEAIRICSEVLQEPDNVNALKDRAEAYLIEEYDEAIQDYEAAQEHNENDQQIREGLEKAQRLLKQSQKRADVEKHLELGKKLLAAGQLADALSQFHAAVDGDPDNYIAYYRRATVFLAGKSKAALPDLTKVIALKDFTAARLQRGHLLLKQGKLDEAEDDFKKVLKSNPSEQEEKEAESQLVKADEQRLRSQALDAFDGADYTAAITFLDKILEVCVWDAELRELRAECFIKEGEPRKAISDLKAASKLKSDNTEAFYKISTLYYQLGDHELSLSEVRECLKLDQDHKRCFAHYKQVKKLNKLIESAEELIRDGRYTDATSKYESVKTEPSVAEYTVRSKERICHCFSKDEKPVEAIRICSEVLQEPDNVNALKDRAEAYLIEEYDEAIQDYEAAQEHNENDQQIREGLEKAQRLLKQSQKR

Solvent-accessible surface area: 38897 Å² total

CATH classification: 1.25.40.10

Organism: Mus musculus (NCBI:txid10090)

Radius of gyration: 36.73 Å; Cα contacts (8 Å, |Δi|>4): 935; chains: 2; bounding box: 70×76×119 Å

InterPro domains:
  IPR001623 DnaJ domain [PF00226] (394-459)
  IPR001623 DnaJ domain [PR00625] (396-414)
  IPR001623 DnaJ domain [PR00625] (414-429)
  IPR001623 DnaJ domain [PR00625] (434-454)
  IPR001623 DnaJ domain [PS50076] (394-462)
  IPR001623 DnaJ domain [SM00271] (393-454)
  IPR001623 DnaJ domain [cd06257] (394-451)
  IPR011990 Tetratricopeptide-like helical domain superfamily [G3DSA:1.25.40.10] (35-391)
  IPR011990 Tetratricopeptide-like helical domain superfamily [SSF48452] (36-138)
  IPR011990 Tetratricopeptide-like helical domain superfamily [SSF48452] (154-279)
  IPR011990 Tetratricopeptide-like helical domain superfamily [SSF48452] (271-392)
  IPR019734 Tetratricopeptide repeat [PF00515] (108-137)
  IPR019734 Tetratricopeptide repeat [PF13181] (223-255)
  IPR019734 Tetratricopeptide repeat [PS50005] (37-70)
  IPR019734 Tetratricopeptide repeat [PS50005] (105-138)
  IPR019734 Tetratricopeptide repeat [PS50005] (222-255)
  IPR019734 Tetratricopeptide repeat [PS50005] (340-373)
  IPR019734 Tetratricopeptide repeat [SM00028] (37-70)
  IPR019734 Tetratricopeptide repeat [SM00028] (71-104)
  IPR019734 Tetratricopeptide repeat [SM00028] (105-138)